Protein AF-A0A9E4C340-F1 (afdb_monomer_lite)

pLDDT: mean 87.8, std 15.32, range [28.52, 98.75]

Structure (mmCIF, N/CA/C/O backbone):
data_AF-A0A9E4C340-F1
#
_entry.id   AF-A0A9E4C340-F1
#
loop_
_atom_site.group_PDB
_atom_site.id
_atom_site.type_symbol
_atom_site.label_atom_id
_atom_site.label_alt_id
_atom_site.label_comp_id
_atom_site.label_asym_id
_atom_site.label_entity_id
_atom_site.label_seq_id
_atom_site.pdbx_PDB_ins_code
_atom_site.Cartn_x
_atom_site.Cartn_y
_atom_site.Cartn_z
_atom_site.occupancy
_atom_site.B_iso_or_equiv
_atom_site.auth_seq_id
_atom_site.auth_comp_id
_atom_site.auth_asym_id
_atom_site.auth_atom_id
_atom_site.pdbx_PDB_model_num
ATOM 1 N N . MET A 1 1 ? -20.995 31.382 -28.869 1.00 38.66 1 MET A N 1
ATOM 2 C CA . MET A 1 1 ? -21.646 30.064 -28.735 1.00 38.66 1 MET A CA 1
ATOM 3 C C . MET A 1 1 ? -21.196 29.485 -27.412 1.00 38.66 1 MET A C 1
ATOM 5 O O . MET A 1 1 ? -20.015 29.545 -27.107 1.00 38.66 1 MET A O 1
ATOM 9 N N . SER A 1 2 ? -22.176 29.126 -26.597 1.00 29.25 2 SER A N 1
ATOM 10 C CA . SER A 1 2 ? -22.113 28.801 -25.174 1.00 29.25 2 SER A CA 1
ATOM 11 C C . SER A 1 2 ? -21.198 27.619 -24.862 1.00 29.25 2 SER A C 1
ATOM 13 O O . SER A 1 2 ? -21.303 26.571 -25.491 1.00 29.25 2 SER A O 1
ATOM 15 N N . ALA A 1 3 ? -20.337 27.803 -23.861 1.00 32.75 3 ALA A N 1
ATOM 16 C CA . ALA A 1 3 ? -19.618 26.727 -23.201 1.00 32.75 3 ALA A CA 1
ATOM 17 C C . ALA A 1 3 ? -20.618 25.907 -22.371 1.00 32.75 3 ALA A C 1
ATOM 19 O O . ALA A 1 3 ? -21.232 26.433 -21.445 1.00 32.75 3 ALA A O 1
ATOM 20 N N . GLU A 1 4 ? -20.802 24.637 -22.723 1.00 28.52 4 GLU A N 1
ATOM 21 C CA . GLU A 1 4 ? -21.484 23.671 -21.865 1.00 28.52 4 GLU A CA 1
ATOM 22 C C . GLU A 1 4 ? -20.519 23.222 -20.767 1.00 28.52 4 GLU A C 1
ATOM 24 O O . GLU A 1 4 ? -19.640 22.382 -20.959 1.00 28.52 4 GLU A O 1
ATOM 29 N N . THR A 1 5 ? -20.699 23.806 -19.590 1.00 36.34 5 THR A N 1
ATOM 30 C CA . THR A 1 5 ? -20.230 23.281 -18.313 1.00 36.34 5 THR A CA 1
ATOM 31 C C . THR A 1 5 ? -20.915 21.937 -18.068 1.00 36.34 5 THR A C 1
ATOM 33 O O . THR A 1 5 ? -22.079 21.882 -17.670 1.00 36.34 5 THR A O 1
ATOM 36 N N . ARG A 1 6 ? -20.204 20.825 -18.285 1.00 29.47 6 ARG A N 1
ATOM 37 C CA . ARG A 1 6 ? -20.629 19.532 -17.737 1.00 29.47 6 ARG A CA 1
ATOM 38 C C . ARG A 1 6 ? -20.331 19.511 -16.243 1.00 29.47 6 ARG A C 1
ATOM 40 O O . ARG A 1 6 ? -19.239 19.162 -15.811 1.00 29.47 6 ARG A O 1
ATOM 47 N N . SER A 1 7 ? -21.344 19.905 -15.479 1.00 37.88 7 SER A N 1
ATOM 48 C CA . SER A 1 7 ? -21.567 19.429 -14.118 1.00 37.88 7 SER A CA 1
ATOM 49 C C . SER A 1 7 ? -21.738 17.910 -14.164 1.00 37.88 7 SER A C 1
ATOM 51 O O . SER A 1 7 ? -22.712 17.411 -14.727 1.00 37.88 7 SER A O 1
ATOM 53 N N . THR A 1 8 ? -20.797 17.175 -13.585 1.00 30.45 8 THR A N 1
ATOM 54 C CA . THR A 1 8 ? -21.028 15.800 -13.132 1.00 30.45 8 THR A CA 1
ATOM 55 C C . THR A 1 8 ? -21.103 15.823 -11.614 1.00 30.45 8 THR A C 1
ATOM 57 O O . THR A 1 8 ? -20.170 15.440 -10.917 1.00 30.45 8 THR A O 1
ATOM 60 N N . SER A 1 9 ? -22.224 16.332 -11.104 1.00 38.88 9 SER A N 1
ATOM 61 C CA . SER A 1 9 ? -22.677 16.050 -9.749 1.00 38.88 9 SER A CA 1
ATOM 62 C C . SER A 1 9 ? -23.346 14.674 -9.732 1.00 38.88 9 SER A C 1
ATOM 64 O O . SER A 1 9 ? -24.536 14.544 -10.015 1.00 38.88 9 SER A O 1
ATOM 66 N N . THR A 1 10 ? -22.591 13.650 -9.368 1.00 33.41 10 THR A N 1
ATOM 67 C CA . THR A 1 10 ? -23.143 12.483 -8.679 1.00 33.41 10 THR A CA 1
ATOM 68 C C . THR A 1 10 ? -22.421 12.416 -7.350 1.00 33.41 10 THR A C 1
ATOM 70 O O . THR A 1 10 ? -21.318 11.888 -7.258 1.00 33.41 10 THR A O 1
ATOM 73 N N . SER A 1 11 ? -23.019 13.034 -6.328 1.00 37.62 11 SER A N 1
ATOM 74 C CA . SER A 1 11 ? -22.662 12.772 -4.938 1.00 37.62 11 SER A CA 1
ATOM 75 C C . SER A 1 11 ? -23.119 11.350 -4.613 1.00 37.62 11 SER A C 1
ATOM 77 O O . SER A 1 11 ? -24.174 11.138 -4.012 1.00 37.62 11 SER A O 1
ATOM 79 N N . GLU A 1 12 ? -22.372 10.359 -5.086 1.00 40.06 12 GLU A N 1
ATOM 80 C CA . GLU A 1 12 ? -22.412 9.054 -4.449 1.00 40.06 12 GLU A CA 1
ATOM 81 C C . GLU A 1 12 ? -21.910 9.278 -3.023 1.00 40.06 12 GLU A C 1
ATOM 83 O O . GLU A 1 12 ? -20.859 9.882 -2.803 1.00 40.06 12 GLU A O 1
ATOM 88 N N . SER A 1 13 ? -22.725 8.901 -2.037 1.00 47.22 13 SER A N 1
ATOM 89 C CA . SER A 1 13 ? -22.276 8.862 -0.649 1.00 47.22 13 SER A CA 1
ATOM 90 C C . SER A 1 13 ? -20.960 8.081 -0.601 1.00 47.22 13 SER A C 1
ATOM 92 O O . SER A 1 13 ? -20.928 7.002 -1.201 1.00 47.22 13 SER A O 1
ATOM 94 N N . PRO A 1 14 ? -19.909 8.583 0.074 1.00 56.44 14 PRO A N 1
ATOM 95 C CA . PRO A 1 14 ? -18.619 7.907 0.107 1.00 56.44 14 PRO A CA 1
ATOM 96 C C . PRO A 1 14 ? -18.816 6.443 0.504 1.00 56.44 14 PRO A C 1
ATOM 98 O O . PRO A 1 14 ? -19.536 6.136 1.462 1.00 56.44 14 PRO A O 1
ATOM 101 N N . GLN A 1 15 ? -18.248 5.542 -0.296 1.00 65.44 15 GLN A N 1
ATOM 102 C CA . GLN A 1 15 ? -18.375 4.106 -0.099 1.00 65.44 15 GLN A CA 1
ATOM 103 C C . GLN A 1 15 ? -17.820 3.750 1.283 1.00 65.44 15 GLN A C 1
ATOM 105 O O . GLN A 1 15 ? -16.647 3.964 1.575 1.00 65.44 15 GLN A O 1
ATOM 110 N N . LYS A 1 16 ? -18.687 3.243 2.166 1.00 85.88 16 LYS A N 1
ATOM 111 C CA . LYS A 1 16 ? -18.307 2.916 3.543 1.00 85.88 16 LYS A CA 1
ATOM 112 C C . LYS A 1 16 ? -17.563 1.586 3.577 1.00 85.88 16 LYS A C 1
ATOM 114 O O . LYS A 1 16 ? -18.162 0.537 3.334 1.00 85.88 16 LYS A O 1
ATOM 119 N N . VAL A 1 17 ? -16.289 1.603 3.957 1.00 93.00 17 VAL A N 1
ATOM 120 C CA . VAL A 1 17 ? -15.510 0.376 4.170 1.00 93.00 17 VAL A CA 1
ATOM 121 C C . VAL A 1 17 ? -15.912 -0.244 5.500 1.00 93.00 17 VAL A C 1
ATOM 123 O O . VAL A 1 17 ? -15.762 0.363 6.557 1.00 93.00 17 VAL A O 1
ATOM 126 N N . MET A 1 18 ? -16.480 -1.450 5.454 1.00 93.44 18 MET A N 1
ATOM 127 C CA . MET A 1 18 ? -17.002 -2.158 6.633 1.00 93.44 18 MET A CA 1
ATOM 128 C C . MET A 1 18 ? -18.031 -1.358 7.463 1.00 93.44 18 MET A C 1
ATOM 130 O O . MET A 1 18 ? -18.258 -1.675 8.628 1.00 93.44 18 MET A O 1
ATOM 134 N N . GLY A 1 19 ? -18.686 -0.356 6.865 1.00 92.75 19 GLY A N 1
ATOM 135 C CA . GLY A 1 19 ? -19.631 0.535 7.550 1.00 92.75 19 GLY A CA 1
ATOM 136 C C . GLY A 1 19 ? -19.000 1.773 8.201 1.00 92.75 19 GLY A C 1
ATOM 137 O O . GLY A 1 19 ? -19.742 2.598 8.734 1.00 92.75 19 GLY A O 1
ATOM 138 N N . LEU A 1 20 ? -17.677 1.937 8.122 1.00 94.44 20 LEU A N 1
ATOM 139 C CA . LEU A 1 20 ? -16.964 3.125 8.592 1.00 94.44 20 LEU A CA 1
ATOM 140 C C . LEU A 1 20 ? -17.092 4.276 7.587 1.00 94.44 20 LEU A C 1
ATOM 142 O O . LEU A 1 20 ? -17.044 4.060 6.377 1.00 94.44 20 LEU A O 1
ATOM 146 N N . GLU A 1 21 ? -17.247 5.503 8.088 1.00 91.44 21 GLU A N 1
ATOM 147 C CA . GLU A 1 21 ? -17.299 6.713 7.245 1.00 91.44 21 GLU A CA 1
ATOM 148 C C . GLU A 1 21 ? -15.922 7.132 6.736 1.00 91.44 21 GLU A C 1
ATOM 150 O O . GLU A 1 21 ? -15.791 7.607 5.614 1.00 91.44 21 GLU A O 1
ATOM 155 N N . LYS A 1 22 ? -14.904 6.915 7.567 1.00 95.00 22 LYS A N 1
ATOM 156 C CA . LYS A 1 22 ? -13.487 7.020 7.237 1.00 95.00 22 LYS A CA 1
ATOM 157 C C . LYS A 1 22 ? -12.737 5.914 7.958 1.00 95.00 22 LYS A C 1
ATOM 159 O O . LYS A 1 22 ? -13.168 5.476 9.024 1.00 95.00 22 LYS A O 1
ATOM 164 N N . VAL A 1 23 ? -11.609 5.502 7.402 1.00 97.81 23 VAL A N 1
ATOM 165 C CA . VAL A 1 23 ? -10.714 4.521 8.014 1.00 97.81 23 VAL A CA 1
ATOM 166 C C . VAL A 1 23 ? -9.498 5.251 8.574 1.00 97.81 23 VAL A C 1
ATOM 168 O O . VAL A 1 23 ? -8.632 5.694 7.835 1.00 97.81 23 VAL A O 1
ATOM 171 N N . ILE A 1 24 ? -9.430 5.376 9.892 1.00 98.19 24 ILE A N 1
ATOM 172 C CA . ILE A 1 24 ? -8.231 5.797 10.619 1.00 98.19 24 ILE A CA 1
ATOM 173 C C . ILE A 1 24 ? -7.776 4.571 11.398 1.00 98.19 24 ILE A C 1
ATOM 175 O O . ILE A 1 24 ? -8.323 4.250 12.462 1.00 98.19 24 ILE A O 1
ATOM 179 N N . ALA A 1 25 ? -6.861 3.827 10.787 1.00 97.88 25 ALA A N 1
ATOM 180 C CA . ALA A 1 25 ? -6.426 2.532 11.280 1.00 97.88 25 ALA A CA 1
ATOM 181 C C . ALA A 1 25 ? -5.114 2.648 12.050 1.00 97.88 25 ALA A C 1
ATOM 183 O O . ALA A 1 25 ? -4.187 3.308 11.597 1.00 97.88 25 ALA A O 1
ATOM 184 N N . PHE A 1 26 ? -4.998 1.945 13.173 1.00 96.75 26 PHE A N 1
ATOM 185 C CA . PHE A 1 26 ? -3.717 1.793 13.857 1.00 96.75 26 PHE A CA 1
ATOM 186 C C . PHE A 1 26 ? -3.390 0.329 14.114 1.00 96.75 26 PHE A C 1
ATOM 188 O O . PHE A 1 26 ? -4.252 -0.492 14.452 1.00 96.75 26 PHE A O 1
ATOM 195 N N . TYR A 1 27 ? -2.098 0.034 14.014 1.00 92.94 27 TYR A N 1
ATOM 196 C CA . TYR A 1 27 ? -1.510 -1.158 14.590 1.00 92.94 27 TYR A CA 1
ATOM 197 C C . TYR A 1 27 ? -1.486 -0.996 16.115 1.00 92.94 27 TYR A C 1
ATOM 199 O O . TYR A 1 27 ? -0.542 -0.447 16.683 1.00 92.94 27 TYR A O 1
ATOM 207 N N . GLY A 1 28 ? -2.553 -1.447 16.771 1.00 92.31 28 GLY A N 1
ATOM 208 C CA . GLY A 1 28 ? -2.768 -1.294 18.208 1.00 92.31 28 GLY A CA 1
ATOM 209 C C . GLY A 1 28 ? -3.967 -0.408 18.551 1.00 92.31 28 GLY A C 1
ATOM 210 O O . GLY A 1 28 ? -4.426 0.406 17.746 1.00 92.31 28 GLY A O 1
ATOM 211 N N . ALA A 1 29 ? -4.460 -0.578 19.779 1.00 91.56 29 ALA A N 1
ATOM 212 C CA . ALA A 1 29 ? -5.578 0.179 20.328 1.00 91.56 29 ALA A CA 1
ATOM 213 C C . ALA A 1 29 ? -5.080 1.372 21.144 1.00 91.56 29 ALA A C 1
ATOM 215 O O . ALA A 1 29 ? -4.397 1.179 22.153 1.00 91.56 29 ALA A O 1
ATOM 216 N N . TYR A 1 30 ? -5.499 2.577 20.754 1.00 94.12 30 TYR A N 1
ATOM 217 C CA . TYR A 1 30 ? -5.166 3.830 21.430 1.00 94.12 30 TYR A CA 1
ATOM 218 C C . TYR A 1 30 ? -6.453 4.579 21.798 1.00 94.12 30 TYR A C 1
ATOM 220 O O . TYR A 1 30 ? -6.888 5.466 21.066 1.00 94.12 30 TYR A O 1
ATOM 228 N N . PRO A 1 31 ? -7.114 4.195 22.910 1.00 92.62 31 PRO A N 1
ATOM 229 C CA . PRO A 1 31 ? -8.370 4.795 23.372 1.00 92.62 31 PRO A CA 1
ATOM 230 C C . PRO A 1 31 ? -8.357 6.327 23.478 1.00 92.62 31 PRO A C 1
ATOM 232 O O . PRO A 1 31 ? -9.414 6.956 23.388 1.00 92.62 31 PRO A O 1
ATOM 235 N N . GLU A 1 32 ? -7.177 6.902 23.699 1.00 94.00 32 GLU A N 1
ATOM 236 C CA . GLU A 1 32 ? -6.914 8.336 23.778 1.00 94.00 32 GLU A CA 1
ATOM 237 C C . GLU A 1 32 ? -7.057 9.083 22.444 1.00 94.00 32 GLU A C 1
ATOM 239 O O . GLU A 1 32 ? -7.231 10.295 22.473 1.00 94.00 32 GLU A O 1
ATOM 244 N N . LEU A 1 33 ? -7.014 8.390 21.301 1.00 95.31 33 LEU A N 1
ATOM 245 C CA . LEU A 1 33 ? -7.186 8.995 19.979 1.00 95.31 33 LEU A CA 1
ATOM 246 C C . LEU A 1 33 ? -8.668 8.957 19.588 1.00 95.31 33 LEU A C 1
ATOM 248 O O . LEU A 1 33 ? -9.248 7.886 19.380 1.00 95.31 33 LEU A O 1
ATOM 252 N N . GLU A 1 34 ? -9.315 10.118 19.499 1.00 95.75 34 GLU A N 1
ATOM 253 C CA . GLU A 1 34 ? -10.730 10.216 19.145 1.00 95.75 34 GLU A CA 1
ATOM 254 C C . GLU A 1 34 ? -11.015 9.871 17.687 1.00 95.75 34 GLU A C 1
ATOM 256 O O . GLU A 1 34 ? -12.070 9.315 17.372 1.00 95.75 34 GLU A O 1
ATOM 261 N N . SER A 1 35 ? -10.053 10.147 16.812 1.00 96.38 35 SER A N 1
ATOM 262 C CA . SER A 1 35 ? -10.132 9.904 15.378 1.00 96.38 35 SER A CA 1
ATOM 263 C C . SER A 1 35 ? -9.988 8.431 14.990 1.00 96.38 35 SER A C 1
ATOM 265 O O . SER A 1 35 ? -10.393 8.078 13.878 1.00 96.38 35 SER A O 1
ATOM 267 N N . GLN A 1 36 ? -9.445 7.573 15.866 1.00 97.56 36 GLN A N 1
ATOM 268 C CA . GLN A 1 36 ? -9.224 6.156 15.574 1.00 97.56 36 GLN A CA 1
ATOM 269 C C . GLN A 1 36 ? -10.558 5.420 15.370 1.00 97.56 36 GLN A C 1
ATOM 271 O O . GLN A 1 36 ? -11.430 5.395 16.237 1.00 97.56 36 GLN A O 1
ATOM 276 N N . THR A 1 37 ? -10.697 4.761 14.219 1.00 97.44 37 THR A N 1
ATOM 277 C CA . THR A 1 37 ? -11.922 4.036 13.821 1.00 97.44 37 THR A CA 1
ATOM 278 C C . THR A 1 37 ? -11.671 2.564 13.510 1.00 97.44 37 THR A C 1
ATOM 280 O O . THR A 1 37 ? -12.612 1.771 13.498 1.00 97.44 37 THR A O 1
ATOM 283 N N . PHE A 1 38 ? -10.414 2.168 13.311 1.00 97.88 38 PHE A N 1
ATOM 284 C CA . PHE A 1 38 ? -10.015 0.774 13.158 1.00 97.88 38 PHE A CA 1
ATOM 285 C C . PHE A 1 38 ? -8.791 0.470 14.032 1.00 97.88 38 PHE A C 1
ATOM 287 O O . PHE A 1 38 ? -7.828 1.239 14.080 1.00 97.88 38 PHE A O 1
ATOM 294 N N . THR A 1 39 ? -8.813 -0.663 14.729 1.00 95.88 39 THR A N 1
ATOM 295 C CA . THR A 1 39 ? -7.707 -1.111 15.582 1.00 95.88 39 THR A CA 1
ATOM 296 C C . THR A 1 39 ? -7.398 -2.587 15.373 1.00 95.88 39 THR A C 1
ATOM 298 O O . THR A 1 39 ? -8.293 -3.419 15.184 1.00 95.88 39 THR A O 1
ATOM 301 N N . ARG A 1 40 ? -6.111 -2.920 15.463 1.00 91.94 40 ARG A N 1
ATOM 302 C CA . ARG A 1 40 ? -5.644 -4.288 15.687 1.00 91.94 40 ARG A CA 1
ATOM 303 C C . ARG A 1 40 ? -5.535 -4.551 17.192 1.00 91.94 40 ARG A C 1
ATOM 305 O O . ARG A 1 40 ? -4.671 -3.988 17.861 1.00 91.94 40 ARG A O 1
ATOM 312 N N . GLY A 1 41 ? -6.400 -5.420 17.704 1.00 88.31 41 GLY A N 1
ATOM 313 C CA . GLY A 1 41 ? -6.553 -5.756 19.118 1.00 88.31 41 GLY A CA 1
ATOM 314 C C . GLY A 1 41 ? -7.369 -4.732 19.917 1.00 88.31 41 GLY A C 1
ATOM 315 O O . GLY A 1 41 ? -7.651 -3.625 19.449 1.00 88.31 41 GLY A O 1
ATOM 316 N N . GLY A 1 42 ? -7.741 -5.110 21.144 1.00 88.25 42 GLY A N 1
ATOM 317 C CA . GLY A 1 42 ? -8.497 -4.283 22.094 1.00 88.25 42 GLY A CA 1
ATOM 318 C C . GLY A 1 42 ? -9.889 -4.837 22.426 1.00 88.25 42 GLY A C 1
ATOM 319 O O . GLY A 1 42 ? -10.308 -5.862 21.903 1.00 88.25 42 GLY A O 1
ATOM 320 N N . ASP A 1 43 ? -10.625 -4.157 23.311 1.00 92.75 43 ASP A N 1
ATOM 321 C CA . ASP A 1 43 ? -11.997 -4.552 23.663 1.00 92.75 43 ASP A CA 1
ATOM 322 C C . ASP A 1 43 ? -12.983 -4.156 22.551 1.00 92.75 43 ASP A C 1
ATOM 324 O O . ASP A 1 43 ? -13.264 -2.974 22.328 1.00 92.75 43 ASP A O 1
ATOM 328 N N . TRP A 1 44 ? -13.548 -5.149 21.864 1.00 94.81 44 TRP A N 1
ATOM 329 C CA . TRP A 1 44 ? -14.502 -4.918 20.781 1.00 94.81 44 TRP A CA 1
ATOM 330 C C . TRP A 1 44 ? -15.765 -4.173 21.232 1.00 94.81 44 TRP A C 1
ATOM 332 O O . TRP A 1 44 ? -16.325 -3.408 20.443 1.00 94.81 44 TRP A O 1
ATOM 342 N N . LYS A 1 45 ? -16.214 -4.338 22.486 1.00 95.69 45 LYS A N 1
ATOM 343 C CA . LYS A 1 45 ? -17.409 -3.647 23.007 1.00 95.69 45 LYS A CA 1
ATOM 344 C C . LYS A 1 45 ? -17.144 -2.157 23.148 1.00 95.69 45 LYS A C 1
ATOM 346 O O . LYS A 1 45 ? -17.985 -1.351 22.749 1.00 95.69 45 LYS A O 1
ATOM 351 N N . TYR A 1 46 ? -15.964 -1.809 23.657 1.00 95.19 46 TYR A N 1
ATOM 352 C CA . TYR A 1 46 ? -15.502 -0.431 23.770 1.00 95.19 46 TYR A CA 1
ATOM 353 C C . TYR A 1 46 ? -15.483 0.272 22.408 1.00 95.19 46 TYR A C 1
ATOM 355 O O . TYR A 1 46 ? -16.138 1.298 22.222 1.00 95.19 46 TYR A O 1
ATOM 363 N N . TRP A 1 47 ? -14.781 -0.307 21.433 1.00 95.19 47 TRP A N 1
ATOM 364 C CA . TRP A 1 47 ? -14.624 0.309 20.115 1.00 95.19 47 TRP A CA 1
ATOM 365 C C . TRP A 1 47 ? -15.937 0.362 19.339 1.00 95.19 47 TRP A C 1
ATOM 367 O O . TRP A 1 47 ? -16.252 1.389 18.739 1.00 95.19 47 TRP A O 1
ATOM 377 N N . ARG A 1 48 ? -16.769 -0.683 19.421 1.00 94.06 48 ARG A N 1
ATOM 378 C CA . ARG A 1 48 ? -18.083 -0.690 18.768 1.00 94.06 48 ARG A CA 1
ATOM 379 C C . ARG A 1 48 ? -19.008 0.400 19.308 1.00 94.06 48 ARG A C 1
ATOM 381 O O . ARG A 1 48 ? -19.731 1.010 18.523 1.00 94.06 48 ARG A O 1
ATOM 388 N N . ALA A 1 49 ? -18.989 0.672 20.616 1.00 95.00 49 ALA A N 1
ATOM 389 C CA . ALA A 1 49 ? -19.781 1.753 21.211 1.00 95.00 49 ALA A CA 1
ATOM 390 C C . ALA A 1 49 ? -19.392 3.145 20.671 1.00 95.00 49 ALA A C 1
ATOM 392 O O . ALA A 1 49 ? -20.205 4.065 20.713 1.00 95.00 49 ALA A O 1
ATOM 393 N N . ARG A 1 50 ? -18.178 3.277 20.123 1.00 93.62 50 ARG A N 1
ATOM 394 C CA . ARG A 1 50 ? -17.645 4.487 19.480 1.00 93.62 50 ARG A CA 1
ATOM 395 C C . ARG A 1 50 ? -17.763 4.471 17.950 1.00 93.62 50 ARG A C 1
ATOM 397 O O . ARG A 1 50 ? -17.238 5.360 17.293 1.00 93.62 50 ARG A O 1
ATOM 404 N N . GLY A 1 51 ? -18.420 3.463 17.375 1.00 93.62 51 GLY A N 1
ATOM 405 C CA . GLY A 1 51 ? -18.520 3.294 15.923 1.00 93.62 51 GLY A CA 1
ATOM 406 C C . GLY A 1 51 ? -17.244 2.769 15.252 1.00 93.62 51 GLY A C 1
ATOM 407 O O . GLY A 1 51 ? -17.160 2.807 14.030 1.00 93.62 51 GLY A O 1
ATOM 408 N N . GLY A 1 52 ? -16.270 2.279 16.025 1.00 95.75 52 GLY A N 1
ATOM 409 C CA . GLY A 1 52 ? -15.039 1.680 15.515 1.00 95.75 52 GLY A CA 1
ATOM 410 C C . GLY A 1 52 ? -15.120 0.163 15.319 1.00 95.75 52 GLY A C 1
ATOM 411 O O . GLY A 1 52 ? -16.073 -0.500 15.740 1.00 95.75 52 GLY A O 1
ATOM 412 N N . ILE A 1 53 ? -14.080 -0.392 14.695 1.00 96.88 53 ILE A N 1
ATOM 413 C CA . ILE A 1 53 ? -13.906 -1.827 14.438 1.00 96.88 53 ILE A CA 1
ATOM 414 C C . ILE A 1 53 ? -12.616 -2.321 15.091 1.00 96.88 53 ILE A C 1
ATOM 416 O O . ILE A 1 53 ? -11.561 -1.703 14.952 1.00 96.88 53 ILE A O 1
ATOM 420 N N . VAL A 1 54 ? -12.707 -3.472 15.759 1.00 96.00 54 VAL A N 1
ATOM 421 C CA . VAL A 1 54 ? -11.554 -4.224 16.267 1.00 96.00 54 VAL A CA 1
ATOM 422 C C . VAL A 1 54 ? -11.328 -5.439 15.395 1.00 96.00 54 VAL A C 1
ATOM 424 O O . VAL A 1 54 ? -12.282 -6.129 15.032 1.00 96.00 54 VAL A O 1
ATOM 427 N N . SER A 1 55 ? -10.063 -5.701 15.101 1.00 96.50 55 SER A N 1
ATOM 428 C CA . SER A 1 55 ? -9.605 -6.925 14.460 1.00 96.50 55 SER A CA 1
ATOM 429 C C . SER A 1 55 ? -8.673 -7.708 15.373 1.00 96.50 55 SER A C 1
ATOM 431 O O . SER A 1 55 ? -7.916 -7.112 16.137 1.00 96.50 55 SER A O 1
ATOM 433 N N . GLU A 1 56 ? -8.695 -9.031 15.261 1.00 96.06 56 GLU A N 1
ATOM 434 C CA . GLU A 1 56 ? -7.694 -9.894 15.884 1.00 96.06 56 GLU A CA 1
ATOM 435 C C . GLU A 1 56 ? -6.523 -10.108 14.931 1.00 96.06 56 GLU A C 1
ATOM 437 O O . GLU A 1 56 ? -6.698 -10.397 13.746 1.00 96.06 56 GLU A O 1
ATOM 442 N N . GLY A 1 57 ? -5.314 -9.922 15.450 1.00 93.44 57 GLY A N 1
ATOM 443 C CA . GLY A 1 57 ? -4.095 -9.920 14.655 1.00 93.44 57 GLY A CA 1
ATOM 444 C C . GLY A 1 57 ? -3.470 -11.300 14.503 1.00 93.44 57 GLY A C 1
ATOM 445 O O . GLY A 1 57 ? -3.246 -11.987 15.497 1.00 93.44 57 GLY A O 1
ATOM 446 N N . VAL A 1 58 ? -3.062 -11.653 13.290 1.00 94.75 58 VAL A N 1
ATOM 447 C CA . VAL A 1 58 ? -2.237 -12.835 13.007 1.00 94.75 58 VAL A CA 1
ATOM 448 C C . VAL A 1 58 ? -1.139 -12.461 12.025 1.00 94.75 58 VAL A C 1
ATOM 450 O O . VAL A 1 58 ? -1.368 -11.674 11.119 1.00 94.75 58 VAL A O 1
ATOM 453 N N . VAL A 1 59 ? 0.064 -13.000 12.203 1.00 91.94 59 VAL A N 1
ATOM 454 C CA . VAL A 1 59 ? 1.174 -12.775 11.268 1.00 91.94 59 VAL A CA 1
ATOM 455 C C . VAL A 1 59 ? 1.200 -13.906 10.250 1.00 91.94 59 VAL A C 1
ATOM 457 O O . VAL A 1 59 ? 1.067 -15.069 10.641 1.00 91.94 59 VAL A O 1
ATOM 460 N N . HIS A 1 60 ? 1.387 -13.591 8.967 1.00 89.19 60 HIS A N 1
ATOM 461 C CA . HIS A 1 60 ? 1.397 -14.572 7.879 1.00 89.19 60 HIS A CA 1
ATOM 462 C C . HIS A 1 60 ? 2.341 -15.755 8.145 1.00 89.19 60 HIS A C 1
ATOM 464 O O . HIS A 1 60 ? 1.970 -16.912 7.940 1.00 89.19 60 HIS A O 1
ATOM 470 N N . TYR A 1 61 ? 3.520 -15.498 8.718 1.00 83.88 61 TYR A N 1
ATOM 471 C CA . TYR A 1 61 ? 4.486 -16.532 9.106 1.00 83.88 61 TYR A CA 1
ATOM 472 C C . TYR A 1 61 ? 3.922 -17.649 9.994 1.00 83.88 61 TYR A C 1
ATOM 474 O O . TYR A 1 61 ? 4.434 -18.768 9.959 1.00 83.88 61 TYR A O 1
ATOM 482 N N . ASN A 1 62 ? 2.857 -17.391 10.759 1.00 87.25 62 ASN A N 1
ATOM 483 C CA . ASN A 1 62 ? 2.230 -18.404 11.609 1.00 87.25 62 ASN A CA 1
ATOM 484 C C . ASN A 1 62 ? 1.574 -19.535 10.800 1.00 87.25 62 ASN A C 1
ATOM 486 O O . ASN A 1 62 ? 1.369 -20.632 11.331 1.00 87.25 62 ASN A O 1
ATOM 490 N N . PHE A 1 63 ? 1.232 -19.282 9.534 1.00 88.12 63 PHE A N 1
ATOM 491 C CA . PHE A 1 63 ? 0.564 -20.254 8.672 1.00 88.12 63 PHE A CA 1
ATOM 492 C C . PHE A 1 63 ? 1.161 -20.397 7.267 1.00 88.12 63 PHE A C 1
ATOM 494 O O . PHE A 1 63 ? 0.794 -21.342 6.583 1.00 88.12 63 PHE A O 1
ATOM 501 N N . LEU A 1 64 ? 2.129 -19.565 6.874 1.00 83.06 64 LEU A N 1
ATOM 502 C CA . LEU A 1 64 ? 2.793 -19.629 5.565 1.00 83.06 64 LEU A CA 1
ATOM 503 C C . LEU A 1 64 ? 3.398 -21.009 5.236 1.00 83.06 64 LEU A C 1
ATOM 505 O O . LEU A 1 64 ? 3.423 -21.422 4.086 1.00 83.06 64 LEU A O 1
ATOM 509 N N . GLY A 1 65 ? 3.912 -21.731 6.237 1.00 79.62 65 GLY A N 1
ATOM 510 C CA . GLY A 1 65 ? 4.513 -23.059 6.040 1.00 79.62 65 GLY A CA 1
ATOM 511 C C . GLY A 1 65 ? 3.518 -24.225 6.030 1.00 79.62 65 GLY A C 1
ATOM 512 O O . GLY A 1 65 ? 3.945 -25.381 6.026 1.00 79.62 65 GLY A O 1
ATOM 513 N N . LYS A 1 66 ? 2.215 -23.947 6.123 1.00 86.56 66 LYS A N 1
ATOM 514 C CA . LYS A 1 66 ? 1.151 -24.954 6.203 1.00 86.56 66 LYS A CA 1
ATOM 515 C C . LYS A 1 66 ? 0.544 -25.187 4.825 1.00 86.56 66 LYS A C 1
ATOM 517 O O . LYS A 1 66 ? 0.636 -24.344 3.941 1.00 86.56 66 LYS A O 1
ATOM 522 N N . ASN A 1 67 ? -0.113 -26.328 4.632 1.00 89.19 67 ASN A N 1
ATOM 523 C CA . ASN A 1 67 ? -0.956 -26.478 3.444 1.00 89.19 67 ASN A CA 1
ATOM 524 C C . ASN A 1 67 ? -2.215 -25.591 3.557 1.00 89.19 67 ASN A C 1
ATOM 526 O O . ASN A 1 67 ? -2.528 -25.078 4.630 1.00 89.19 67 ASN A O 1
ATOM 530 N N . VAL A 1 68 ? -2.944 -25.412 2.452 1.00 91.88 68 VAL A N 1
ATOM 531 C CA . VAL A 1 68 ? -4.107 -24.505 2.381 1.00 91.88 68 VAL A CA 1
ATOM 532 C C . VAL A 1 68 ? -5.188 -24.844 3.417 1.00 91.88 68 VAL A C 1
ATOM 534 O O . VAL A 1 68 ? -5.747 -23.940 4.043 1.00 91.88 68 VAL A O 1
ATOM 537 N N . ASP A 1 69 ? -5.464 -26.130 3.643 1.00 93.62 69 ASP A N 1
ATOM 538 C CA . ASP A 1 69 ? -6.486 -26.564 4.599 1.00 93.62 69 ASP A CA 1
ATOM 539 C C . ASP A 1 69 ? -6.083 -26.234 6.038 1.00 93.62 69 ASP A C 1
ATOM 541 O O . ASP A 1 69 ? -6.861 -25.628 6.772 1.00 93.62 69 ASP A O 1
ATOM 545 N N . GLU A 1 70 ? -4.848 -26.560 6.418 1.00 94.25 70 GLU A N 1
ATOM 546 C CA . GLU A 1 70 ? -4.292 -26.260 7.739 1.00 94.25 70 GLU A CA 1
ATOM 547 C C . GLU A 1 70 ? -4.155 -24.750 7.983 1.00 94.25 70 GLU A C 1
ATOM 549 O O . GLU A 1 70 ? -4.437 -24.269 9.080 1.00 94.25 70 GLU A O 1
ATOM 554 N N . ALA A 1 71 ? -3.712 -23.992 6.978 1.00 93.56 71 ALA A N 1
ATOM 555 C CA . ALA A 1 71 ? -3.565 -22.543 7.060 1.00 93.56 71 ALA A CA 1
ATOM 556 C C . ALA A 1 71 ? -4.920 -21.847 7.235 1.00 93.56 71 ALA A C 1
ATOM 558 O O . ALA A 1 71 ? -5.074 -20.987 8.103 1.00 93.56 71 ALA A O 1
ATOM 559 N N . SER A 1 72 ? -5.923 -22.249 6.453 1.00 96.62 72 SER A N 1
ATOM 560 C CA . SER A 1 72 ? -7.279 -21.716 6.602 1.00 96.62 72 SER A CA 1
ATOM 561 C C . SER A 1 72 ? -7.913 -22.118 7.937 1.00 96.62 72 SER A C 1
ATOM 563 O O . SER A 1 72 ? -8.606 -21.295 8.532 1.00 96.62 72 SER A O 1
ATOM 565 N N . ASP A 1 73 ? -7.621 -23.316 8.461 1.00 97.38 73 ASP A N 1
ATOM 566 C CA . ASP A 1 73 ? -8.068 -23.742 9.795 1.00 97.38 73 ASP A CA 1
ATOM 567 C C . ASP A 1 73 ? -7.508 -22.851 10.911 1.00 97.38 73 ASP A C 1
ATOM 569 O O . ASP A 1 73 ? -8.259 -22.459 11.805 1.00 97.38 73 ASP A O 1
ATOM 573 N N . VAL A 1 74 ? -6.228 -22.461 10.832 1.00 95.88 74 VAL A N 1
ATOM 574 C CA . VAL A 1 74 ? -5.628 -21.502 11.780 1.00 95.88 74 VAL A CA 1
ATOM 575 C C . VAL A 1 74 ? -6.433 -20.206 11.828 1.00 95.88 74 VAL A C 1
ATOM 577 O O . VAL A 1 74 ? -6.715 -19.708 12.915 1.00 95.88 74 VAL A O 1
ATOM 580 N N . LEU A 1 75 ? -6.819 -19.674 10.667 1.00 96.69 75 LEU A N 1
ATOM 581 C CA . LEU A 1 75 ? -7.529 -18.400 10.568 1.00 96.69 75 LEU A CA 1
ATOM 582 C C . LEU A 1 75 ? -8.974 -18.508 11.072 1.00 96.69 75 LEU A C 1
ATOM 584 O O . LEU A 1 75 ? -9.411 -17.692 11.882 1.00 96.69 75 LEU A O 1
ATOM 588 N N . VAL A 1 76 ? -9.729 -19.528 10.654 1.00 96.50 76 VAL A N 1
ATOM 589 C CA . VAL A 1 76 ? -11.148 -19.644 11.045 1.00 96.50 76 VAL A CA 1
ATOM 590 C C . VAL A 1 76 ? -11.344 -19.987 12.523 1.00 96.50 76 VAL A C 1
ATOM 592 O O . VAL A 1 76 ? -12.392 -19.641 13.074 1.00 96.50 76 VAL A O 1
ATOM 595 N N . GLN A 1 77 ? -10.357 -20.635 13.154 1.00 95.31 77 GLN A N 1
ATOM 596 C CA . GLN A 1 77 ? -10.378 -21.045 14.564 1.00 95.31 77 GLN A CA 1
ATOM 597 C C . GLN A 1 77 ? -9.818 -19.990 15.526 1.00 95.31 77 GLN A C 1
ATOM 599 O O . GLN A 1 77 ? -9.771 -20.245 16.730 1.00 95.31 77 GLN A O 1
ATOM 604 N N . MET A 1 78 ? -9.399 -18.819 15.032 1.00 94.88 78 MET A N 1
ATOM 605 C CA . MET A 1 78 ? -8.994 -17.719 15.908 1.00 94.88 78 MET A CA 1
ATOM 606 C C . MET A 1 78 ? -10.112 -17.378 16.904 1.00 94.88 78 MET A C 1
ATOM 608 O O . MET A 1 78 ? -11.302 -17.415 16.574 1.00 94.88 78 MET A O 1
ATOM 612 N N . ASP A 1 79 ? -9.720 -17.064 18.137 1.00 91.88 79 ASP A N 1
ATOM 613 C CA . ASP A 1 79 ? -10.650 -16.671 19.191 1.00 91.88 79 ASP A CA 1
ATOM 614 C C . ASP A 1 79 ? -11.001 -15.186 19.045 1.00 91.88 79 ASP A C 1
ATOM 616 O O . ASP A 1 79 ? -10.132 -14.324 19.132 1.00 91.88 79 ASP A O 1
ATOM 620 N N . PHE A 1 80 ? -12.285 -14.899 18.828 1.00 92.31 80 PHE A N 1
ATOM 621 C CA . PHE A 1 80 ? -12.836 -13.539 18.756 1.00 92.31 80 PHE A CA 1
ATOM 622 C C . PHE A 1 80 ? -13.712 -13.221 19.976 1.00 92.31 80 PHE A C 1
ATOM 624 O O . PHE A 1 80 ? -14.531 -12.296 19.932 1.00 92.31 80 PHE A O 1
ATOM 631 N N . ALA A 1 81 ? -13.596 -14.021 21.041 1.00 89.88 81 ALA A N 1
ATOM 632 C CA . ALA A 1 81 ? -14.480 -14.011 22.193 1.00 89.88 81 ALA A CA 1
ATOM 633 C C . ALA A 1 81 ? -15.962 -14.072 21.766 1.00 89.88 81 ALA A C 1
ATOM 635 O O . ALA A 1 81 ? -16.369 -14.931 20.985 1.00 89.88 81 ALA A O 1
ATOM 636 N N . ASP A 1 82 ? -16.786 -13.156 22.275 1.00 90.81 82 ASP A N 1
ATOM 637 C CA . ASP A 1 82 ? -18.207 -13.025 21.956 1.00 90.81 82 ASP A CA 1
ATOM 638 C C . ASP A 1 82 ? -18.500 -11.960 20.882 1.00 90.81 82 ASP A C 1
ATOM 640 O O . ASP A 1 82 ? -19.643 -11.507 20.774 1.00 90.81 82 ASP A O 1
ATOM 644 N N . ASN A 1 83 ? -17.501 -11.534 20.091 1.00 93.12 83 ASN A N 1
ATOM 645 C CA . ASN A 1 83 ? -17.697 -10.518 19.056 1.00 93.12 83 ASN A CA 1
ATOM 646 C C . ASN A 1 83 ? -18.615 -11.044 17.932 1.00 93.12 83 ASN A C 1
ATOM 648 O O . ASN A 1 83 ? -18.228 -11.954 17.196 1.00 93.12 83 ASN A O 1
ATOM 652 N N . PRO A 1 84 ? -19.807 -10.450 17.723 1.00 91.62 84 PRO A N 1
ATOM 653 C CA . PRO A 1 84 ? -20.748 -10.916 16.706 1.00 91.62 84 PRO A CA 1
ATOM 654 C C . PRO A 1 84 ? -20.351 -10.531 15.273 1.00 91.62 84 PRO A C 1
ATOM 656 O O . PRO A 1 84 ? -21.010 -10.964 14.336 1.00 91.62 84 PRO A O 1
ATOM 659 N N . ASN A 1 85 ? -19.329 -9.687 15.091 1.00 92.69 85 ASN A N 1
ATOM 660 C CA . ASN A 1 85 ? -18.794 -9.297 13.786 1.00 92.69 85 ASN A CA 1
ATOM 661 C C . ASN A 1 85 ? -17.270 -9.507 13.788 1.00 92.69 85 ASN A C 1
ATOM 663 O O . ASN A 1 85 ? -16.524 -8.531 13.914 1.00 92.69 85 ASN A O 1
ATOM 667 N N . PRO A 1 86 ? -16.804 -10.762 13.720 1.00 95.00 86 PRO A N 1
ATOM 668 C CA . PRO A 1 86 ? -15.387 -11.085 13.802 1.00 95.00 86 PRO A CA 1
ATOM 669 C C . PRO A 1 86 ? -14.625 -10.512 12.600 1.00 95.00 86 PRO A C 1
ATOM 671 O O . PRO A 1 86 ? -15.095 -10.564 11.459 1.00 95.00 86 PRO A O 1
ATOM 674 N N . VAL A 1 87 ? -13.438 -9.972 12.869 1.00 97.44 87 VAL A N 1
ATOM 675 C CA . VAL A 1 87 ? -12.528 -9.428 11.858 1.00 97.44 87 VAL A CA 1
ATOM 676 C C . VAL A 1 87 ? -11.123 -9.927 12.163 1.00 97.44 87 VAL A C 1
ATOM 678 O O . VAL A 1 87 ? -10.648 -9.752 13.283 1.00 97.44 87 VAL A O 1
ATOM 681 N N . ILE A 1 88 ? -10.447 -10.515 11.182 1.00 97.12 88 ILE A N 1
ATOM 682 C CA . ILE A 1 88 ? -9.009 -10.799 11.261 1.00 97.12 88 ILE A CA 1
ATOM 683 C C . ILE A 1 88 ? -8.252 -9.671 10.584 1.00 97.12 88 ILE A C 1
ATOM 685 O O . ILE A 1 88 ? -8.675 -9.196 9.534 1.00 97.12 88 ILE A O 1
ATOM 689 N N . ASN A 1 89 ? -7.116 -9.291 11.156 1.00 96.38 89 ASN A N 1
ATOM 690 C CA . ASN A 1 89 ? -6.079 -8.551 10.458 1.00 96.38 89 ASN A CA 1
ATOM 691 C C . ASN A 1 89 ? -4.857 -9.454 10.263 1.00 96.38 89 ASN A C 1
ATOM 693 O O . ASN A 1 89 ? -4.249 -9.898 11.239 1.00 96.38 89 ASN A O 1
ATOM 697 N N . ILE A 1 90 ? -4.527 -9.739 9.005 1.00 95.50 90 ILE A N 1
ATOM 698 C CA . ILE A 1 90 ? -3.372 -10.558 8.638 1.00 95.50 90 ILE A CA 1
ATOM 699 C C . ILE A 1 90 ? -2.197 -9.639 8.328 1.00 95.50 90 ILE A C 1
ATOM 701 O O . ILE A 1 90 ? -2.280 -8.825 7.416 1.00 95.50 90 ILE A O 1
ATOM 705 N N . ASP A 1 91 ? -1.121 -9.777 9.085 1.00 91.81 91 ASP A N 1
ATOM 706 C CA . ASP A 1 91 ? 0.113 -9.013 8.944 1.00 91.81 91 ASP A CA 1
ATOM 707 C C . ASP A 1 91 ? 1.095 -9.647 7.970 1.00 91.81 91 ASP A C 1
ATOM 709 O O . ASP A 1 91 ? 1.133 -10.877 7.865 1.00 91.81 91 ASP A O 1
ATOM 713 N N . GLU A 1 92 ? 1.954 -8.822 7.372 1.00 82.81 92 GLU A N 1
ATOM 714 C CA . GLU A 1 92 ? 3.016 -9.250 6.455 1.00 82.81 92 GLU A CA 1
ATOM 715 C C . GLU A 1 92 ? 2.466 -10.158 5.338 1.00 82.81 92 GLU A C 1
ATOM 717 O O . GLU A 1 92 ? 2.973 -11.253 5.075 1.00 82.81 92 GLU A O 1
ATOM 722 N N . PHE A 1 93 ? 1.370 -9.725 4.713 1.00 78.25 93 PHE A N 1
ATOM 723 C CA . PHE A 1 93 ? 0.618 -10.509 3.736 1.00 78.25 93 PHE A CA 1
ATOM 724 C C . PHE A 1 93 ? 0.883 -10.012 2.308 1.00 78.25 93 PHE A C 1
ATOM 726 O O . PHE A 1 93 ? 0.936 -8.807 2.090 1.00 78.25 93 PHE A O 1
ATOM 733 N N . GLY A 1 94 ? 1.055 -10.924 1.344 1.00 73.25 94 GLY A N 1
ATOM 734 C CA . GLY A 1 94 ? 1.491 -10.610 -0.026 1.00 73.25 94 GLY A CA 1
ATOM 735 C C . GLY A 1 94 ? 2.974 -10.205 -0.095 1.00 73.25 94 GLY A C 1
ATOM 736 O O . GLY A 1 94 ? 3.355 -9.172 0.444 1.00 73.25 94 GLY A O 1
ATOM 737 N N . TRP A 1 95 ? 3.820 -11.035 -0.705 1.00 74.56 95 TRP A N 1
ATOM 738 C CA . TRP A 1 95 ? 5.283 -10.981 -0.567 1.00 74.56 95 TRP A CA 1
ATOM 739 C C . TRP A 1 95 ? 6.063 -10.976 -1.874 1.00 74.56 95 TRP A C 1
ATOM 741 O O . TRP A 1 95 ? 7.192 -10.500 -1.862 1.00 74.56 95 TRP A O 1
ATOM 751 N N . ASP A 1 96 ? 5.556 -11.575 -2.952 1.00 77.12 96 ASP A N 1
ATOM 752 C CA . ASP A 1 96 ? 6.408 -11.935 -4.094 1.00 77.12 96 ASP A CA 1
ATOM 753 C C . ASP A 1 96 ? 5.804 -11.685 -5.478 1.00 77.12 96 ASP A C 1
ATOM 755 O O . ASP A 1 96 ? 6.241 -12.270 -6.472 1.00 77.12 96 ASP A O 1
ATOM 759 N N . TYR A 1 97 ? 4.852 -10.753 -5.544 1.00 80.38 97 TYR A N 1
ATOM 760 C CA . TYR A 1 97 ? 4.204 -10.250 -6.756 1.00 80.38 97 TYR A CA 1
ATOM 761 C C . TYR A 1 97 ? 3.630 -11.351 -7.659 1.00 80.38 97 TYR A C 1
ATOM 763 O O . TYR A 1 97 ? 4.103 -11.571 -8.780 1.00 80.38 97 TYR A O 1
ATOM 771 N N . ASP A 1 98 ? 2.590 -12.031 -7.176 1.00 78.94 98 ASP A N 1
ATOM 772 C CA . ASP A 1 98 ? 1.967 -13.205 -7.816 1.00 78.94 98 ASP A CA 1
ATOM 773 C C . ASP A 1 98 ? 2.939 -14.392 -7.960 1.00 78.94 98 ASP A C 1
ATOM 775 O O . ASP A 1 98 ? 2.814 -15.252 -8.843 1.00 78.94 98 ASP A O 1
ATOM 779 N N . GLY A 1 99 ? 3.963 -14.432 -7.107 1.00 79.94 99 GLY A N 1
ATOM 780 C CA . GLY A 1 99 ? 4.824 -15.588 -6.955 1.00 79.94 99 GLY A CA 1
ATOM 781 C C . GLY A 1 99 ? 4.187 -16.690 -6.127 1.00 79.94 99 GLY A C 1
ATOM 782 O O . GLY A 1 99 ? 2.971 -16.758 -5.931 1.00 79.94 99 GLY A O 1
ATOM 783 N N . GLY A 1 100 ? 5.020 -17.635 -5.709 1.00 78.81 100 GLY A N 1
ATOM 784 C CA . GLY A 1 100 ? 4.532 -18.823 -5.042 1.00 78.81 100 GLY A CA 1
ATOM 785 C C . GLY A 1 100 ? 3.883 -18.539 -3.689 1.00 78.81 100 GLY A C 1
ATOM 786 O O . GLY A 1 100 ? 2.935 -19.233 -3.310 1.00 78.81 100 GLY A O 1
ATOM 787 N N . ILE A 1 101 ? 4.362 -17.513 -2.981 1.00 81.56 101 ILE A N 1
ATOM 788 C CA . ILE A 1 101 ? 3.787 -17.096 -1.700 1.00 81.56 101 ILE A CA 1
ATOM 789 C C . ILE A 1 101 ? 2.417 -16.454 -1.930 1.00 81.56 101 ILE A C 1
ATOM 791 O O . ILE A 1 101 ? 1.453 -16.811 -1.248 1.00 81.56 101 ILE A O 1
ATOM 795 N N . ASP A 1 102 ? 2.295 -15.565 -2.914 1.00 86.31 102 ASP A N 1
ATOM 796 C CA . ASP A 1 102 ? 1.036 -14.884 -3.232 1.00 86.31 102 ASP A CA 1
ATOM 797 C C . ASP A 1 102 ? -0.038 -15.849 -3.761 1.00 86.31 102 ASP A C 1
ATOM 799 O O . ASP A 1 102 ? -1.211 -15.738 -3.400 1.00 86.31 102 ASP A O 1
ATOM 803 N N . GLN A 1 103 ? 0.344 -16.862 -4.544 1.00 86.25 103 GLN A N 1
ATOM 804 C CA . GLN A 1 103 ? -0.584 -17.905 -5.001 1.00 86.25 103 GLN A CA 1
ATOM 805 C C . GLN A 1 103 ? -1.134 -18.744 -3.840 1.00 86.25 103 GLN A C 1
ATOM 807 O O . GLN A 1 103 ? -2.330 -19.044 -3.791 1.00 86.25 103 GLN A O 1
ATOM 812 N N . HIS A 1 104 ? -0.284 -19.101 -2.875 1.00 85.69 104 HIS A N 1
ATOM 813 C CA . HIS A 1 104 ? -0.730 -19.793 -1.668 1.00 85.69 104 HIS A CA 1
ATOM 814 C C . HIS A 1 104 ? -1.654 -18.917 -0.821 1.00 85.69 104 HIS A C 1
ATOM 816 O O . HIS A 1 104 ? -2.734 -19.347 -0.421 1.00 85.69 104 HIS A O 1
ATOM 822 N N . THR A 1 105 ? -1.249 -17.667 -0.610 1.00 89.25 105 THR A N 1
ATOM 823 C CA . THR A 1 105 ? -2.010 -16.615 0.075 1.00 89.25 105 THR A CA 1
ATOM 824 C C . THR A 1 105 ? -3.419 -16.495 -0.514 1.00 89.25 105 THR A C 1
ATOM 826 O O . THR 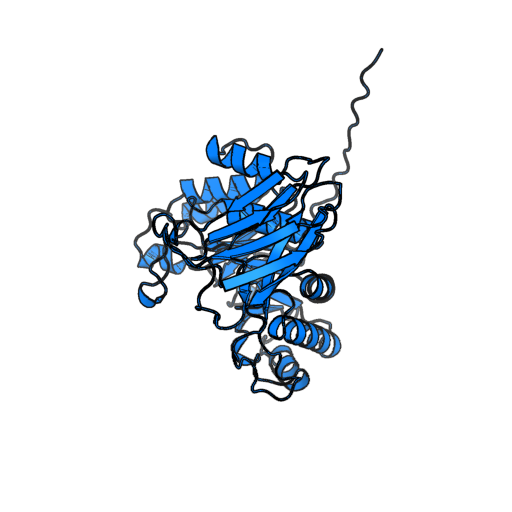A 1 105 ? -4.414 -16.551 0.214 1.00 89.25 105 THR A O 1
ATOM 829 N N . ALA A 1 106 ? -3.521 -16.415 -1.842 1.00 92.06 106 ALA A N 1
ATOM 830 C CA . ALA A 1 106 ? -4.780 -16.388 -2.575 1.00 92.06 106 ALA A CA 1
ATOM 831 C C . ALA A 1 106 ? -5.655 -17.624 -2.289 1.00 92.06 106 ALA A C 1
ATOM 833 O O . ALA A 1 106 ? -6.836 -17.480 -1.957 1.00 92.06 106 ALA A O 1
ATOM 834 N N . ALA A 1 107 ? -5.080 -18.828 -2.356 1.00 92.50 107 ALA A N 1
ATOM 835 C CA . ALA A 1 107 ? -5.802 -20.070 -2.082 1.00 92.50 107 ALA A CA 1
ATOM 836 C C . ALA A 1 107 ? -6.290 -20.161 -0.623 1.00 92.50 107 ALA A C 1
ATOM 838 O O . ALA A 1 107 ? -7.427 -20.565 -0.371 1.00 92.50 107 ALA A O 1
ATOM 839 N N . VAL A 1 108 ? -5.470 -19.734 0.343 1.00 94.25 108 VAL A N 1
ATOM 840 C CA . VAL A 1 108 ? -5.842 -19.690 1.766 1.00 94.25 108 VAL A CA 1
ATOM 841 C C . VAL A 1 108 ? -7.026 -18.755 1.993 1.00 94.25 108 VAL A C 1
ATOM 843 O O . VAL A 1 108 ? -7.983 -19.143 2.662 1.00 94.25 108 VAL A O 1
ATOM 846 N N . LEU A 1 109 ? -7.015 -17.553 1.409 1.00 96.38 109 LEU A N 1
ATOM 847 C CA . LEU A 1 109 ? -8.127 -16.606 1.542 1.00 96.38 109 LEU A CA 1
ATOM 848 C C . LEU A 1 109 ? -9.446 -17.155 0.984 1.00 96.38 109 LEU A C 1
ATOM 850 O O . LEU A 1 109 ? -10.504 -16.948 1.583 1.00 96.38 109 LEU A O 1
ATOM 854 N N . GLN A 1 110 ? -9.393 -17.848 -0.154 1.00 96.56 110 GLN A N 1
ATOM 855 C CA . GLN A 1 110 ? -10.568 -18.494 -0.739 1.00 96.56 110 GLN A CA 1
ATOM 856 C C . GLN A 1 110 ? -11.106 -19.593 0.185 1.00 96.56 110 GLN A C 1
ATOM 858 O O . GLN A 1 110 ? -12.290 -19.580 0.519 1.00 96.56 110 GLN A O 1
ATOM 863 N N . ALA A 1 111 ? -10.230 -20.464 0.694 1.00 97.25 111 ALA A N 1
ATOM 864 C CA . ALA A 1 111 ? -10.608 -21.525 1.625 1.00 97.25 111 ALA A CA 1
ATOM 865 C C . ALA A 1 111 ? -11.202 -20.980 2.939 1.00 97.25 111 ALA A C 1
ATOM 867 O O . ALA A 1 111 ? -12.187 -21.517 3.445 1.00 97.25 111 ALA A O 1
ATOM 868 N N . VAL A 1 112 ? -10.665 -19.880 3.484 1.00 97.62 112 VAL A N 1
ATOM 869 C CA . VAL A 1 112 ? -11.255 -19.203 4.655 1.00 97.62 112 VAL A CA 1
ATOM 870 C C . VAL A 1 112 ? -12.669 -18.722 4.347 1.00 97.62 112 VAL A C 1
ATOM 872 O O . VAL A 1 112 ? -13.575 -18.947 5.150 1.00 97.62 112 VAL A O 1
ATOM 875 N N . ARG A 1 113 ? -12.879 -18.092 3.185 1.00 96.75 113 ARG A N 1
ATOM 876 C CA . ARG A 1 113 ? -14.194 -17.568 2.798 1.00 96.75 113 ARG A CA 1
ATOM 877 C C . ARG A 1 113 ? -15.229 -18.681 2.616 1.00 96.75 113 ARG A C 1
ATOM 879 O O . ARG A 1 113 ? -16.389 -18.477 2.963 1.00 96.75 113 ARG A O 1
ATOM 886 N N . GLU A 1 114 ? -14.817 -19.847 2.126 1.00 97.06 114 GLU A N 1
ATOM 887 C CA . GLU A 1 114 ? -15.670 -21.037 2.031 1.00 97.06 114 GLU A CA 1
ATOM 888 C C . GLU A 1 114 ? -16.016 -21.619 3.409 1.00 97.06 114 GLU A C 1
ATOM 890 O O . GLU A 1 114 ? -17.176 -21.937 3.675 1.00 97.06 114 GLU A O 1
ATOM 895 N N . LYS A 1 115 ? -15.026 -21.732 4.304 1.00 97.62 115 LYS A N 1
ATOM 896 C CA . LYS A 1 115 ? -15.196 -22.313 5.646 1.00 97.62 115 LYS A CA 1
ATOM 897 C C . LYS A 1 115 ? -15.977 -21.406 6.602 1.00 97.62 115 LYS A C 1
ATOM 899 O O . LYS A 1 115 ? -16.724 -21.908 7.441 1.00 97.62 115 LYS A O 1
ATOM 904 N N . ARG A 1 116 ? -15.797 -20.085 6.508 1.00 96.50 116 ARG A N 1
ATOM 905 C CA . ARG A 1 116 ? -16.401 -19.094 7.413 1.00 96.50 116 ARG A CA 1
ATOM 906 C C . ARG A 1 116 ? -16.777 -17.807 6.660 1.00 96.50 116 ARG A C 1
ATOM 908 O O . ARG A 1 116 ? -16.060 -16.811 6.737 1.00 96.50 116 ARG A O 1
ATOM 915 N N . PRO A 1 117 ? -17.901 -17.800 5.921 1.00 94.69 117 PRO A N 1
ATOM 916 C CA . PRO A 1 117 ? -18.252 -16.697 5.025 1.00 94.69 117 PRO A CA 1
ATOM 917 C C . PRO A 1 117 ? -18.575 -15.373 5.730 1.00 94.69 117 PRO A C 1
ATOM 919 O O . PRO A 1 117 ? -18.483 -14.320 5.102 1.00 94.69 117 PRO A O 1
ATOM 922 N N . ASP A 1 118 ? -18.944 -15.410 7.012 1.00 93.81 118 ASP A N 1
ATOM 923 C CA . ASP A 1 118 ? -19.238 -14.248 7.859 1.00 93.81 118 ASP A CA 1
ATOM 924 C C . ASP A 1 118 ? -17.983 -13.544 8.397 1.00 93.81 118 ASP A C 1
ATOM 926 O O . ASP A 1 118 ? -18.060 -12.392 8.830 1.00 93.81 118 ASP A O 1
ATOM 930 N N . LEU A 1 119 ? -16.833 -14.221 8.367 1.00 96.94 119 LEU A N 1
ATOM 931 C CA . LEU A 1 119 ? -15.580 -13.676 8.861 1.00 96.94 119 LEU A CA 1
ATOM 932 C C . LEU A 1 119 ? -15.033 -12.625 7.893 1.00 96.94 119 LEU A C 1
ATOM 934 O O . LEU A 1 119 ? -14.808 -12.903 6.716 1.00 96.94 119 LEU A O 1
ATOM 938 N N . LYS A 1 120 ? -14.791 -11.417 8.405 1.00 97.62 120 LYS A N 1
ATOM 939 C CA . LYS A 1 120 ? -14.135 -10.351 7.644 1.00 97.62 120 LYS A CA 1
ATOM 940 C C . LYS A 1 120 ? -12.623 -10.463 7.776 1.00 97.62 120 LYS A C 1
ATOM 942 O O . LYS A 1 120 ? -12.104 -10.819 8.834 1.00 97.62 120 LYS A O 1
ATOM 947 N N . ILE A 1 121 ? -11.924 -10.112 6.713 1.00 97.94 121 ILE A N 1
ATOM 948 C CA . ILE A 1 121 ? -10.480 -10.172 6.588 1.00 97.94 121 ILE A CA 1
ATOM 949 C C . ILE A 1 121 ? -9.984 -8.790 6.185 1.00 97.94 121 ILE A C 1
ATOM 951 O O . ILE A 1 121 ? -10.411 -8.201 5.194 1.00 97.94 121 ILE A O 1
ATOM 955 N N . THR A 1 122 ? -9.035 -8.277 6.948 1.00 97.56 122 THR A N 1
ATOM 956 C CA . THR A 1 122 ? -8.210 -7.147 6.555 1.00 97.56 122 THR A CA 1
ATOM 957 C C . THR A 1 122 ? -6.773 -7.616 6.444 1.00 97.56 122 THR A C 1
ATOM 959 O O . THR A 1 122 ? -6.361 -8.565 7.114 1.00 97.56 122 THR A O 1
ATOM 962 N N . VAL A 1 123 ? -6.009 -6.977 5.571 1.00 96.38 123 VAL A N 1
ATOM 963 C CA . VAL A 1 123 ? -4.630 -7.383 5.301 1.00 96.38 123 VAL A CA 1
ATOM 964 C C . VAL A 1 123 ? -3.717 -6.186 5.452 1.00 96.38 123 VAL A C 1
ATOM 966 O O . VAL A 1 123 ? -3.998 -5.109 4.929 1.00 96.38 123 VAL A O 1
ATOM 969 N N . TRP A 1 124 ? -2.637 -6.380 6.188 1.00 93.81 124 TRP A N 1
ATOM 970 C CA . TRP A 1 124 ? -1.487 -5.506 6.191 1.00 93.81 124 TRP A CA 1
ATOM 971 C C . TRP A 1 124 ? -0.572 -5.979 5.058 1.00 93.81 124 TRP A C 1
ATOM 973 O O . TRP A 1 124 ? 0.144 -6.976 5.180 1.00 93.81 124 TRP A O 1
ATOM 983 N N . GLN A 1 125 ? -0.732 -5.335 3.901 1.00 91.75 125 GLN A N 1
ATOM 984 C CA . GLN A 1 125 ? -0.078 -5.707 2.655 1.00 91.75 125 GLN A CA 1
ATOM 985 C C . GLN A 1 125 ? 1.387 -5.302 2.718 1.00 91.75 125 GLN A C 1
ATOM 987 O O . GLN A 1 125 ? 1.705 -4.112 2.784 1.00 91.75 125 GLN A O 1
ATOM 992 N N . MET A 1 126 ? 2.262 -6.298 2.651 1.00 84.19 126 MET A N 1
ATOM 993 C CA . MET A 1 126 ? 3.692 -6.071 2.721 1.00 84.19 126 MET A CA 1
ATOM 994 C C . MET A 1 126 ? 4.227 -5.502 1.404 1.00 84.19 126 MET A C 1
ATOM 996 O O . MET A 1 126 ? 3.794 -5.885 0.319 1.00 84.19 126 MET A O 1
ATOM 1000 N N . ARG A 1 127 ? 5.226 -4.621 1.528 1.00 70.62 127 ARG A N 1
ATOM 1001 C CA . ARG A 1 127 ? 6.208 -4.256 0.486 1.00 70.62 127 ARG A CA 1
ATOM 1002 C C . ARG A 1 127 ? 5.636 -4.025 -0.922 1.00 70.62 127 ARG A C 1
ATOM 1004 O O . ARG A 1 127 ? 5.927 -4.744 -1.879 1.00 70.62 127 ARG A O 1
ATOM 1011 N N . GLY A 1 128 ? 4.955 -2.891 -1.057 1.00 80.06 128 GLY A N 1
ATOM 1012 C CA . GLY A 1 128 ? 4.549 -2.327 -2.340 1.00 80.06 128 GLY A CA 1
ATOM 1013 C C . GLY A 1 128 ? 3.182 -2.805 -2.820 1.00 80.06 128 GLY A C 1
ATOM 1014 O O . GLY A 1 128 ? 2.411 -3.364 -2.038 1.00 80.06 128 GLY A O 1
ATOM 1015 N N . PRO A 1 129 ? 2.821 -2.514 -4.082 1.00 87.31 129 PRO A N 1
ATOM 1016 C CA . PRO A 1 129 ? 1.470 -2.778 -4.547 1.00 87.31 129 PRO A CA 1
ATOM 1017 C C . PRO A 1 129 ? 1.028 -4.238 -4.480 1.00 87.31 129 PRO A C 1
ATOM 1019 O O . PRO A 1 129 ? 1.814 -5.163 -4.634 1.00 87.31 129 PRO A O 1
ATOM 1022 N N . VAL A 1 130 ? -0.285 -4.443 -4.391 1.00 90.38 130 VAL A N 1
ATOM 1023 C CA . VAL A 1 130 ? -0.876 -5.769 -4.594 1.00 90.38 130 VAL A CA 1
ATOM 1024 C C . VAL A 1 130 ? -0.779 -6.136 -6.074 1.00 90.38 130 VAL A C 1
ATOM 1026 O O . VAL A 1 130 ? -1.242 -5.385 -6.940 1.00 90.38 130 VAL A O 1
ATOM 1029 N N . ALA A 1 131 ? -0.200 -7.296 -6.361 1.00 86.06 131 ALA A N 1
ATOM 1030 C CA . ALA A 1 131 ? -0.077 -7.813 -7.714 1.00 86.06 131 ALA A CA 1
ATOM 1031 C C . ALA A 1 131 ? -1.446 -8.201 -8.322 1.00 86.06 131 ALA A C 1
ATOM 1033 O O . ALA A 1 131 ? -2.402 -8.438 -7.576 1.00 86.06 131 ALA A O 1
ATOM 1034 N N . PRO A 1 132 ? -1.600 -8.203 -9.660 1.00 88.00 132 PRO A N 1
ATOM 1035 C CA . PRO A 1 132 ? -2.904 -8.371 -10.304 1.00 88.00 132 PRO A CA 1
ATOM 1036 C C . PRO A 1 132 ? -3.681 -9.646 -9.935 1.00 88.00 132 PRO A C 1
ATOM 1038 O O . PRO A 1 132 ? -4.903 -9.563 -9.755 1.00 88.00 132 PRO A O 1
ATOM 1041 N N . GLU A 1 133 ? -3.029 -10.809 -9.825 1.00 88.62 133 GLU A N 1
ATOM 1042 C CA . GLU A 1 133 ? -3.724 -12.068 -9.513 1.00 88.62 133 GLU A CA 1
ATOM 1043 C C . GLU A 1 133 ? -4.181 -12.090 -8.051 1.00 88.62 133 GLU A C 1
ATOM 1045 O O . GLU A 1 133 ? -5.357 -12.354 -7.770 1.00 88.62 133 GLU A O 1
ATOM 1050 N N . LEU A 1 134 ? -3.303 -11.705 -7.121 1.00 91.50 134 LEU A N 1
ATOM 1051 C CA . LEU A 1 134 ? -3.650 -11.559 -5.709 1.00 91.50 134 LEU A CA 1
ATOM 1052 C C . LEU A 1 134 ? -4.755 -10.512 -5.503 1.00 91.50 134 LEU A C 1
ATOM 1054 O O . LEU A 1 134 ? -5.708 -10.739 -4.750 1.00 91.50 134 LEU A O 1
ATOM 1058 N N . ALA A 1 135 ? -4.700 -9.397 -6.236 1.00 94.06 135 ALA A N 1
ATOM 1059 C CA . ALA A 1 135 ? -5.720 -8.357 -6.188 1.00 94.06 135 ALA A CA 1
ATOM 1060 C C . ALA A 1 135 ? -7.097 -8.869 -6.631 1.00 94.06 135 ALA A C 1
ATOM 1062 O O . ALA A 1 135 ? -8.122 -8.468 -6.071 1.00 94.06 135 ALA A O 1
ATOM 1063 N N . ALA A 1 136 ? -7.155 -9.783 -7.605 1.00 94.50 136 ALA A N 1
ATOM 1064 C CA . ALA A 1 136 ? -8.410 -10.404 -8.016 1.00 94.50 136 ALA A CA 1
ATOM 1065 C C . ALA A 1 136 ? -9.065 -11.198 -6.874 1.00 94.50 136 ALA A C 1
ATOM 1067 O O . ALA A 1 136 ? -10.289 -11.138 -6.727 1.00 94.50 136 ALA A O 1
ATOM 1068 N N . VAL A 1 137 ? -8.267 -11.867 -6.038 1.00 95.94 137 VAL A N 1
ATOM 1069 C CA . VAL A 1 137 ? -8.759 -12.564 -4.843 1.00 95.94 137 VAL A CA 1
ATOM 1070 C C . VAL A 1 137 ? -9.137 -11.576 -3.745 1.00 95.94 137 VAL A C 1
ATOM 1072 O O . VAL A 1 137 ? -10.257 -11.649 -3.238 1.00 95.94 137 VAL A O 1
ATOM 1075 N N . TYR A 1 138 ? -8.288 -10.588 -3.444 1.00 96.75 138 TYR A N 1
ATOM 1076 C CA . TYR A 1 138 ? -8.589 -9.551 -2.448 1.00 96.75 138 TYR A CA 1
ATOM 1077 C C . TYR A 1 138 ? -9.904 -8.831 -2.740 1.00 96.75 138 TYR A C 1
ATOM 1079 O O . TYR A 1 138 ? -10.662 -8.529 -1.817 1.00 96.75 138 TYR A O 1
ATOM 1087 N N . ARG A 1 139 ? -10.234 -8.585 -4.017 1.00 96.06 139 ARG A N 1
ATOM 1088 C CA . ARG A 1 139 ? -11.521 -7.985 -4.401 1.00 96.06 139 ARG A CA 1
ATOM 1089 C C . ARG A 1 139 ? -12.723 -8.752 -3.846 1.00 96.06 139 ARG A C 1
ATOM 1091 O O . ARG A 1 139 ? -13.705 -8.110 -3.483 1.00 96.06 139 ARG A O 1
ATOM 1098 N N . GLN A 1 140 ? -12.620 -10.071 -3.715 1.00 95.62 140 GLN A N 1
ATOM 1099 C CA . GLN A 1 140 ? -13.706 -10.954 -3.291 1.00 95.62 140 GLN A CA 1
ATOM 1100 C C . GLN A 1 140 ? -13.649 -11.329 -1.807 1.00 95.62 140 GLN A C 1
ATOM 1102 O O . GLN A 1 140 ? -14.689 -11.598 -1.213 1.00 95.62 140 GLN A O 1
ATOM 1107 N N . THR A 1 141 ? -12.455 -11.380 -1.212 1.00 96.62 141 THR A N 1
ATOM 1108 C CA . THR A 1 141 ? -12.257 -11.994 0.110 1.00 96.62 141 THR A CA 1
ATOM 1109 C C . THR A 1 141 ? -11.800 -11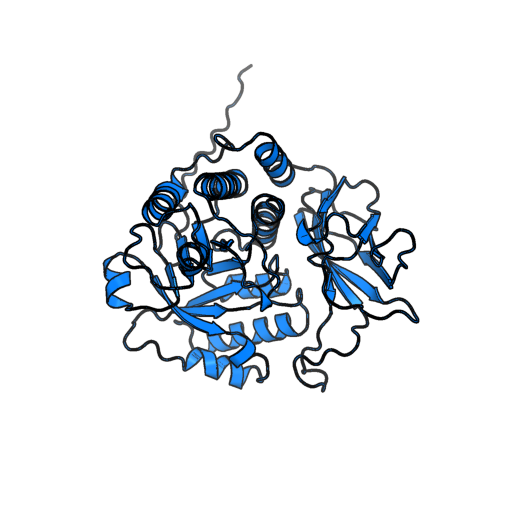.033 1.199 1.00 96.62 141 THR A C 1
ATOM 1111 O O . THR A 1 141 ? -11.916 -11.398 2.366 1.00 96.62 141 THR A O 1
ATOM 1114 N N . VAL A 1 142 ? -11.313 -9.839 0.850 1.00 97.00 142 VAL A N 1
ATOM 1115 C CA . VAL A 1 142 ? -10.727 -8.873 1.791 1.00 97.00 142 VAL A CA 1
ATOM 1116 C C . VAL A 1 142 ? -11.559 -7.593 1.836 1.00 97.00 142 VAL A C 1
ATOM 1118 O O . VAL A 1 142 ? -11.910 -7.019 0.802 1.00 97.00 142 VAL A O 1
ATOM 1121 N N . GLU A 1 143 ? -11.872 -7.126 3.038 1.00 97.44 143 GLU A N 1
ATOM 1122 C CA . GLU A 1 143 ? -12.692 -5.944 3.290 1.00 97.44 143 GLU A CA 1
ATOM 1123 C C . GLU A 1 143 ? -11.875 -4.653 3.398 1.00 97.44 143 GLU A C 1
ATOM 1125 O O . GLU A 1 143 ? -12.415 -3.588 3.113 1.00 97.44 143 GLU A O 1
ATOM 1130 N N . LEU A 1 144 ? -10.604 -4.731 3.802 1.00 97.81 144 LEU A N 1
ATOM 1131 C CA . LEU A 1 144 ? -9.695 -3.585 3.897 1.00 97.81 144 LEU A CA 1
ATOM 1132 C C . LEU A 1 144 ? -8.247 -4.021 3.652 1.00 97.81 144 LEU A C 1
ATOM 1134 O O . LEU A 1 144 ? -7.767 -4.970 4.270 1.00 97.81 144 LEU A O 1
ATOM 1138 N N . VAL A 1 145 ? -7.547 -3.282 2.797 1.00 97.38 145 VAL A N 1
ATOM 1139 C CA . VAL A 1 145 ? -6.121 -3.454 2.506 1.00 97.38 145 VAL A CA 1
ATOM 1140 C C . VAL A 1 145 ? -5.357 -2.265 3.088 1.00 97.38 145 VAL A C 1
ATOM 1142 O O . VAL A 1 145 ? -5.646 -1.114 2.765 1.00 97.38 145 VAL A O 1
ATOM 1145 N N . LEU A 1 146 ? -4.388 -2.530 3.958 1.00 97.00 146 LEU A N 1
ATOM 1146 C CA . LEU A 1 146 ? -3.478 -1.536 4.514 1.00 97.00 146 LEU A CA 1
ATOM 1147 C C . LEU A 1 146 ? -2.127 -1.677 3.811 1.00 97.00 146 LEU A C 1
ATOM 1149 O O . LEU A 1 146 ? -1.403 -2.635 4.047 1.00 97.00 146 LEU A O 1
ATOM 1153 N N . LEU A 1 147 ? -1.827 -0.748 2.910 1.00 95.50 147 LEU A N 1
ATOM 1154 C CA . LEU A 1 147 ? -0.654 -0.756 2.039 1.00 95.50 147 LEU A CA 1
ATOM 1155 C C . LEU A 1 147 ? 0.559 -0.187 2.786 1.00 95.50 147 LEU A C 1
ATOM 1157 O O . LEU A 1 147 ? 0.638 1.031 2.982 1.00 95.50 147 LEU A O 1
ATOM 1161 N N . GLU A 1 148 ? 1.492 -1.035 3.227 1.00 92.31 148 GLU A N 1
ATOM 1162 C CA . GLU A 1 148 ? 2.657 -0.592 4.004 1.00 92.31 148 GLU A CA 1
ATOM 1163 C C . GLU A 1 148 ? 3.483 0.452 3.258 1.00 92.31 148 GLU A C 1
ATOM 1165 O O . GLU A 1 148 ? 4.103 0.176 2.233 1.00 92.31 148 GLU A O 1
ATOM 1170 N N . THR A 1 149 ? 3.494 1.669 3.793 1.00 91.88 149 THR A N 1
ATOM 1171 C CA . THR A 1 149 ? 4.195 2.833 3.250 1.00 91.88 149 THR A CA 1
ATOM 1172 C C . THR A 1 149 ? 4.954 3.529 4.379 1.00 91.88 149 THR A C 1
ATOM 1174 O O . THR A 1 149 ? 4.754 4.710 4.665 1.00 91.88 149 THR A O 1
ATOM 1177 N N . TYR A 1 150 ? 5.805 2.776 5.078 1.00 90.19 150 TYR A N 1
ATOM 1178 C CA . TYR A 1 150 ? 6.585 3.275 6.212 1.00 90.19 150 TYR A CA 1
ATOM 1179 C C . TYR A 1 150 ? 7.797 4.082 5.744 1.00 90.19 150 TYR A C 1
ATOM 1181 O O . TYR A 1 150 ? 8.940 3.646 5.853 1.00 90.19 150 TYR A O 1
ATOM 1189 N N . PHE A 1 151 ? 7.529 5.265 5.206 1.00 85.69 151 PHE A N 1
ATOM 1190 C CA . PHE A 1 151 ? 8.530 6.160 4.644 1.00 85.69 151 PHE A CA 1
ATOM 1191 C C . PHE A 1 151 ? 8.316 7.584 5.150 1.00 85.69 151 PHE A C 1
ATOM 1193 O O . PHE A 1 151 ? 7.202 7.962 5.525 1.00 85.69 151 PHE A O 1
ATOM 1200 N N . ASP A 1 152 ? 9.387 8.372 5.166 1.00 89.25 152 ASP A N 1
ATOM 1201 C CA . ASP A 1 152 ? 9.301 9.817 5.352 1.00 89.25 152 ASP A CA 1
ATOM 1202 C C . ASP A 1 152 ? 9.078 10.530 4.000 1.00 89.25 152 ASP A C 1
ATOM 1204 O O . ASP A 1 152 ? 8.718 9.914 2.992 1.00 89.25 152 ASP A O 1
ATOM 1208 N N . LEU A 1 153 ? 9.236 11.854 3.971 1.00 92.69 153 LEU A N 1
ATOM 1209 C CA . LEU A 1 153 ? 9.020 12.640 2.755 1.00 92.69 153 LEU A CA 1
ATOM 1210 C C . LEU A 1 153 ? 10.120 12.484 1.692 1.00 92.69 153 LEU A C 1
ATOM 1212 O O . LEU A 1 153 ? 9.894 12.904 0.557 1.00 92.69 153 LEU A O 1
ATOM 1216 N N . ASN A 1 154 ? 11.268 11.871 2.002 1.00 90.12 154 ASN A N 1
ATOM 1217 C CA . ASN A 1 154 ? 12.309 11.607 1.002 1.00 90.12 154 ASN A CA 1
ATOM 1218 C C . ASN A 1 154 ? 11.855 10.550 -0.015 1.00 90.12 154 ASN A C 1
ATOM 1220 O O . ASN A 1 154 ? 12.222 10.620 -1.185 1.00 90.12 154 ASN A O 1
ATOM 1224 N N . ASP A 1 155 ? 10.979 9.636 0.411 1.00 91.06 155 ASP A N 1
ATOM 1225 C CA . ASP A 1 155 ? 10.386 8.583 -0.418 1.00 91.06 155 ASP A CA 1
ATOM 1226 C C . ASP A 1 155 ? 8.878 8.771 -0.605 1.00 91.06 155 ASP A C 1
ATOM 1228 O O . ASP A 1 155 ? 8.114 7.820 -0.786 1.00 91.06 155 ASP A O 1
ATOM 1232 N N . ALA A 1 156 ? 8.429 10.030 -0.622 1.00 94.38 156 ALA A N 1
ATOM 1233 C CA . ALA A 1 156 ? 7.017 10.378 -0.770 1.00 94.38 156 ALA A CA 1
ATOM 1234 C C . ALA A 1 156 ? 6.368 9.798 -2.039 1.00 94.38 156 ALA A C 1
ATOM 1236 O O . ALA A 1 156 ? 5.146 9.704 -2.094 1.00 94.38 156 ALA A O 1
ATOM 1237 N N . TRP A 1 157 ? 7.154 9.397 -3.046 1.00 95.06 157 TRP A N 1
ATOM 1238 C CA . TRP A 1 157 ? 6.692 8.751 -4.279 1.00 95.06 157 TRP A CA 1
ATOM 1239 C C . TRP A 1 157 ? 6.035 7.383 -4.041 1.00 95.06 157 TRP A C 1
ATOM 1241 O O . TRP A 1 157 ? 5.178 6.983 -4.831 1.00 95.06 157 TRP A O 1
ATOM 1251 N N . MET A 1 158 ? 6.355 6.702 -2.936 1.00 94.19 158 MET A N 1
ATOM 1252 C CA . MET A 1 158 ? 5.747 5.420 -2.570 1.00 94.19 158 MET A CA 1
ATOM 1253 C C . MET A 1 158 ? 4.239 5.543 -2.320 1.00 94.19 158 MET A C 1
ATOM 1255 O O . MET A 1 158 ? 3.471 4.673 -2.731 1.00 94.19 158 MET A O 1
ATOM 1259 N N . ILE A 1 159 ? 3.796 6.652 -1.715 1.00 96.75 159 ILE A N 1
ATOM 1260 C CA . ILE A 1 159 ? 2.377 6.937 -1.448 1.00 96.75 159 ILE A CA 1
ATOM 1261 C C . ILE A 1 159 ? 1.549 6.934 -2.748 1.00 96.75 159 ILE A C 1
ATOM 1263 O O . ILE A 1 159 ? 0.655 6.094 -2.891 1.00 96.75 159 ILE A O 1
ATOM 1267 N N . PRO A 1 160 ? 1.803 7.830 -3.724 1.00 97.38 160 PRO A N 1
ATOM 1268 C CA . PRO A 1 160 ? 1.027 7.869 -4.948 1.00 97.38 160 PRO A CA 1
ATOM 1269 C C . PRO A 1 160 ? 1.233 6.620 -5.806 1.00 97.38 160 PRO A C 1
ATOM 1271 O O . PRO A 1 160 ? 0.288 6.210 -6.477 1.00 97.38 160 PRO A O 1
ATOM 1274 N N . PHE A 1 161 ? 2.405 5.977 -5.763 1.00 96.75 161 PHE A N 1
ATOM 1275 C CA . PHE A 1 161 ? 2.639 4.729 -6.488 1.00 96.75 161 PHE A CA 1
ATOM 1276 C C . PHE A 1 161 ? 1.688 3.621 -6.024 1.00 96.75 161 PHE A C 1
ATOM 1278 O O . PHE A 1 161 ? 0.980 3.036 -6.846 1.00 96.75 161 PHE A O 1
ATOM 1285 N N . GLN A 1 162 ? 1.603 3.381 -4.712 1.00 95.38 162 GLN A N 1
ATOM 1286 C CA . GLN A 1 162 ? 0.713 2.362 -4.154 1.00 95.38 162 GLN A CA 1
ATOM 1287 C C . GLN A 1 162 ? -0.765 2.684 -4.388 1.00 95.38 162 GLN A C 1
ATOM 1289 O O . GLN A 1 162 ? -1.530 1.805 -4.784 1.00 95.38 162 GLN A O 1
ATOM 1294 N N . LEU A 1 163 ? -1.164 3.950 -4.231 1.00 97.38 163 LEU A N 1
ATOM 1295 C CA . LEU A 1 163 ? -2.542 4.383 -4.476 1.00 97.38 163 LEU A CA 1
ATOM 1296 C C . LEU A 1 163 ? -2.956 4.218 -5.947 1.00 97.38 163 LEU A C 1
ATOM 1298 O O . LEU A 1 163 ? -4.056 3.742 -6.230 1.00 97.38 163 LEU A O 1
ATOM 1302 N N . GLN A 1 164 ? -2.088 4.580 -6.898 1.00 97.50 164 GLN A N 1
ATOM 1303 C CA . GLN A 1 164 ? -2.373 4.369 -8.320 1.00 97.50 164 GLN A CA 1
ATOM 1304 C C . GLN A 1 164 ? -2.417 2.884 -8.666 1.00 97.50 164 GLN A C 1
ATOM 1306 O O . GLN A 1 164 ? -3.328 2.459 -9.372 1.00 97.50 164 GLN A O 1
ATOM 1311 N N . ALA A 1 165 ? -1.492 2.081 -8.144 1.00 95.69 165 ALA A N 1
ATOM 1312 C CA . ALA A 1 165 ? -1.497 0.649 -8.394 1.00 95.69 165 ALA A CA 1
ATOM 1313 C C . ALA A 1 165 ? -2.777 -0.014 -7.852 1.00 95.69 165 ALA A C 1
ATOM 1315 O O . ALA A 1 165 ? -3.436 -0.747 -8.588 1.00 95.69 165 ALA A O 1
ATOM 1316 N N . ALA A 1 166 ? -3.206 0.336 -6.633 1.00 96.62 166 ALA A N 1
ATOM 1317 C CA . ALA A 1 166 ? -4.487 -0.097 -6.069 1.00 96.62 166 ALA A CA 1
ATOM 1318 C C . ALA A 1 166 ? -5.691 0.365 -6.910 1.00 96.62 166 ALA A C 1
ATOM 1320 O O . ALA A 1 166 ? -6.685 -0.353 -7.023 1.00 96.62 166 ALA A O 1
ATOM 1321 N N . ARG A 1 167 ? -5.621 1.546 -7.541 1.00 97.12 167 ARG A N 1
ATOM 1322 C CA . ARG A 1 167 ? -6.663 2.014 -8.468 1.00 97.12 167 ARG A CA 1
ATOM 1323 C C . ARG A 1 167 ? -6.745 1.132 -9.709 1.00 97.12 167 ARG A C 1
ATOM 1325 O O . ARG A 1 167 ? -7.838 0.731 -10.098 1.00 97.12 167 ARG A O 1
ATOM 1332 N N . LEU A 1 168 ? -5.606 0.832 -10.329 1.00 96.50 168 LEU A N 1
ATOM 1333 C CA . LEU A 1 168 ? -5.548 0.033 -11.557 1.00 96.50 168 LEU A CA 1
ATOM 1334 C C . LEU A 1 168 ? -5.960 -1.425 -11.327 1.00 96.50 168 LEU A C 1
ATOM 1336 O O . LEU A 1 168 ? -6.520 -2.044 -12.227 1.00 96.50 168 LEU A O 1
ATOM 1340 N N . THR A 1 169 ? -5.732 -1.961 -10.128 1.00 94.62 169 THR A N 1
ATOM 1341 C CA . THR A 1 169 ? -6.160 -3.317 -9.750 1.00 94.62 169 THR A CA 1
ATOM 1342 C C . THR A 1 169 ? -7.571 -3.373 -9.151 1.00 94.62 169 THR A C 1
ATOM 1344 O O . THR A 1 169 ? -8.077 -4.457 -8.854 1.00 94.62 169 THR A O 1
ATOM 1347 N N . GLY A 1 170 ? -8.251 -2.225 -9.024 1.00 95.69 170 GLY A N 1
ATOM 1348 C CA . GLY A 1 170 ? -9.632 -2.140 -8.543 1.00 95.69 170 GLY A CA 1
ATOM 1349 C C . GLY A 1 170 ? -9.788 -2.434 -7.048 1.00 95.69 170 GLY A C 1
ATOM 1350 O O . GLY A 1 170 ? -10.765 -3.065 -6.653 1.00 95.69 170 GLY A O 1
ATOM 1351 N N . LEU A 1 171 ? -8.806 -2.032 -6.240 1.00 96.44 171 LEU A N 1
ATOM 1352 C CA . LEU A 1 171 ? -8.781 -2.189 -4.782 1.00 96.44 171 LEU A CA 1
ATOM 1353 C C . LEU A 1 171 ? -8.859 -0.863 -4.016 1.00 96.44 171 LEU A C 1
ATOM 1355 O O . LEU A 1 171 ? -9.008 -0.882 -2.794 1.00 96.44 171 LEU A O 1
ATOM 1359 N N . LEU A 1 172 ? -8.696 0.280 -4.688 1.00 96.69 172 LEU A N 1
ATOM 1360 C CA . LEU A 1 172 ? -8.534 1.579 -4.026 1.00 96.69 172 LEU A CA 1
ATOM 1361 C C . LEU A 1 172 ? -9.711 1.963 -3.114 1.00 96.69 172 LEU A C 1
ATOM 1363 O O . LEU A 1 172 ? -9.493 2.535 -2.052 1.00 96.69 172 LEU A O 1
ATOM 1367 N N . ASP A 1 173 ? -10.936 1.593 -3.481 1.00 94.44 173 ASP A N 1
ATOM 1368 C CA . ASP A 1 173 ? -12.158 1.841 -2.701 1.00 94.44 173 ASP A CA 1
ATOM 1369 C C . ASP A 1 173 ? -12.156 1.170 -1.316 1.00 94.44 173 ASP A C 1
ATOM 1371 O O . ASP A 1 173 ? -12.933 1.537 -0.435 1.00 94.44 173 ASP A O 1
ATOM 1375 N N . LYS A 1 174 ? -11.257 0.205 -1.107 1.00 95.81 174 LYS A N 1
ATOM 1376 C CA . LYS A 1 174 ? -11.024 -0.483 0.165 1.00 95.81 174 LYS A CA 1
ATOM 1377 C C . LYS A 1 174 ? -9.552 -0.558 0.556 1.00 95.81 174 LYS A C 1
ATOM 1379 O O . LYS A 1 174 ? -9.167 -1.451 1.309 1.00 95.81 174 LYS A O 1
ATOM 1384 N N . SER A 1 175 ? -8.729 0.358 0.056 1.00 96.88 175 SER A N 1
ATOM 1385 C CA . SER A 1 175 ? -7.302 0.402 0.372 1.00 96.88 175 SER A CA 1
ATOM 1386 C C . SER A 1 175 ? -6.922 1.717 1.029 1.00 96.88 175 SER A C 1
ATOM 1388 O O . SER A 1 175 ? -7.290 2.779 0.545 1.00 96.88 175 SER A O 1
ATOM 1390 N N . VAL A 1 176 ? -6.136 1.652 2.097 1.00 97.50 176 VAL A N 1
ATOM 1391 C CA . VAL A 1 176 ? -5.499 2.819 2.714 1.00 97.50 176 VAL A CA 1
ATOM 1392 C C . VAL A 1 176 ? -3.994 2.628 2.690 1.00 97.50 176 VAL A C 1
ATOM 1394 O O . VAL A 1 176 ? -3.514 1.505 2.827 1.00 97.50 176 VAL A O 1
ATOM 1397 N N . VAL A 1 177 ? -3.230 3.708 2.553 1.00 97.00 177 VAL A N 1
ATOM 1398 C CA . VAL A 1 177 ? -1.791 3.639 2.839 1.00 97.00 177 VAL A CA 1
ATOM 1399 C C . VAL A 1 177 ? -1.579 3.601 4.347 1.00 97.00 177 VAL A C 1
ATOM 1401 O O . VAL A 1 177 ? -2.225 4.348 5.082 1.00 97.00 177 VAL A O 1
ATOM 1404 N N . ALA A 1 178 ? -0.697 2.721 4.807 1.00 96.38 178 ALA A N 1
ATOM 1405 C CA . ALA A 1 178 ? -0.282 2.627 6.197 1.00 96.38 178 ALA A CA 1
ATOM 1406 C C . ALA A 1 178 ? 1.068 3.329 6.380 1.00 96.38 178 ALA A C 1
ATOM 1408 O O . ALA A 1 178 ? 2.094 2.836 5.918 1.00 96.38 178 ALA A O 1
ATOM 1409 N N . LEU A 1 179 ? 1.061 4.487 7.036 1.00 96.88 179 LEU A N 1
ATOM 1410 C CA . LEU A 1 179 ? 2.243 5.306 7.292 1.00 96.88 179 LEU A CA 1
ATOM 1411 C C . LEU A 1 179 ? 3.000 4.805 8.528 1.00 96.88 179 LEU A C 1
ATOM 1413 O O . LEU A 1 179 ? 2.411 4.281 9.476 1.00 96.88 179 LEU A O 1
ATOM 1417 N N . GLY A 1 180 ? 4.320 4.972 8.525 1.00 95.19 180 GLY A N 1
ATOM 1418 C CA . GLY A 1 180 ? 5.160 4.678 9.684 1.00 95.19 180 GLY A CA 1
ATOM 1419 C C . GLY A 1 180 ? 5.262 5.908 10.581 1.00 95.19 180 GLY A C 1
ATOM 1420 O O . GLY A 1 180 ? 5.462 7.013 10.086 1.00 95.19 180 GLY A O 1
ATOM 1421 N N . LEU A 1 181 ? 5.155 5.731 11.896 1.00 96.00 181 LEU A N 1
ATOM 1422 C CA . LEU A 1 181 ? 5.342 6.802 12.875 1.00 96.00 181 LEU A CA 1
ATOM 1423 C C . LEU A 1 181 ? 6.649 6.599 13.644 1.00 96.00 181 LEU A C 1
ATOM 1425 O O . LEU A 1 181 ? 6.932 5.510 14.136 1.00 96.00 181 LEU A O 1
ATOM 1429 N N . GLY A 1 182 ? 7.439 7.659 13.783 1.00 93.00 182 GLY A N 1
ATOM 1430 C CA . GLY A 1 182 ? 8.694 7.650 14.522 1.00 93.00 182 GLY A CA 1
ATOM 1431 C C . GLY A 1 182 ? 9.873 7.139 13.699 1.00 93.00 182 GLY A C 1
ATOM 1432 O O . GLY A 1 182 ? 10.323 7.785 12.749 1.00 93.00 182 GLY A O 1
ATOM 1433 N N . LYS A 1 183 ? 10.462 6.027 14.132 1.00 87.62 183 LYS A N 1
ATOM 1434 C CA . LYS A 1 183 ? 11.649 5.445 13.511 1.00 87.62 183 LYS A CA 1
ATOM 1435 C C . LYS A 1 183 ? 11.643 3.930 13.656 1.00 87.62 183 LYS A C 1
ATOM 1437 O O . LYS A 1 183 ? 11.254 3.392 14.699 1.00 87.62 183 LYS A O 1
ATOM 1442 N N . GLU A 1 184 ? 12.145 3.252 12.636 1.00 81.75 184 GLU A N 1
ATOM 1443 C CA . GLU A 1 184 ? 12.413 1.828 12.716 1.00 81.75 184 GLU A CA 1
ATOM 1444 C C . GLU A 1 184 ? 13.485 1.521 13.774 1.00 81.75 184 GLU A C 1
ATOM 1446 O O . GLU A 1 184 ? 14.332 2.351 14.117 1.00 81.75 184 GLU A O 1
ATOM 1451 N N . SER A 1 185 ? 13.446 0.313 14.333 1.00 74.62 185 SER A N 1
ATOM 1452 C CA . SER A 1 185 ? 14.448 -0.118 15.298 1.00 74.62 185 SER A CA 1
ATOM 1453 C C . SER A 1 185 ? 15.834 -0.272 14.656 1.00 74.62 185 SER A C 1
ATOM 1455 O O . SER A 1 185 ? 15.980 -0.549 13.464 1.00 74.62 185 SER A O 1
ATOM 1457 N N . LYS A 1 186 ? 16.887 -0.095 15.464 1.00 73.69 186 LYS A N 1
ATOM 1458 C CA . LYS A 1 186 ? 18.281 -0.113 14.987 1.00 73.69 186 LYS A CA 1
ATOM 1459 C C . LYS A 1 186 ? 18.693 -1.433 14.340 1.00 73.69 186 LYS A C 1
ATOM 1461 O O . LYS A 1 186 ? 19.470 -1.438 13.396 1.00 73.69 186 LYS A O 1
ATOM 1466 N N . ASP A 1 187 ? 18.181 -2.540 14.859 1.00 72.44 187 ASP A N 1
ATOM 1467 C CA . ASP A 1 187 ? 18.397 -3.896 14.351 1.00 72.44 187 ASP A CA 1
ATOM 1468 C C . ASP A 1 187 ? 17.718 -4.153 12.999 1.00 72.44 187 ASP A C 1
ATOM 1470 O O . ASP A 1 187 ? 18.064 -5.116 12.321 1.00 72.44 187 ASP A O 1
ATOM 1474 N N . LYS A 1 188 ? 16.787 -3.282 12.596 1.00 65.38 188 LYS A N 1
ATOM 1475 C CA . LYS A 1 188 ? 16.025 -3.389 11.351 1.00 65.38 188 LYS A CA 1
ATOM 1476 C C . LYS A 1 188 ? 16.383 -2.337 10.297 1.00 65.38 188 LYS A C 1
ATOM 1478 O O . LYS A 1 188 ? 15.798 -2.349 9.228 1.00 65.38 188 LYS A O 1
ATOM 1483 N N . GLY A 1 189 ? 17.381 -1.490 10.557 1.00 67.50 189 GLY A N 1
ATOM 1484 C CA . GLY A 1 189 ? 17.890 -0.524 9.575 1.00 67.50 189 GLY A CA 1
ATOM 1485 C C . GLY A 1 189 ? 17.855 0.928 10.037 1.00 67.50 189 GLY A C 1
ATOM 1486 O O . GLY A 1 189 ? 18.462 1.775 9.386 1.00 67.50 189 GLY A O 1
ATOM 1487 N N . ASP A 1 190 ? 17.228 1.214 11.187 1.00 76.50 190 ASP A N 1
ATOM 1488 C CA . ASP A 1 190 ? 17.203 2.556 11.784 1.00 76.50 190 ASP A CA 1
ATOM 1489 C C . ASP A 1 190 ? 16.624 3.610 10.809 1.00 76.50 190 ASP A C 1
ATOM 1491 O O . ASP A 1 190 ? 17.096 4.747 10.733 1.00 76.50 190 ASP A O 1
ATOM 1495 N N . HIS A 1 191 ? 15.612 3.223 10.028 1.00 81.94 191 HIS A N 1
ATOM 1496 C CA . HIS A 1 191 ? 14.987 4.069 9.014 1.00 81.94 191 HIS A CA 1
ATOM 1497 C C . HIS A 1 191 ? 14.053 5.107 9.636 1.00 81.94 191 HIS A C 1
ATOM 1499 O O . HIS A 1 191 ? 13.282 4.813 10.551 1.00 81.94 191 HIS A O 1
ATOM 1505 N N . ARG A 1 192 ? 14.141 6.348 9.150 1.00 88.38 192 ARG A N 1
ATOM 1506 C CA . ARG A 1 192 ? 13.259 7.443 9.562 1.00 88.38 192 ARG A CA 1
ATOM 1507 C C . ARG A 1 192 ? 11.891 7.256 8.909 1.00 88.38 192 ARG A C 1
ATOM 1509 O O . ARG A 1 192 ? 11.803 7.018 7.711 1.00 88.38 192 ARG A O 1
ATOM 1516 N N . TRP A 1 193 ? 10.844 7.388 9.712 1.00 93.00 193 TRP A N 1
ATOM 1517 C CA . TRP A 1 193 ? 9.469 7.503 9.236 1.00 93.00 193 TRP A CA 1
ATOM 1518 C C . TRP A 1 193 ? 8.932 8.893 9.597 1.00 93.00 193 TRP A C 1
ATOM 1520 O O . TRP A 1 193 ? 9.712 9.810 9.849 1.00 93.00 193 TRP A O 1
ATOM 1530 N N . THR A 1 194 ? 7.617 9.073 9.647 1.00 94.94 194 THR A N 1
ATOM 1531 C CA . THR A 1 194 ? 6.983 10.357 9.966 1.00 94.94 194 THR A CA 1
ATOM 1532 C C . THR A 1 194 ? 7.181 10.720 11.439 1.00 94.94 194 THR A C 1
ATOM 1534 O O . THR A 1 194 ? 6.785 9.963 12.328 1.00 94.94 194 THR A O 1
ATOM 1537 N N . GLN A 1 195 ? 7.792 11.872 11.728 1.00 95.06 195 GLN A N 1
ATOM 1538 C CA . GLN A 1 195 ? 8.153 12.288 13.092 1.00 95.06 195 GLN A CA 1
ATOM 1539 C C . GLN A 1 195 ? 7.552 13.622 13.523 1.00 95.06 195 GLN A C 1
ATOM 1541 O O . GLN A 1 195 ? 7.512 13.885 14.728 1.00 95.06 195 GLN A O 1
ATOM 1546 N N . THR A 1 196 ? 7.121 14.468 12.586 1.00 97.25 196 THR A N 1
ATOM 1547 C CA . THR A 1 196 ? 6.528 15.778 12.894 1.00 97.25 196 THR A CA 1
ATOM 1548 C C . THR A 1 196 ? 5.102 15.910 12.365 1.00 97.25 196 THR A C 1
ATOM 1550 O O . THR A 1 196 ? 4.661 15.145 11.504 1.00 97.25 196 THR A O 1
ATOM 1553 N N . ALA A 1 197 ? 4.371 16.890 12.901 1.00 98.06 197 ALA A N 1
ATOM 1554 C CA . ALA A 1 197 ? 3.027 17.227 12.442 1.00 98.06 197 ALA A CA 1
ATOM 1555 C C . ALA A 1 197 ? 3.031 17.692 10.981 1.00 98.06 197 ALA A C 1
ATOM 1557 O O . ALA A 1 197 ? 2.187 17.268 10.202 1.00 98.06 197 ALA A O 1
ATOM 1558 N N . GLU A 1 198 ? 4.024 18.488 10.586 1.00 98.12 198 GLU A N 1
ATOM 1559 C CA . GLU A 1 198 ? 4.155 19.009 9.226 1.00 98.12 198 GLU A CA 1
ATOM 1560 C C . GLU A 1 198 ? 4.403 17.884 8.213 1.00 98.12 198 GLU A C 1
ATOM 1562 O O . GLU A 1 198 ? 3.798 17.878 7.143 1.00 98.12 198 GLU A O 1
ATOM 1567 N N . GLU A 1 199 ? 5.256 16.907 8.547 1.00 97.69 199 GLU A N 1
ATOM 1568 C CA . GLU A 1 199 ? 5.482 15.732 7.695 1.00 97.69 199 GLU A CA 1
ATOM 1569 C C . GLU A 1 199 ? 4.189 14.934 7.501 1.00 97.69 199 GLU A C 1
ATOM 1571 O O . GLU A 1 199 ? 3.843 14.577 6.372 1.00 97.69 199 GLU A O 1
ATOM 1576 N N . LEU A 1 200 ? 3.451 14.702 8.591 1.00 98.31 200 LEU A N 1
ATOM 1577 C CA . LEU A 1 200 ? 2.182 13.984 8.552 1.00 98.31 200 LEU A CA 1
ATOM 1578 C C . LEU A 1 200 ? 1.126 14.735 7.729 1.00 98.31 200 LEU A C 1
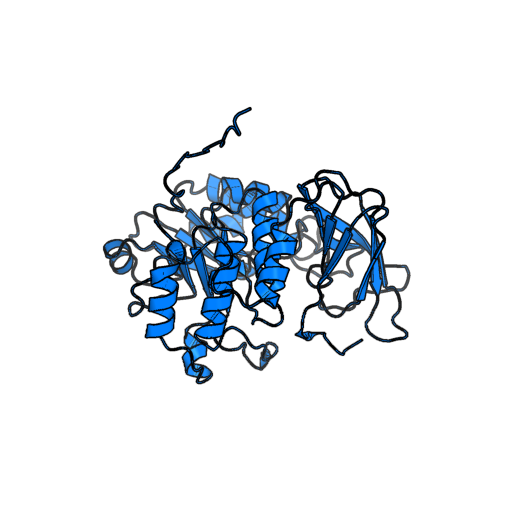ATOM 1580 O O . LEU A 1 200 ? 0.449 14.124 6.901 1.00 98.31 200 LEU A O 1
ATOM 1584 N N . GLU A 1 201 ? 0.996 16.050 7.918 1.00 98.38 201 GLU A N 1
ATOM 1585 C CA . GLU A 1 201 ? 0.083 16.879 7.129 1.00 98.38 201 GLU A CA 1
ATOM 1586 C C . GLU A 1 201 ? 0.416 16.793 5.639 1.00 98.38 201 GLU A C 1
ATOM 1588 O O . GLU A 1 201 ? -0.475 16.533 4.833 1.00 98.38 201 GLU A O 1
ATOM 1593 N N . GLN A 1 202 ? 1.689 16.923 5.254 1.00 98.69 202 GLN A N 1
ATOM 1594 C CA . GLN A 1 202 ? 2.096 16.804 3.851 1.00 98.69 202 GLN A CA 1
ATOM 1595 C C . GLN A 1 202 ? 1.759 15.428 3.258 1.00 98.69 202 GLN A C 1
ATOM 1597 O O . GLN A 1 202 ? 1.254 15.351 2.135 1.00 98.69 202 GLN A O 1
ATOM 1602 N N . GLN A 1 203 ? 1.974 14.340 4.005 1.00 98.38 203 GLN A N 1
ATOM 1603 C CA . GLN A 1 203 ? 1.605 12.995 3.554 1.00 98.38 203 GLN A CA 1
ATOM 1604 C C . GLN A 1 203 ? 0.087 12.843 3.389 1.00 98.38 203 GLN A C 1
ATOM 1606 O O . GLN A 1 203 ? -0.360 12.326 2.365 1.00 98.38 203 GLN A O 1
ATOM 1611 N N . ILE A 1 204 ? -0.723 13.336 4.334 1.00 98.44 204 ILE A N 1
ATOM 1612 C CA . ILE A 1 204 ? -2.190 13.295 4.221 1.00 98.44 204 ILE A CA 1
ATOM 1613 C C . ILE A 1 204 ? -2.683 14.148 3.054 1.00 98.44 204 ILE A C 1
ATOM 1615 O O . ILE A 1 204 ? -3.505 13.678 2.266 1.00 98.44 204 ILE A O 1
ATOM 1619 N N . HIS A 1 205 ? -2.156 15.359 2.881 1.00 98.62 205 HIS A N 1
ATOM 1620 C CA . HIS A 1 205 ? -2.476 16.196 1.727 1.00 98.62 205 HIS A CA 1
ATOM 1621 C C . HIS A 1 205 ? -2.120 15.495 0.406 1.00 98.62 205 HIS A C 1
ATOM 1623 O O . HIS A 1 205 ? -2.900 15.553 -0.546 1.00 98.62 205 HIS A O 1
ATOM 1629 N N . LEU A 1 206 ? -0.996 14.769 0.345 1.00 98.75 206 LEU A N 1
ATOM 1630 C CA . LEU A 1 206 ? -0.590 14.035 -0.856 1.00 98.75 206 LEU A CA 1
ATOM 1631 C C . LEU A 1 206 ? -1.539 12.866 -1.148 1.00 98.75 206 LEU A C 1
ATOM 1633 O O . LEU A 1 206 ? -1.960 12.695 -2.294 1.00 98.75 206 LEU A O 1
ATOM 1637 N N . ILE A 1 207 ? -1.929 12.106 -0.119 1.00 98.44 207 ILE A N 1
ATOM 1638 C CA . ILE A 1 207 ? -2.931 11.034 -0.229 1.00 98.44 207 ILE A CA 1
ATOM 1639 C C . ILE A 1 207 ? -4.240 11.601 -0.786 1.00 98.44 207 ILE A C 1
ATOM 1641 O O . ILE A 1 207 ? -4.767 11.083 -1.770 1.00 98.44 207 ILE A O 1
ATOM 1645 N N . ARG A 1 208 ? -4.748 12.688 -0.193 1.00 98.19 208 ARG A N 1
ATOM 1646 C CA . ARG A 1 208 ? -6.030 13.307 -0.569 1.00 98.19 208 ARG A CA 1
ATOM 1647 C C . ARG A 1 208 ? -6.008 13.939 -1.956 1.00 98.19 208 ARG A C 1
ATOM 1649 O O . ARG A 1 208 ? -7.027 13.915 -2.640 1.00 98.19 208 ARG A O 1
ATOM 1656 N N . PHE A 1 209 ? -4.864 14.463 -2.390 1.00 98.56 209 PHE A N 1
ATOM 1657 C CA . PHE A 1 209 ? -4.684 14.988 -3.741 1.00 98.56 209 PHE A CA 1
ATOM 1658 C C . PHE A 1 209 ? -4.646 13.878 -4.801 1.00 98.56 209 PHE A C 1
ATOM 1660 O O . PHE A 1 209 ? -5.282 13.994 -5.847 1.00 98.56 209 PHE A O 1
ATOM 1667 N N . VAL A 1 210 ? -3.915 12.788 -4.547 1.00 98.19 210 VAL A N 1
ATOM 1668 C CA . VAL A 1 210 ? -3.687 11.731 -5.550 1.00 98.19 210 VAL A CA 1
ATOM 1669 C C . VAL A 1 210 ? -4.804 10.686 -5.580 1.00 98.19 210 VAL A C 1
ATOM 1671 O O . VAL A 1 210 ? -5.086 10.095 -6.631 1.00 98.19 210 VAL A O 1
ATOM 1674 N N . ALA A 1 211 ? -5.441 10.449 -4.439 1.00 97.12 211 ALA A N 1
ATOM 1675 C CA . ALA A 1 211 ? -6.542 9.513 -4.281 1.00 97.12 211 ALA A CA 1
ATOM 1676 C C . ALA A 1 211 ? -7.627 10.072 -3.348 1.00 97.12 211 ALA A C 1
ATOM 1678 O O . ALA A 1 211 ? -7.788 9.592 -2.221 1.00 97.12 211 ALA A O 1
ATOM 1679 N N . PRO A 1 212 ? -8.402 11.074 -3.799 1.00 95.50 212 PRO A N 1
ATOM 1680 C CA . PRO A 1 212 ? -9.526 11.609 -3.031 1.00 95.50 212 PRO A CA 1
ATOM 1681 C C . PRO A 1 212 ? -10.614 10.572 -2.708 1.00 95.50 212 PRO A C 1
ATOM 1683 O O . PRO A 1 212 ? -11.421 10.797 -1.806 1.00 95.50 212 PRO A O 1
ATOM 1686 N N . GLU A 1 213 ? -10.649 9.449 -3.418 1.00 92.81 213 GLU A N 1
ATOM 1687 C CA . GLU A 1 213 ? -11.533 8.314 -3.155 1.00 92.81 213 GLU A CA 1
ATOM 1688 C C . GLU A 1 213 ? -10.990 7.331 -2.106 1.00 92.81 213 GLU A C 1
ATOM 1690 O O . GLU A 1 213 ? -11.747 6.476 -1.653 1.00 92.81 213 GLU A O 1
ATOM 1695 N N . SER A 1 214 ? -9.712 7.438 -1.712 1.00 95.19 214 SER A N 1
ATOM 1696 C CA . SER A 1 214 ? -9.156 6.602 -0.645 1.00 95.19 214 SER A CA 1
ATOM 1697 C C . SER A 1 214 ? -9.977 6.801 0.638 1.00 95.19 214 SER A C 1
ATOM 1699 O O . SER A 1 214 ? -10.166 7.950 1.065 1.00 95.19 214 SER A O 1
ATOM 1701 N N . PRO A 1 215 ? -10.445 5.718 1.285 1.00 96.00 215 PRO A N 1
ATOM 1702 C CA . PRO A 1 215 ? -11.335 5.788 2.439 1.00 96.00 215 PRO A CA 1
ATOM 1703 C C . PRO A 1 215 ? -10.635 6.281 3.711 1.00 96.00 215 PRO A C 1
ATOM 1705 O O . PRO A 1 215 ? -11.299 6.485 4.731 1.00 96.00 215 PRO A O 1
ATOM 1708 N N . GLY A 1 216 ? -9.308 6.443 3.701 1.00 97.38 216 GLY A N 1
ATOM 1709 C CA . GLY A 1 216 ? -8.580 6.728 4.926 1.00 97.38 216 GLY A CA 1
ATOM 1710 C C . GLY A 1 216 ? -7.062 6.609 4.864 1.00 97.38 216 GLY A C 1
ATOM 1711 O O . GLY A 1 216 ? -6.444 6.643 3.797 1.00 97.38 216 GLY A O 1
ATOM 1712 N N . VAL A 1 217 ? -6.483 6.444 6.052 1.00 98.19 217 VAL A N 1
ATOM 1713 C CA . VAL A 1 217 ? -5.051 6.274 6.311 1.00 98.19 217 VAL A CA 1
ATOM 1714 C C . VAL A 1 217 ? -4.851 5.303 7.483 1.00 98.19 217 VAL A C 1
ATOM 1716 O O . VAL A 1 217 ? -5.659 5.243 8.414 1.00 98.19 217 VAL A O 1
ATOM 1719 N N . GLY A 1 218 ? -3.794 4.501 7.415 1.00 97.75 218 GLY A N 1
ATOM 1720 C CA . GLY A 1 218 ? -3.360 3.606 8.482 1.00 97.75 218 GLY A CA 1
ATOM 1721 C C . GLY A 1 218 ? -2.041 4.052 9.106 1.00 97.75 218 GLY A C 1
ATOM 1722 O O . GLY A 1 218 ? -1.294 4.815 8.497 1.00 97.75 218 GLY A O 1
ATOM 1723 N N . PHE A 1 219 ? -1.729 3.534 10.292 1.00 97.44 219 PHE A N 1
ATOM 1724 C CA . PHE A 1 219 ? -0.504 3.860 11.014 1.00 97.44 219 PHE A CA 1
ATOM 1725 C C . PHE A 1 219 ? 0.112 2.645 11.699 1.00 97.44 219 PHE A C 1
ATOM 1727 O O . PHE A 1 219 ? -0.563 1.893 12.409 1.00 97.44 219 PHE A O 1
ATOM 1734 N N . PHE A 1 220 ? 1.424 2.513 11.551 1.00 94.69 220 PHE A N 1
ATOM 1735 C CA . PHE A 1 220 ? 2.257 1.603 12.324 1.00 94.69 220 PHE A CA 1
ATOM 1736 C C . PHE A 1 220 ? 3.199 2.389 13.236 1.00 94.69 220 PHE A C 1
ATOM 1738 O O . PHE A 1 220 ? 3.689 3.459 12.879 1.00 94.69 220 PHE A O 1
ATOM 1745 N N . GLY A 1 221 ? 3.490 1.839 14.415 1.00 91.75 221 GLY A N 1
ATOM 1746 C CA . GLY A 1 221 ? 4.554 2.368 15.263 1.00 91.75 221 GLY A CA 1
ATOM 1747 C C . GLY A 1 221 ? 4.169 3.570 16.122 1.00 91.75 221 GLY A C 1
ATOM 1748 O O . GLY A 1 221 ? 5.053 4.306 16.530 1.00 91.75 221 GLY A O 1
ATOM 1749 N N . LYS A 1 222 ? 2.898 3.786 16.490 1.00 94.38 222 LYS A N 1
ATOM 1750 C CA . LYS A 1 222 ? 2.525 4.909 17.386 1.00 94.38 222 LYS A CA 1
ATOM 1751 C C . LYS A 1 222 ? 3.344 4.939 18.687 1.00 94.38 222 LYS A C 1
ATOM 1753 O O . LYS A 1 222 ? 3.742 6.002 19.153 1.00 94.38 222 LYS A O 1
ATOM 1758 N N . TRP A 1 223 ? 3.684 3.774 19.248 1.00 92.38 223 TRP A N 1
ATOM 1759 C CA . TRP A 1 223 ? 4.562 3.676 20.425 1.00 92.38 223 TRP A CA 1
ATOM 1760 C C . TRP A 1 223 ? 5.980 4.224 20.182 1.00 92.38 223 TRP A C 1
ATOM 1762 O O . TRP A 1 223 ? 6.625 4.696 21.122 1.00 92.38 223 TRP A O 1
ATOM 1772 N N . LYS A 1 224 ? 6.452 4.224 18.928 1.00 92.38 224 LYS A N 1
ATOM 1773 C CA . LYS A 1 224 ? 7.757 4.758 18.524 1.00 92.38 224 LYS A CA 1
ATOM 1774 C C . LYS A 1 224 ? 7.859 6.263 18.684 1.00 92.38 224 LYS A C 1
ATOM 1776 O O . LYS A 1 224 ? 8.944 6.734 19.003 1.00 92.38 224 LYS A O 1
ATOM 1781 N N . LEU A 1 225 ? 6.757 7.008 18.572 1.00 92.94 225 LEU A N 1
ATOM 1782 C CA . LEU A 1 225 ? 6.769 8.454 18.820 1.00 92.94 225 LEU A CA 1
ATOM 1783 C C . LEU A 1 225 ? 7.329 8.769 20.211 1.00 92.94 225 LEU A C 1
ATOM 1785 O O . LEU A 1 225 ? 8.220 9.604 20.362 1.00 92.94 225 LEU A O 1
ATOM 1789 N N . LYS A 1 226 ? 6.891 8.010 21.222 1.00 91.19 226 LYS A N 1
ATOM 1790 C CA . LYS A 1 226 ? 7.408 8.126 22.586 1.00 91.19 226 LYS A CA 1
ATOM 1791 C C . LYS A 1 226 ? 8.810 7.535 22.734 1.00 91.19 226 LYS A C 1
ATOM 1793 O O . LYS A 1 226 ? 9.667 8.179 23.333 1.00 91.19 226 LYS A O 1
ATOM 1798 N N . GLU A 1 227 ? 9.062 6.331 22.209 1.00 91.56 227 GLU A N 1
ATOM 1799 C CA . GLU A 1 227 ? 10.385 5.681 22.313 1.00 91.56 227 GLU A CA 1
ATOM 1800 C C . GLU A 1 227 ? 11.507 6.507 21.674 1.00 91.56 227 GLU A C 1
ATOM 1802 O O . GLU A 1 227 ? 12.647 6.470 22.133 1.00 91.56 227 GLU A O 1
ATOM 1807 N N . ASN A 1 228 ? 11.197 7.242 20.607 1.00 89.69 228 ASN A N 1
ATOM 1808 C CA . ASN A 1 228 ? 12.159 8.028 19.846 1.00 89.69 228 ASN A CA 1
ATOM 1809 C C . ASN A 1 228 ? 12.125 9.521 20.191 1.00 89.69 228 ASN A C 1
ATOM 1811 O O . ASN A 1 228 ? 12.881 10.282 19.588 1.00 89.69 228 ASN A O 1
ATOM 1815 N N . ASN A 1 229 ? 11.307 9.930 21.172 1.00 91.81 229 ASN A N 1
ATOM 1816 C CA . ASN A 1 229 ? 11.130 11.326 21.576 1.00 91.81 229 ASN A CA 1
ATOM 1817 C C . ASN A 1 229 ? 10.830 12.236 20.368 1.00 91.81 229 ASN A C 1
ATOM 1819 O O . ASN A 1 229 ? 11.475 13.270 20.169 1.00 91.81 229 ASN A O 1
ATOM 1823 N N . CYS A 1 230 ? 9.899 11.794 19.520 1.00 94.25 230 CYS A N 1
ATOM 1824 C CA . CYS A 1 230 ? 9.500 12.511 18.318 1.00 94.25 230 CYS A CA 1
ATOM 1825 C C . CYS A 1 230 ? 8.699 13.780 18.662 1.00 94.25 230 CYS A C 1
ATOM 1827 O O . CYS A 1 230 ? 7.971 13.782 19.655 1.00 94.25 230 CYS A O 1
ATOM 1829 N N . PRO A 1 231 ? 8.801 14.847 17.845 1.00 95.94 231 PRO A N 1
ATOM 1830 C CA . PRO A 1 231 ? 8.031 16.077 18.048 1.00 95.94 231 PRO A CA 1
ATOM 1831 C C . PRO A 1 231 ? 6.511 15.933 17.903 1.00 95.94 231 PRO A C 1
ATOM 1833 O O . PRO A 1 231 ? 5.785 16.694 18.533 1.00 95.94 231 PRO A O 1
ATOM 1836 N N . LEU A 1 232 ? 6.034 15.001 17.071 1.00 97.00 232 LEU A N 1
ATOM 1837 C CA . LEU A 1 232 ? 4.606 14.761 16.854 1.00 97.00 232 LEU A CA 1
ATOM 1838 C C . LEU A 1 232 ? 3.920 14.275 18.142 1.00 97.00 232 LEU A C 1
ATOM 1840 O O . LEU A 1 232 ? 4.257 13.202 18.650 1.00 97.00 232 LEU A O 1
ATOM 1844 N N . THR A 1 233 ? 2.947 15.043 18.643 1.00 96.06 233 THR A N 1
ATOM 1845 C CA . THR A 1 233 ? 2.154 14.671 19.828 1.00 96.06 233 THR A CA 1
ATOM 1846 C C . THR A 1 233 ? 0.907 13.863 19.471 1.00 96.06 233 THR A C 1
ATOM 1848 O O . THR A 1 233 ? 0.449 13.867 18.327 1.00 96.06 233 THR A O 1
ATOM 1851 N N . ASP A 1 234 ? 0.331 13.194 20.474 1.00 96.06 234 ASP A N 1
ATOM 1852 C CA . ASP A 1 234 ? -0.933 12.468 20.324 1.00 96.06 234 ASP A CA 1
ATOM 1853 C C . ASP A 1 234 ? -2.079 13.420 19.936 1.00 96.06 234 ASP A C 1
ATOM 1855 O O . ASP A 1 234 ? -2.876 13.066 19.071 1.00 96.06 234 ASP A O 1
ATOM 1859 N N . GLU A 1 235 ? -2.137 14.644 20.488 1.00 97.62 235 GLU A N 1
ATOM 1860 C CA . GLU A 1 235 ? -3.177 15.617 20.117 1.00 97.62 235 GLU A CA 1
ATOM 1861 C C . GLU A 1 235 ? -3.052 16.076 18.660 1.00 97.62 235 GLU A C 1
ATOM 1863 O O . GLU A 1 235 ? -4.055 16.168 17.957 1.00 97.62 235 GLU A O 1
ATOM 1868 N N . GLN A 1 236 ? -1.828 16.336 18.188 1.00 98.38 236 GLN A N 1
ATOM 1869 C CA . GLN A 1 236 ? -1.590 16.730 16.796 1.00 98.38 236 GLN A CA 1
ATOM 1870 C C . GLN A 1 236 ? -1.950 15.600 15.832 1.00 98.38 236 GLN A C 1
ATOM 1872 O O . GLN A 1 236 ? -2.631 15.828 14.834 1.00 98.38 236 GLN A O 1
ATOM 1877 N N . LEU A 1 237 ? -1.517 14.375 16.144 1.00 98.00 237 LEU A N 1
ATOM 1878 C CA . LEU A 1 237 ? -1.860 13.184 15.374 1.00 98.00 237 LEU A CA 1
ATOM 1879 C C . LEU A 1 237 ? -3.382 13.015 15.278 1.00 98.00 237 LEU A C 1
ATOM 1881 O O . LEU A 1 237 ? -3.905 12.794 14.183 1.00 98.00 237 LEU A O 1
ATOM 1885 N N . ASP A 1 238 ? -4.088 13.157 16.400 1.00 98.00 238 ASP A N 1
ATOM 1886 C CA . ASP A 1 238 ? -5.537 12.997 16.458 1.00 98.00 238 ASP A CA 1
ATOM 1887 C C . ASP A 1 238 ? -6.291 14.105 15.712 1.00 98.00 238 ASP A C 1
ATOM 1889 O O . ASP A 1 238 ? -7.218 13.815 14.958 1.00 98.00 238 ASP A O 1
ATOM 1893 N N . GLU A 1 239 ? -5.862 15.364 15.844 1.00 98.38 239 GLU A N 1
ATOM 1894 C CA . GLU A 1 239 ? -6.435 16.507 15.124 1.00 98.38 239 GLU A CA 1
ATOM 1895 C C . GLU A 1 239 ? -6.290 16.338 13.605 1.00 98.38 239 GLU A C 1
ATOM 1897 O O . GLU A 1 239 ? -7.264 16.465 12.852 1.00 98.38 239 GLU A O 1
ATOM 1902 N N . ILE A 1 240 ? -5.079 16.010 13.151 1.00 98.44 240 ILE A N 1
ATOM 1903 C CA . ILE A 1 240 ? -4.760 15.824 11.736 1.00 98.44 240 ILE A CA 1
ATOM 1904 C C . ILE A 1 240 ? -5.586 14.662 11.149 1.00 98.44 240 ILE A C 1
ATOM 1906 O O . ILE A 1 240 ? -6.230 14.816 10.107 1.00 98.44 240 ILE A O 1
ATOM 1910 N N . CYS A 1 241 ? -5.663 13.521 11.843 1.00 97.62 241 CYS A N 1
ATOM 1911 C CA . CYS A 1 241 ? -6.483 12.375 11.424 1.00 97.62 241 CYS A CA 1
ATOM 1912 C C . CYS A 1 241 ? -7.994 12.653 11.525 1.00 97.62 241 CYS A C 1
ATOM 1914 O O . CYS A 1 241 ? -8.805 12.166 10.722 1.00 97.62 241 CYS A O 1
ATOM 1916 N N . GLY A 1 242 ? -8.397 13.461 12.505 1.00 96.62 242 GLY A N 1
ATOM 1917 C CA . GLY A 1 242 ? -9.753 13.958 12.711 1.00 96.62 242 GLY A CA 1
ATOM 1918 C C . GLY A 1 242 ? -10.308 14.621 11.453 1.00 96.62 242 GLY A C 1
ATOM 1919 O O . GLY A 1 242 ? -11.428 14.311 11.037 1.00 96.62 242 GLY A O 1
ATOM 1920 N N . ARG A 1 243 ? -9.473 15.411 10.777 1.00 96.75 243 ARG A N 1
ATOM 1921 C CA . ARG A 1 243 ? -9.835 16.186 9.586 1.00 96.75 243 ARG A CA 1
ATOM 1922 C C . ARG A 1 243 ? -9.509 15.519 8.249 1.00 96.75 243 ARG A C 1
ATOM 1924 O O . ARG A 1 243 ? -9.647 16.166 7.221 1.00 96.75 243 ARG A O 1
ATOM 1931 N N . PHE A 1 244 ? -9.133 14.237 8.215 1.00 97.19 244 PHE A N 1
ATOM 1932 C CA . PHE A 1 244 ? -8.698 13.565 6.976 1.00 97.19 244 PHE A CA 1
ATOM 1933 C C . PHE A 1 244 ? -9.630 13.790 5.764 1.00 97.19 244 PHE A C 1
ATOM 1935 O O . PHE A 1 244 ? -9.164 14.091 4.668 1.00 97.19 244 PHE A O 1
ATOM 1942 N N . LEU A 1 245 ? -10.952 13.665 5.947 1.00 95.06 245 LEU A N 1
ATOM 1943 C CA . LEU A 1 245 ? -11.925 13.880 4.863 1.00 95.06 245 LEU A CA 1
ATOM 1944 C C . LEU A 1 245 ? -12.167 15.364 4.534 1.00 95.06 245 LEU A C 1
ATOM 1946 O O . LEU A 1 245 ? -12.683 15.666 3.461 1.00 95.06 245 LEU A O 1
ATOM 1950 N N . GLU A 1 246 ? -11.802 16.275 5.436 1.00 96.19 246 GLU A N 1
ATOM 1951 C CA . GLU A 1 246 ? -11.893 17.731 5.261 1.00 96.19 246 GLU A CA 1
ATOM 1952 C C . GLU A 1 246 ? -10.657 18.303 4.550 1.00 96.19 246 GLU A C 1
ATOM 1954 O O . GLU A 1 246 ? -10.715 19.400 3.995 1.00 96.19 246 GLU A O 1
ATOM 1959 N N . THR A 1 247 ? -9.543 17.564 4.540 1.00 97.19 247 THR A N 1
ATOM 1960 C CA . THR A 1 247 ? -8.323 17.946 3.829 1.00 97.19 247 THR A CA 1
ATOM 1961 C C . THR A 1 247 ? -8.598 18.141 2.325 1.00 97.19 247 THR A C 1
ATOM 1963 O O . THR A 1 247 ? -9.174 17.247 1.687 1.00 97.19 247 THR A O 1
ATOM 1966 N N . PRO A 1 248 ? -8.162 19.274 1.729 1.00 96.88 248 PRO A N 1
ATOM 1967 C CA . PRO A 1 248 ? -8.379 19.578 0.316 1.00 96.88 248 PRO A CA 1
ATOM 1968 C C . PRO A 1 248 ? -7.841 18.507 -0.639 1.00 96.88 248 PRO A C 1
ATOM 1970 O O . PRO A 1 248 ? -6.788 17.913 -0.419 1.00 96.88 248 PRO A O 1
ATOM 1973 N N . THR A 1 249 ? -8.544 18.310 -1.754 1.00 97.62 249 THR A N 1
ATOM 1974 C CA . THR A 1 249 ? -8.198 17.319 -2.788 1.00 97.62 249 THR A CA 1
ATOM 1975 C C . THR A 1 249 ? -7.629 17.949 -4.060 1.00 97.62 249 THR A C 1
ATOM 1977 O O . THR A 1 249 ? -7.420 17.264 -5.054 1.00 97.62 249 THR A O 1
ATOM 1980 N N . ASP A 1 250 ? -7.427 19.265 -4.070 1.00 96.75 250 ASP A N 1
ATOM 1981 C CA . ASP A 1 250 ? -6.930 20.040 -5.216 1.00 96.75 250 ASP A CA 1
ATOM 1982 C C . ASP A 1 250 ? -5.413 20.302 -5.158 1.00 96.75 250 ASP A C 1
ATOM 1984 O O . ASP A 1 250 ? -4.852 20.943 -6.048 1.00 96.75 250 ASP A O 1
ATOM 1988 N N . GLY A 1 251 ? -4.754 19.786 -4.117 1.00 96.38 251 GLY A N 1
ATOM 1989 C CA . GLY A 1 251 ? -3.330 19.966 -3.855 1.00 96.38 251 GLY A CA 1
ATOM 1990 C C . GLY A 1 251 ? -3.004 21.200 -3.010 1.00 96.38 251 GLY A C 1
ATOM 1991 O O . GLY A 1 251 ? -1.830 21.446 -2.732 1.00 96.38 251 GLY A O 1
ATOM 1992 N N . SER A 1 252 ? -4.004 21.970 -2.565 1.00 97.62 252 SER A N 1
ATOM 1993 C CA . SER A 1 252 ? -3.793 23.061 -1.610 1.00 97.62 252 SER A CA 1
ATOM 1994 C C . SER A 1 252 ? -3.151 22.537 -0.327 1.00 97.62 252 SER A C 1
ATOM 1996 O O . SER A 1 252 ? -3.580 21.524 0.220 1.00 97.62 252 SER A O 1
ATOM 1998 N N . GLY A 1 253 ? -2.129 23.240 0.160 1.00 96.81 253 GLY A N 1
ATOM 1999 C CA . GLY A 1 253 ? -1.369 22.869 1.357 1.00 96.81 253 GLY A CA 1
ATOM 2000 C C . GLY A 1 253 ? -0.152 21.983 1.090 1.00 96.81 253 GLY A C 1
ATOM 2001 O O . GLY A 1 253 ? 0.685 21.867 1.977 1.00 96.81 253 GLY A O 1
ATOM 2002 N N . LEU A 1 254 ? 0.006 21.425 -0.118 1.00 98.56 254 LEU A N 1
ATOM 2003 C CA . LEU A 1 254 ? 1.237 20.729 -0.498 1.00 98.56 254 LEU A CA 1
ATOM 2004 C C . LEU A 1 254 ? 2.395 21.702 -0.732 1.00 98.56 254 LEU A C 1
ATOM 2006 O O . LEU A 1 254 ? 2.202 22.798 -1.270 1.00 98.56 254 LEU A O 1
ATOM 2010 N N . THR A 1 255 ? 3.616 21.271 -0.410 1.00 98.31 255 THR A N 1
ATOM 2011 C CA . THR A 1 255 ? 4.821 21.935 -0.922 1.00 98.31 255 THR A CA 1
ATOM 2012 C C . THR A 1 255 ? 4.875 21.849 -2.455 1.00 98.31 255 THR A C 1
ATOM 2014 O O . THR A 1 255 ? 4.291 20.933 -3.048 1.00 98.31 255 THR A O 1
ATOM 2017 N N . PRO A 1 256 ? 5.575 22.776 -3.137 1.00 98.25 256 PRO A N 1
ATOM 2018 C CA . PRO A 1 256 ? 5.705 22.741 -4.594 1.00 98.25 256 PRO A CA 1
ATOM 2019 C C . PRO A 1 256 ? 6.231 21.404 -5.137 1.00 98.25 256 PRO A C 1
ATOM 2021 O O . PRO A 1 256 ? 5.744 20.925 -6.160 1.00 98.25 256 PRO A O 1
ATOM 2024 N N . GLU A 1 257 ? 7.184 20.785 -4.441 1.00 97.56 257 GLU A N 1
ATOM 2025 C CA . GLU A 1 257 ? 7.811 19.522 -4.834 1.00 97.56 257 GLU A CA 1
ATOM 2026 C C . GLU A 1 257 ? 6.816 18.357 -4.763 1.00 97.56 257 GLU A C 1
ATOM 2028 O O . GLU A 1 257 ? 6.695 17.579 -5.712 1.00 97.56 257 GLU A O 1
ATOM 2033 N N . LEU A 1 258 ? 6.048 18.263 -3.671 1.00 98.25 258 LEU A N 1
ATOM 2034 C CA . LEU A 1 258 ? 5.043 17.212 -3.496 1.00 98.25 258 LEU A CA 1
ATOM 2035 C C . LEU A 1 258 ? 3.834 17.412 -4.410 1.00 98.25 258 LEU A C 1
ATOM 2037 O O . LEU A 1 258 ? 3.257 16.437 -4.895 1.00 98.25 258 LEU A O 1
ATOM 2041 N N . LEU A 1 259 ? 3.468 18.664 -4.692 1.00 98.50 259 LEU A N 1
ATOM 2042 C CA . LEU A 1 259 ? 2.431 18.973 -5.668 1.00 98.50 259 LEU A CA 1
ATOM 2043 C C . LEU A 1 259 ? 2.836 18.504 -7.070 1.00 98.50 259 LEU A C 1
ATOM 2045 O O . LEU A 1 259 ? 2.019 17.909 -7.774 1.00 98.50 259 LEU A O 1
ATOM 2049 N N . GLU A 1 260 ? 4.083 18.742 -7.479 1.00 98.19 260 GLU A N 1
ATOM 2050 C CA . GLU A 1 260 ? 4.575 18.277 -8.777 1.00 98.19 260 GLU A CA 1
ATOM 2051 C C . GLU A 1 260 ? 4.658 16.749 -8.834 1.00 98.19 260 GLU A C 1
ATOM 2053 O O . GLU A 1 260 ? 4.169 16.148 -9.791 1.00 98.19 260 GLU A O 1
ATOM 2058 N N . LEU A 1 261 ? 5.156 16.103 -7.776 1.00 98.00 261 LEU A N 1
ATOM 2059 C CA . LEU A 1 261 ? 5.128 14.645 -7.650 1.00 98.00 261 LEU A CA 1
ATOM 2060 C C . LEU A 1 261 ? 3.701 14.094 -7.805 1.00 98.00 261 LEU A C 1
ATOM 2062 O O . LEU A 1 261 ? 3.458 13.209 -8.625 1.00 98.00 261 LEU A O 1
ATOM 2066 N N . GLY A 1 262 ? 2.730 14.643 -7.073 1.00 98.06 262 GLY A N 1
ATOM 2067 C CA . GLY A 1 262 ? 1.333 14.225 -7.183 1.00 98.06 262 GLY A CA 1
ATOM 2068 C C . GLY A 1 262 ? 0.752 14.454 -8.584 1.00 98.06 262 GLY A C 1
ATOM 2069 O O . GLY A 1 262 ? -0.031 13.635 -9.073 1.00 98.06 262 GLY A O 1
ATOM 2070 N N . ARG A 1 263 ? 1.165 15.521 -9.285 1.00 98.12 263 ARG A N 1
ATOM 2071 C CA . ARG A 1 263 ? 0.765 15.781 -10.679 1.00 98.12 263 ARG A CA 1
ATOM 2072 C C . ARG A 1 263 ? 1.289 14.728 -11.637 1.00 98.12 263 ARG A C 1
ATOM 2074 O O . ARG A 1 263 ? 0.554 14.350 -12.544 1.00 98.12 263 ARG A O 1
ATOM 2081 N N . VAL A 1 264 ? 2.502 14.215 -11.432 1.00 97.75 264 VAL A N 1
ATOM 2082 C CA . VAL A 1 264 ? 3.032 13.108 -12.240 1.00 97.75 264 VAL A CA 1
ATOM 2083 C C . VAL A 1 264 ? 2.095 11.895 -12.166 1.00 97.75 264 VAL A C 1
ATOM 2085 O O . VAL A 1 264 ? 1.765 11.317 -13.194 1.00 97.75 264 VAL A O 1
ATOM 2088 N N . PHE A 1 265 ? 1.575 11.545 -10.988 1.00 97.88 265 PHE A N 1
ATOM 2089 C CA . PHE A 1 265 ? 0.693 10.377 -10.841 1.00 97.88 265 PHE A CA 1
ATOM 2090 C C . PHE A 1 265 ? -0.780 10.637 -11.197 1.00 97.88 265 PHE A C 1
ATOM 2092 O O . PHE A 1 265 ? -1.503 9.702 -11.535 1.00 97.88 265 PHE A O 1
ATOM 2099 N N . THR A 1 266 ? -1.250 11.885 -11.137 1.00 96.38 266 THR A N 1
ATOM 2100 C CA . THR A 1 266 ? -2.645 12.252 -11.468 1.00 96.38 266 THR A CA 1
ATOM 2101 C C . THR A 1 266 ? -2.826 12.710 -12.914 1.00 96.38 266 THR A C 1
ATOM 2103 O O . THR A 1 266 ? -3.953 12.805 -13.407 1.00 96.38 266 THR A O 1
ATOM 2106 N N . LYS A 1 267 ? -1.728 12.967 -13.631 1.00 96.19 267 LYS A N 1
ATOM 2107 C CA . LYS A 1 267 ? -1.753 13.350 -15.039 1.00 96.19 267 LYS A CA 1
ATOM 2108 C C . LYS A 1 267 ? -2.364 12.246 -15.901 1.00 96.19 267 LYS A C 1
ATOM 2110 O O . LYS A 1 267 ? -2.079 11.058 -15.766 1.00 96.19 267 LYS A O 1
ATOM 2115 N N . ARG A 1 268 ? -3.164 12.668 -16.878 1.00 96.06 268 ARG A N 1
ATOM 2116 C CA . ARG A 1 268 ? -3.624 11.809 -17.968 1.00 96.06 268 ARG A CA 1
ATOM 2117 C C . ARG A 1 268 ? -2.544 11.727 -19.048 1.00 96.06 268 ARG A C 1
ATOM 2119 O O . ARG A 1 268 ? -2.205 12.735 -19.668 1.00 96.06 268 ARG A O 1
ATOM 2126 N N . TYR A 1 269 ? -2.020 10.529 -19.275 1.00 97.88 269 TYR A N 1
ATOM 2127 C CA . TYR A 1 269 ? -1.032 10.252 -20.314 1.00 97.88 269 TYR A CA 1
ATOM 2128 C C . TYR A 1 269 ? -1.714 9.607 -21.522 1.00 97.88 269 TYR A C 1
ATOM 2130 O O . TYR A 1 269 ? -2.271 8.523 -21.402 1.00 97.88 269 TYR A O 1
ATOM 2138 N N . GLU A 1 270 ? -1.683 10.266 -22.682 1.00 97.44 270 GLU A N 1
ATOM 2139 C CA . GLU A 1 270 ? -2.220 9.684 -23.925 1.00 97.44 270 GLU A CA 1
ATOM 2140 C C . GLU A 1 270 ? -1.307 8.570 -24.465 1.00 97.44 270 GLU A C 1
ATOM 2142 O O . GLU A 1 270 ? -1.787 7.534 -24.903 1.00 97.44 270 GLU A O 1
ATOM 2147 N N . LYS A 1 271 ? 0.013 8.752 -24.356 1.00 98.06 271 LYS A N 1
ATOM 2148 C CA . LYS A 1 271 ? 1.028 7.738 -24.687 1.00 98.06 271 LYS A CA 1
ATOM 2149 C C . LYS A 1 271 ? 1.385 6.880 -23.469 1.00 98.06 271 LYS A C 1
ATOM 2151 O O . LYS A 1 271 ? 1.088 7.307 -22.349 1.00 98.06 271 LYS A O 1
ATOM 2156 N N . PRO A 1 272 ? 2.062 5.729 -23.647 1.00 98.25 272 PRO A N 1
ATOM 2157 C CA . PRO A 1 272 ? 2.499 4.921 -22.519 1.00 98.25 272 PRO A CA 1
ATOM 2158 C C . PRO A 1 272 ? 3.426 5.706 -21.579 1.00 98.25 272 PRO A C 1
ATOM 2160 O O . PRO A 1 272 ? 4.288 6.480 -22.013 1.00 98.25 272 PRO A O 1
ATOM 2163 N N . ALA A 1 273 ? 3.228 5.512 -20.280 1.00 98.38 273 ALA A N 1
ATOM 2164 C CA . ALA A 1 273 ? 4.002 6.149 -19.223 1.00 98.38 273 ALA A CA 1
ATOM 2165 C C . ALA A 1 273 ? 4.287 5.106 -18.148 1.00 98.38 273 ALA A C 1
ATOM 2167 O O . ALA A 1 273 ? 3.378 4.722 -17.414 1.00 98.38 273 ALA A O 1
ATOM 2168 N N . ILE A 1 274 ? 5.530 4.632 -18.114 1.00 98.06 274 ILE A N 1
ATOM 2169 C CA . ILE A 1 274 ? 5.982 3.522 -17.282 1.00 98.06 274 ILE A CA 1
ATOM 2170 C C . ILE A 1 274 ? 6.537 4.057 -15.969 1.00 98.06 274 ILE A C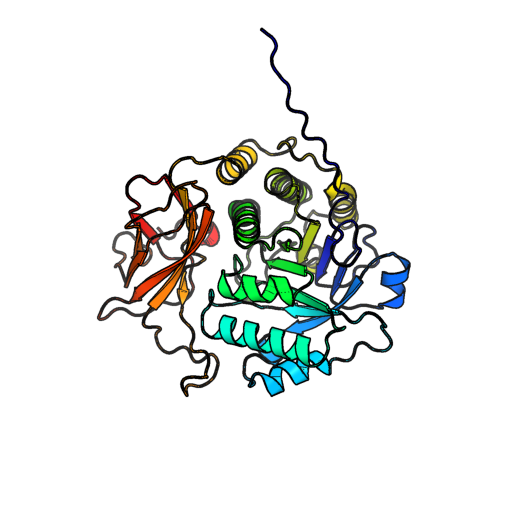 1
ATOM 2172 O O . ILE A 1 274 ? 7.410 4.920 -15.965 1.00 98.06 274 ILE A O 1
ATOM 2176 N N . PHE A 1 275 ? 6.028 3.521 -14.871 1.00 97.38 275 PHE A N 1
ATOM 2177 C CA . PHE A 1 275 ? 6.427 3.795 -13.501 1.00 97.38 275 PHE A CA 1
ATOM 2178 C C . PHE A 1 275 ? 7.014 2.510 -12.926 1.00 97.38 275 PHE A C 1
ATOM 2180 O O . PHE A 1 275 ? 6.366 1.461 -12.964 1.00 97.38 275 PHE A O 1
ATOM 2187 N N . CYS A 1 276 ? 8.236 2.582 -12.415 1.00 94.38 276 CYS A N 1
ATOM 2188 C CA . CYS A 1 276 ? 8.961 1.418 -11.919 1.00 94.38 276 CYS A CA 1
ATOM 2189 C C . CYS A 1 276 ? 9.966 1.808 -10.833 1.00 94.38 276 CYS A C 1
ATOM 2191 O O . CYS A 1 276 ? 10.321 2.978 -10.696 1.00 94.38 276 CYS A O 1
ATOM 2193 N N . SER A 1 277 ? 10.423 0.813 -10.079 1.00 92.25 277 SER A N 1
ATOM 2194 C CA . SER A 1 277 ? 11.489 0.954 -9.090 1.00 92.25 277 SER A CA 1
ATOM 2195 C C . SER A 1 277 ? 12.174 -0.393 -8.871 1.00 92.25 277 SER A C 1
ATOM 2197 O O . SER A 1 277 ? 11.506 -1.430 -8.918 1.00 92.25 277 SER A O 1
ATOM 2199 N N . SER A 1 278 ? 13.484 -0.389 -8.606 1.00 88.81 278 SER A N 1
ATOM 2200 C CA . SER A 1 278 ? 14.213 -1.587 -8.164 1.00 88.81 278 SER A CA 1
ATOM 2201 C C . SER A 1 278 ? 13.744 -2.096 -6.796 1.00 88.81 278 SER A C 1
ATOM 2203 O O . SER A 1 278 ? 13.897 -3.284 -6.522 1.00 88.81 278 SER A O 1
ATOM 2205 N N . GLU A 1 279 ? 13.079 -1.267 -5.979 1.00 85.56 279 GLU A N 1
ATOM 2206 C CA . GLU A 1 279 ? 12.435 -1.703 -4.724 1.00 85.56 279 GLU A CA 1
ATOM 2207 C C . GLU A 1 279 ? 11.421 -2.832 -4.943 1.00 85.56 279 GLU A C 1
ATOM 2209 O O . GLU A 1 279 ? 11.216 -3.675 -4.071 1.00 85.56 279 GLU A O 1
ATOM 2214 N N . PHE A 1 280 ? 10.797 -2.871 -6.124 1.00 87.06 280 PHE A N 1
ATOM 2215 C CA . PHE A 1 280 ? 9.780 -3.858 -6.486 1.00 87.06 280 PHE A CA 1
ATOM 2216 C C . PHE A 1 280 ? 10.318 -4.971 -7.393 1.00 87.06 280 PHE A C 1
ATOM 2218 O O . PHE A 1 280 ? 9.553 -5.593 -8.133 1.00 87.06 280 PHE A O 1
ATOM 2225 N N . ALA A 1 281 ? 11.631 -5.209 -7.368 1.00 86.06 281 ALA A N 1
ATOM 2226 C CA . ALA A 1 281 ? 12.294 -6.280 -8.104 1.00 86.06 281 ALA A CA 1
ATOM 2227 C C . ALA A 1 281 ? 12.432 -7.551 -7.246 1.00 86.06 281 ALA A C 1
ATOM 2229 O O . ALA A 1 281 ? 13.530 -7.908 -6.840 1.00 86.06 281 ALA A O 1
ATOM 2230 N N . LEU A 1 282 ? 11.332 -8.243 -6.949 1.00 80.00 282 LEU A N 1
ATOM 2231 C CA . LEU A 1 282 ? 11.318 -9.350 -5.988 1.00 80.00 282 LEU A CA 1
ATOM 2232 C C . LEU A 1 282 ? 11.729 -10.704 -6.599 1.00 80.00 282 LEU A C 1
ATOM 2234 O O . LEU A 1 282 ? 11.467 -10.973 -7.774 1.00 80.00 282 LEU A O 1
ATOM 2238 N N . PRO A 1 283 ? 12.365 -11.599 -5.822 1.00 74.25 283 PRO A N 1
ATOM 2239 C CA . PRO A 1 283 ? 12.688 -12.938 -6.298 1.00 74.25 283 PRO A CA 1
ATOM 2240 C C . PRO A 1 283 ? 11.415 -13.775 -6.489 1.00 74.25 283 PRO A C 1
ATOM 2242 O O . PRO A 1 283 ? 10.431 -13.621 -5.770 1.00 74.25 283 PRO A O 1
ATOM 2245 N N . HIS A 1 284 ? 11.445 -14.713 -7.437 1.00 70.50 284 HIS A N 1
ATOM 2246 C CA . HIS A 1 284 ? 10.388 -15.715 -7.583 1.00 70.50 284 HIS A CA 1
ATOM 2247 C C . HIS A 1 284 ? 10.551 -16.796 -6.503 1.00 70.50 284 HIS A C 1
ATOM 2249 O O . HIS A 1 284 ? 11.407 -17.670 -6.642 1.00 70.50 284 HIS A O 1
ATOM 2255 N N . PHE A 1 285 ? 9.747 -16.768 -5.435 1.00 67.44 285 PHE A N 1
ATOM 2256 C CA . PHE A 1 285 ? 9.799 -17.824 -4.420 1.00 67.44 285 PHE A CA 1
ATOM 2257 C C . PHE A 1 285 ? 9.037 -19.074 -4.860 1.00 67.44 285 PHE A C 1
ATOM 2259 O O . PHE A 1 285 ? 7.988 -19.002 -5.503 1.00 67.44 285 PHE A O 1
ATOM 2266 N N . HIS A 1 286 ? 9.556 -20.237 -4.463 1.00 60.53 286 HIS A N 1
ATOM 2267 C CA . HIS A 1 286 ? 8.841 -21.499 -4.602 1.0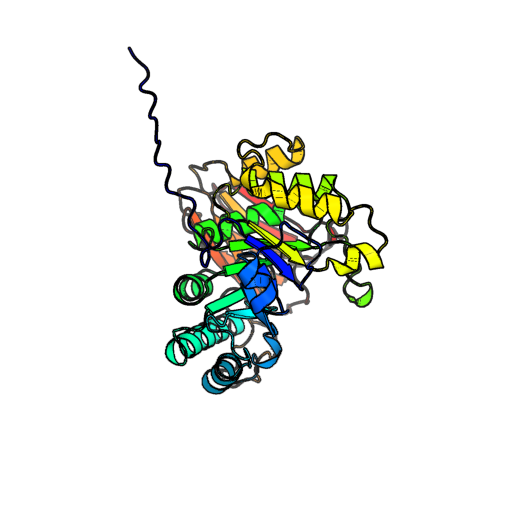0 60.53 286 HIS A CA 1
ATOM 2268 C C . HIS A 1 286 ? 7.629 -21.530 -3.669 1.00 60.53 286 HIS A C 1
ATOM 2270 O O . HIS A 1 286 ? 7.740 -21.253 -2.472 1.00 60.53 286 HIS A O 1
ATOM 2276 N N . SER A 1 287 ? 6.487 -21.950 -4.210 1.00 54.44 287 SER A N 1
ATOM 2277 C CA . SER A 1 287 ? 5.244 -22.134 -3.458 1.00 54.44 287 SER A CA 1
ATOM 2278 C C . SER A 1 287 ? 5.215 -23.429 -2.648 1.00 54.44 287 SER A C 1
ATOM 2280 O O . SER A 1 287 ? 4.172 -23.782 -2.128 1.00 54.44 287 SER A O 1
ATOM 2282 N N . GLY A 1 288 ? 6.283 -24.233 -2.614 1.00 51.88 288 GLY A N 1
ATOM 2283 C CA . GLY A 1 288 ? 6.277 -25.548 -1.957 1.00 51.88 288 GLY A CA 1
ATOM 2284 C C . GLY A 1 288 ? 5.367 -26.606 -2.615 1.00 51.88 288 GLY A C 1
ATOM 2285 O O . GLY A 1 288 ? 5.498 -27.793 -2.317 1.00 51.88 288 GLY A O 1
ATOM 2286 N N . HIS A 1 289 ? 4.489 -26.226 -3.554 1.00 46.25 289 HIS A N 1
ATOM 2287 C CA . HIS A 1 289 ? 3.627 -27.127 -4.334 1.00 46.25 289 HIS A CA 1
ATOM 2288 C C . HIS A 1 289 ? 4.389 -27.941 -5.395 1.00 46.25 289 HIS A C 1
ATOM 2290 O O . HIS A 1 289 ? 3.887 -28.937 -5.910 1.00 46.25 289 HIS A O 1
ATOM 2296 N N . ASP A 1 290 ? 5.618 -27.544 -5.692 1.00 49.34 290 ASP A N 1
ATOM 2297 C CA . ASP A 1 290 ? 6.570 -28.152 -6.618 1.00 49.34 290 ASP A CA 1
ATOM 2298 C C . ASP A 1 290 ? 7.571 -29.106 -5.927 1.00 49.34 290 ASP A C 1
ATOM 2300 O O . ASP A 1 290 ? 8.547 -29.553 -6.531 1.00 49.34 290 ASP A O 1
ATOM 2304 N N . GLY A 1 291 ? 7.310 -29.475 -4.666 1.00 43.12 291 GLY A N 1
ATOM 2305 C CA . GLY A 1 291 ? 8.062 -30.498 -3.927 1.00 43.12 291 GLY A CA 1
ATOM 2306 C C . GLY A 1 291 ? 9.301 -29.984 -3.183 1.00 43.12 291 GLY A C 1
ATOM 2307 O O . GLY A 1 291 ? 10.069 -30.788 -2.649 1.00 43.12 291 GLY A O 1
ATOM 2308 N N . GLY A 1 292 ? 9.508 -28.664 -3.135 1.00 54.19 292 GLY A N 1
ATOM 2309 C CA . GLY A 1 292 ? 10.488 -28.012 -2.263 1.00 54.19 292 GLY A CA 1
ATOM 2310 C C . GLY A 1 292 ? 9.912 -27.666 -0.879 1.00 54.19 292 GLY A C 1
ATOM 2311 O O . GLY A 1 292 ? 8.695 -27.599 -0.720 1.00 54.19 292 GLY A O 1
ATOM 2312 N N . PRO A 1 293 ? 10.753 -27.424 0.144 1.00 54.09 293 PRO A N 1
ATOM 2313 C CA . PRO A 1 293 ? 10.281 -26.830 1.393 1.00 54.09 293 PRO A CA 1
ATOM 2314 C C . PRO A 1 293 ? 9.631 -25.460 1.131 1.00 54.09 293 PRO A C 1
ATOM 2316 O O . PRO A 1 293 ? 10.172 -24.660 0.364 1.00 54.09 293 PRO A O 1
ATOM 2319 N N . TRP A 1 294 ? 8.504 -25.176 1.784 1.00 51.91 294 TRP A N 1
ATOM 2320 C CA . TRP A 1 294 ? 7.841 -23.866 1.746 1.00 51.91 294 TRP A CA 1
ATOM 2321 C C . TRP A 1 294 ? 8.812 -22.732 2.090 1.00 51.91 294 TRP A C 1
ATOM 2323 O O . TRP A 1 294 ? 9.581 -22.845 3.046 1.00 51.91 294 TRP A O 1
ATOM 2333 N N . GLY A 1 295 ? 8.807 -21.660 1.293 1.00 48.06 295 GLY A N 1
ATOM 2334 C CA . GLY A 1 295 ? 9.714 -20.523 1.481 1.00 48.06 295 GLY A CA 1
ATOM 2335 C C . GLY A 1 295 ? 11.196 -20.843 1.245 1.00 48.06 295 GLY A C 1
ATOM 2336 O O . GLY A 1 295 ? 12.052 -20.007 1.538 1.00 48.06 295 GLY A O 1
ATOM 2337 N N . SER A 1 296 ? 11.538 -22.032 0.724 1.00 53.09 296 SER A N 1
ATOM 2338 C CA . SER A 1 296 ? 12.922 -22.322 0.352 1.00 53.09 296 SER A CA 1
ATOM 2339 C C . SER A 1 296 ? 13.335 -21.473 -0.849 1.00 53.09 296 SER A C 1
ATOM 2341 O O . SER A 1 296 ? 12.832 -21.613 -1.963 1.00 53.09 296 SER A O 1
ATOM 2343 N N . MET A 1 297 ? 14.287 -20.577 -0.602 1.00 49.34 297 MET A N 1
ATOM 2344 C CA . MET A 1 297 ? 14.962 -19.803 -1.632 1.00 49.34 297 MET A CA 1
ATOM 2345 C C . MET A 1 297 ? 16.001 -20.723 -2.288 1.00 49.34 297 MET A C 1
ATOM 2347 O O . MET A 1 297 ? 17.099 -20.918 -1.769 1.00 49.34 297 MET A O 1
ATOM 2351 N N . ARG A 1 298 ? 15.644 -21.361 -3.403 1.00 54.78 298 ARG A N 1
ATOM 2352 C CA . ARG A 1 298 ? 16.660 -21.738 -4.398 1.00 54.78 298 ARG A CA 1
ATOM 2353 C C . ARG A 1 298 ? 16.938 -20.482 -5.215 1.00 54.78 298 ARG A C 1
ATOM 2355 O O . ARG A 1 298 ? 16.033 -19.659 -5.324 1.00 54.78 298 ARG A O 1
ATOM 2362 N N . GLU A 1 299 ? 18.158 -20.302 -5.725 1.00 60.03 299 GLU A N 1
ATOM 2363 C CA . GLU A 1 299 ? 18.452 -19.177 -6.626 1.00 60.03 299 GLU A CA 1
ATOM 2364 C C . GLU A 1 299 ? 17.340 -19.092 -7.679 1.00 60.03 299 GLU A C 1
ATOM 2366 O O . GLU A 1 299 ? 17.166 -20.045 -8.449 1.00 60.03 299 GLU A O 1
ATOM 2371 N N . PRO A 1 300 ? 16.514 -18.030 -7.653 1.00 70.38 300 PRO A N 1
ATOM 2372 C CA . PRO A 1 300 ? 15.345 -17.990 -8.502 1.00 70.38 300 PRO A CA 1
ATOM 2373 C C . PRO A 1 300 ? 15.840 -17.824 -9.939 1.00 70.38 300 PRO A C 1
ATOM 2375 O O . PRO A 1 300 ? 16.691 -16.975 -10.187 1.00 70.38 300 PRO A O 1
ATOM 2378 N N . PRO A 1 301 ? 15.332 -18.588 -10.917 1.00 76.12 301 PRO A N 1
ATOM 2379 C CA . PRO A 1 301 ? 15.759 -18.416 -12.306 1.00 76.12 301 PRO A CA 1
ATOM 2380 C C . PRO A 1 301 ? 15.367 -17.036 -12.859 1.00 76.12 301 PRO A C 1
ATOM 2382 O O . PRO A 1 301 ? 15.946 -16.570 -13.838 1.00 76.12 301 PRO A O 1
ATOM 2385 N N . THR A 1 302 ? 14.394 -16.379 -12.219 1.00 84.50 302 THR A N 1
ATOM 2386 C CA . THR A 1 302 ? 13.826 -15.099 -12.637 1.00 84.50 302 THR A CA 1
ATOM 2387 C C . THR A 1 302 ? 13.580 -14.170 -11.454 1.00 84.50 302 THR A C 1
ATOM 2389 O O . THR A 1 302 ? 13.136 -14.611 -10.391 1.00 84.50 302 THR A O 1
ATOM 2392 N N . VAL A 1 303 ? 13.739 -12.874 -11.687 1.00 87.06 303 VAL A N 1
ATOM 2393 C CA . VAL A 1 303 ? 13.258 -11.789 -10.827 1.00 87.06 303 VAL A CA 1
ATOM 2394 C C . VAL A 1 303 ? 11.948 -11.249 -11.393 1.00 87.06 303 VAL A C 1
ATOM 2396 O O . VAL A 1 303 ? 11.802 -11.099 -12.605 1.00 87.06 303 VAL A O 1
ATOM 2399 N N . ARG A 1 304 ? 10.990 -10.956 -10.520 1.00 86.81 304 ARG A N 1
ATOM 2400 C CA . ARG A 1 304 ? 9.729 -10.296 -10.848 1.00 86.81 304 ARG A CA 1
ATOM 2401 C C . ARG A 1 304 ? 9.871 -8.803 -10.600 1.00 86.81 304 ARG A C 1
ATOM 2403 O O . ARG A 1 304 ? 10.034 -8.387 -9.461 1.00 86.81 304 ARG A O 1
ATOM 2410 N N . LEU A 1 305 ? 9.793 -8.002 -11.654 1.00 88.75 305 LEU A N 1
ATOM 2411 C CA . LEU A 1 305 ? 9.800 -6.548 -11.553 1.00 88.75 305 LEU A CA 1
ATOM 2412 C C . LEU A 1 305 ? 8.398 -6.002 -11.811 1.00 88.75 305 LEU A C 1
ATOM 2414 O O . LEU A 1 305 ? 7.881 -6.129 -12.924 1.00 88.75 305 LEU A O 1
ATOM 2418 N N . LEU A 1 306 ? 7.800 -5.357 -10.810 1.00 89.88 306 LEU A N 1
ATOM 2419 C CA . LEU A 1 306 ? 6.551 -4.634 -11.023 1.00 89.88 306 LEU A CA 1
ATOM 2420 C C . LEU A 1 306 ? 6.789 -3.389 -11.883 1.00 89.88 306 LEU A C 1
ATOM 2422 O O . LEU A 1 306 ? 7.664 -2.562 -11.614 1.00 89.88 306 LEU A O 1
ATOM 2426 N N . MET A 1 307 ? 5.938 -3.223 -12.889 1.00 93.44 307 MET A N 1
ATOM 2427 C CA . MET A 1 307 ? 5.833 -2.012 -13.690 1.00 93.44 307 MET A CA 1
ATOM 2428 C C . MET A 1 307 ? 4.380 -1.566 -13.770 1.00 93.44 307 MET A C 1
ATOM 2430 O O . MET A 1 307 ? 3.468 -2.375 -13.929 1.00 93.44 307 MET A O 1
ATOM 2434 N N . MET A 1 308 ? 4.162 -0.260 -13.710 1.00 96.19 308 MET A N 1
ATOM 2435 C CA . MET A 1 308 ? 2.845 0.342 -13.857 1.00 96.19 308 MET A CA 1
ATOM 2436 C C . MET A 1 308 ? 2.820 1.236 -15.093 1.00 96.19 308 MET A C 1
ATOM 2438 O O . MET A 1 308 ? 3.687 2.086 -15.263 1.00 96.19 308 MET A O 1
ATOM 2442 N N . ASN A 1 309 ? 1.812 1.075 -15.946 1.00 97.81 309 ASN A N 1
ATOM 2443 C CA . ASN A 1 309 ? 1.572 1.955 -17.084 1.00 97.81 309 ASN A CA 1
ATOM 2444 C C . ASN A 1 309 ? 0.333 2.819 -16.830 1.00 97.81 309 ASN A C 1
ATOM 2446 O O . ASN A 1 309 ? -0.791 2.317 -16.803 1.00 97.81 309 ASN A O 1
ATOM 2450 N N . LEU A 1 310 ? 0.526 4.133 -16.687 1.00 98.19 310 LEU A N 1
ATOM 2451 C CA . LEU A 1 310 ? -0.577 5.096 -16.546 1.00 98.19 310 LEU A CA 1
ATOM 2452 C C . LEU A 1 310 ? -1.085 5.651 -17.885 1.00 98.19 310 LEU A C 1
ATOM 2454 O O . LEU A 1 310 ? -2.074 6.394 -17.899 1.00 98.19 310 LEU A O 1
ATOM 2458 N N . GLY A 1 311 ? -0.449 5.283 -18.997 1.00 98.12 311 GLY A N 1
ATOM 2459 C CA . GLY A 1 311 ? -0.847 5.654 -20.351 1.00 98.12 311 GLY A CA 1
ATOM 2460 C C . GLY A 1 311 ? -2.124 4.973 -20.838 1.00 98.12 311 GLY A C 1
ATOM 2461 O O . GLY A 1 311 ? -2.519 3.927 -20.324 1.00 98.12 311 GLY A O 1
ATOM 2462 N N . GLN A 1 312 ? -2.765 5.575 -21.844 1.00 97.88 312 GLN A N 1
ATOM 2463 C CA . GLN A 1 312 ? -3.943 5.018 -22.531 1.00 97.88 312 GLN A CA 1
ATOM 2464 C C . GLN A 1 312 ? -3.595 3.977 -23.609 1.00 97.88 312 GLN A C 1
ATOM 2466 O O . GLN A 1 312 ? -4.491 3.352 -24.168 1.00 97.88 312 GLN A O 1
ATOM 2471 N N . GLU A 1 313 ? -2.310 3.780 -23.893 1.00 98.19 313 GLU A N 1
ATOM 2472 C CA . GLU A 1 313 ? -1.804 2.831 -24.884 1.00 98.19 313 GLU A CA 1
ATOM 2473 C C . GLU A 1 313 ? -0.874 1.805 -24.224 1.00 98.19 313 GLU A C 1
ATOM 2475 O O . GLU A 1 313 ? -0.232 2.090 -23.205 1.00 98.19 313 GLU A O 1
ATOM 2480 N N . ASP A 1 314 ? -0.788 0.616 -24.821 1.00 98.19 314 ASP A N 1
ATOM 2481 C CA . ASP A 1 314 ? 0.154 -0.423 -24.407 1.00 98.19 314 ASP A CA 1
ATOM 2482 C C . ASP A 1 314 ? 1.597 0.037 -24.652 1.00 98.19 314 ASP A C 1
ATOM 2484 O O . ASP A 1 314 ? 1.930 0.522 -25.738 1.00 98.19 314 ASP A O 1
ATOM 2488 N N . ALA A 1 315 ? 2.483 -0.178 -23.681 1.00 97.75 315 ALA A N 1
ATOM 2489 C CA . ALA A 1 315 ? 3.919 -0.071 -23.907 1.00 97.75 315 ALA A CA 1
ATOM 2490 C C . ALA A 1 315 ? 4.426 -1.397 -24.479 1.00 97.75 315 ALA A C 1
ATOM 2492 O O . ALA A 1 315 ? 4.306 -2.434 -23.828 1.00 97.75 315 ALA A O 1
ATOM 2493 N N . ARG A 1 316 ? 4.997 -1.373 -25.686 1.00 96.88 316 ARG A N 1
ATOM 2494 C CA . ARG A 1 316 ? 5.505 -2.580 -26.355 1.00 96.88 316 ARG A CA 1
ATOM 2495 C C . ARG A 1 316 ? 7.021 -2.616 -26.390 1.00 96.88 316 ARG A C 1
ATOM 2497 O O . ARG A 1 316 ? 7.663 -1.597 -26.638 1.00 96.88 316 ARG A O 1
ATOM 2504 N N . GLY A 1 317 ? 7.577 -3.809 -26.217 1.00 95.38 317 GLY A N 1
ATOM 2505 C CA . GLY A 1 317 ? 9.014 -4.042 -26.267 1.00 95.38 317 GLY A CA 1
ATOM 2506 C C . GLY A 1 317 ? 9.775 -3.338 -25.148 1.00 95.38 317 GLY A C 1
ATOM 2507 O O . GLY A 1 317 ? 10.904 -2.906 -25.378 1.00 95.38 317 GLY A O 1
ATOM 2508 N N . VAL A 1 318 ? 9.165 -3.200 -23.964 1.00 97.62 318 VAL A N 1
ATOM 2509 C CA . VAL A 1 318 ? 9.837 -2.634 -22.791 1.00 97.62 318 VAL A CA 1
ATOM 2510 C C . VAL A 1 318 ? 10.898 -3.621 -22.338 1.00 97.62 318 VAL A C 1
ATOM 2512 O O . VAL A 1 318 ? 10.585 -4.758 -21.998 1.00 97.62 318 VAL A O 1
ATOM 2515 N N . LYS A 1 319 ? 12.158 -3.200 -22.338 1.00 97.25 319 LYS A N 1
ATOM 2516 C CA . LYS A 1 319 ? 13.269 -3.998 -21.818 1.00 97.25 319 LYS A CA 1
ATOM 2517 C C . LYS A 1 319 ? 13.680 -3.443 -20.472 1.00 97.25 319 LYS A C 1
ATOM 2519 O O . LYS A 1 319 ? 13.844 -2.232 -20.337 1.00 97.25 319 LYS A O 1
ATOM 2524 N N . ALA A 1 320 ? 13.904 -4.332 -19.518 1.00 96.19 320 ALA A N 1
ATOM 2525 C CA . ALA A 1 320 ? 14.442 -3.972 -18.220 1.00 96.19 320 ALA A CA 1
ATOM 2526 C C . ALA A 1 320 ? 15.664 -4.809 -17.874 1.00 96.19 320 ALA A C 1
ATOM 2528 O O . ALA A 1 320 ? 15.788 -5.969 -18.284 1.00 96.19 320 ALA A O 1
ATOM 2529 N N . ARG A 1 321 ? 16.586 -4.195 -17.137 1.00 94.06 321 ARG A N 1
ATOM 2530 C CA . ARG A 1 321 ? 17.811 -4.828 -16.654 1.00 94.06 321 ARG A CA 1
ATOM 2531 C C . ARG A 1 321 ? 18.093 -4.381 -15.233 1.00 94.06 321 ARG A C 1
ATOM 2533 O O . ARG A 1 321 ? 17.867 -3.222 -14.899 1.00 94.06 321 ARG A O 1
ATOM 2540 N N . LEU A 1 322 ? 18.621 -5.299 -14.435 1.00 91.69 322 LEU A N 1
ATOM 2541 C CA . LEU A 1 322 ? 19.138 -5.004 -13.106 1.00 91.69 322 LEU A CA 1
ATOM 2542 C C . LEU A 1 322 ? 20.655 -5.099 -13.145 1.00 91.69 322 LEU A C 1
ATOM 2544 O O . LEU A 1 322 ? 21.225 -6.105 -13.588 1.00 91.69 322 LEU A O 1
ATOM 2548 N N . ARG A 1 323 ? 21.296 -4.029 -12.687 1.00 89.44 323 ARG A N 1
ATOM 2549 C CA . ARG A 1 323 ? 22.741 -3.932 -12.528 1.00 89.44 323 ARG A CA 1
ATOM 2550 C C . ARG A 1 323 ? 23.074 -3.797 -11.047 1.00 89.44 323 ARG A C 1
ATOM 2552 O O . ARG A 1 323 ? 22.373 -3.105 -10.312 1.00 89.44 323 ARG A O 1
ATOM 2559 N N . SER A 1 324 ? 24.148 -4.451 -10.615 1.00 86.94 324 SER A N 1
ATOM 2560 C CA . SER A 1 324 ? 24.720 -4.194 -9.292 1.00 86.94 324 SER A CA 1
ATOM 2561 C C . SER A 1 324 ? 25.117 -2.712 -9.144 1.00 86.94 324 SER A C 1
ATOM 2563 O O . SER A 1 324 ? 25.493 -2.097 -10.139 1.00 86.94 324 SER A O 1
ATOM 2565 N N . PRO A 1 325 ? 25.038 -2.126 -7.939 1.00 80.31 325 PRO A N 1
ATOM 2566 C CA . PRO A 1 325 ? 25.475 -0.746 -7.715 1.00 80.31 325 PRO A CA 1
ATOM 2567 C C . PRO A 1 325 ? 26.977 -0.552 -8.004 1.00 80.31 325 PRO A C 1
ATOM 2569 O O . PRO A 1 325 ? 27.749 -1.515 -7.932 1.00 80.31 325 PRO A O 1
ATOM 2572 N N . GLY A 1 326 ? 27.386 0.689 -8.299 1.00 74.38 326 GLY A N 1
ATOM 2573 C CA . GLY A 1 326 ? 28.761 1.080 -8.628 1.00 74.38 326 GLY A CA 1
ATOM 2574 C C . GLY A 1 326 ? 29.029 1.305 -10.125 1.00 74.38 326 GLY A C 1
ATOM 2575 O O . GLY A 1 326 ? 28.408 0.681 -10.989 1.00 74.38 326 GLY A O 1
ATOM 2576 N N . ASP A 1 327 ? 30.037 2.133 -10.427 1.00 66.38 327 ASP A N 1
ATOM 2577 C CA . ASP A 1 327 ? 30.481 2.500 -11.789 1.00 66.38 327 ASP A CA 1
ATOM 2578 C C . ASP A 1 327 ? 30.812 1.298 -12.705 1.00 66.38 327 ASP A C 1
ATOM 2580 O O . ASP A 1 327 ? 30.643 1.369 -13.924 1.00 66.38 327 ASP A O 1
ATOM 2584 N N . GLU A 1 328 ? 31.270 0.178 -12.133 1.00 77.62 328 GLU A N 1
ATOM 2585 C CA . GLU A 1 328 ? 31.591 -1.070 -12.851 1.00 77.62 328 GLU A CA 1
ATOM 2586 C C . GLU A 1 328 ? 30.553 -2.183 -12.619 1.00 77.62 328 GLU A C 1
ATOM 2588 O O . GLU A 1 328 ? 30.824 -3.362 -12.855 1.00 77.62 328 GLU A O 1
ATOM 2593 N N . GLY A 1 329 ? 29.359 -1.827 -12.139 1.00 81.25 329 GLY A N 1
ATOM 2594 C CA . GLY A 1 329 ? 28.295 -2.778 -11.854 1.00 81.25 329 GLY A CA 1
ATOM 2595 C C . GLY A 1 329 ? 27.962 -3.664 -13.058 1.00 81.25 329 GLY A C 1
ATOM 2596 O O . GLY A 1 329 ? 27.702 -3.192 -14.171 1.00 81.25 329 GLY A O 1
ATOM 2597 N N . GLU A 1 330 ? 27.928 -4.977 -12.844 1.00 88.94 330 GLU A N 1
ATOM 2598 C CA . GLU A 1 330 ? 27.553 -5.923 -13.890 1.00 88.94 330 GLU A CA 1
ATOM 2599 C C . GLU A 1 330 ? 26.032 -6.078 -13.970 1.00 88.94 330 GLU A C 1
ATOM 2601 O O . GLU A 1 330 ? 25.328 -6.103 -12.956 1.00 88.94 330 GLU A O 1
ATOM 2606 N N . ILE A 1 331 ? 25.519 -6.221 -15.194 1.00 92.06 331 ILE A N 1
ATOM 2607 C CA . ILE A 1 331 ? 24.131 -6.637 -15.406 1.00 92.06 331 ILE A CA 1
ATOM 2608 C C . ILE A 1 331 ? 24.023 -8.098 -14.974 1.00 92.06 331 ILE A C 1
ATOM 2610 O O . ILE A 1 331 ? 24.789 -8.947 -15.441 1.00 92.06 331 ILE A O 1
ATOM 2614 N N . TRP A 1 332 ? 23.066 -8.385 -14.097 1.00 90.50 332 TRP A N 1
ATOM 2615 C CA . TRP A 1 332 ? 22.872 -9.723 -13.544 1.00 90.50 332 TRP A CA 1
ATOM 2616 C C . TRP A 1 332 ? 21.491 -10.311 -13.837 1.00 90.50 332 TRP A C 1
ATOM 2618 O O . TRP A 1 332 ? 21.364 -11.534 -13.853 1.00 90.50 332 TRP A O 1
ATOM 2628 N N . ALA A 1 333 ? 20.498 -9.478 -14.163 1.00 92.25 333 ALA A N 1
ATOM 2629 C CA . ALA A 1 333 ? 19.208 -9.930 -14.675 1.00 92.25 333 ALA A CA 1
ATOM 2630 C C . ALA A 1 333 ? 18.701 -9.046 -15.818 1.00 92.25 333 ALA A C 1
ATOM 2632 O O . ALA A 1 333 ? 18.968 -7.840 -15.860 1.00 92.25 333 ALA A O 1
ATOM 2633 N N . SER A 1 334 ? 17.959 -9.637 -16.754 1.00 94.88 334 SER A N 1
ATOM 2634 C CA . SER A 1 334 ? 17.345 -8.899 -17.860 1.00 94.88 334 SER A CA 1
ATOM 2635 C C . SER A 1 334 ? 16.089 -9.572 -18.385 1.00 94.88 334 SER A C 1
ATOM 2637 O O . SER A 1 334 ? 16.009 -10.794 -18.414 1.00 94.88 334 SER A O 1
ATOM 2639 N N . GLY A 1 335 ? 15.152 -8.779 -18.887 1.00 95.00 335 GLY A N 1
ATOM 2640 C CA . GLY A 1 335 ? 13.940 -9.294 -19.505 1.00 95.00 335 GLY A CA 1
ATOM 2641 C C . GLY A 1 335 ? 13.268 -8.271 -20.403 1.00 95.00 335 GLY A C 1
ATOM 2642 O O . GLY A 1 335 ? 13.677 -7.108 -20.487 1.00 95.00 335 GLY A O 1
ATOM 2643 N N . GLN A 1 336 ? 12.228 -8.729 -21.090 1.00 94.94 336 GLN A N 1
ATOM 2644 C CA . GLN A 1 336 ? 11.374 -7.898 -21.925 1.00 94.94 336 GLN A CA 1
ATOM 2645 C C . GLN A 1 336 ? 9.914 -8.190 -21.591 1.00 94.94 336 GLN A C 1
ATOM 2647 O O . GLN A 1 336 ? 9.531 -9.349 -21.446 1.00 94.94 336 GLN A O 1
ATOM 2652 N N . ALA A 1 337 ? 9.103 -7.143 -21.509 1.00 93.75 337 ALA A N 1
ATOM 2653 C CA . ALA A 1 337 ? 7.673 -7.242 -21.284 1.00 93.75 337 ALA A CA 1
ATOM 2654 C C . ALA A 1 337 ? 6.916 -6.228 -22.148 1.00 93.75 337 ALA A C 1
ATOM 2656 O O . ALA A 1 337 ? 7.426 -5.158 -22.485 1.00 93.75 337 ALA A O 1
ATOM 2657 N N . ASP A 1 338 ? 5.679 -6.574 -22.485 1.00 95.94 338 ASP A N 1
ATOM 2658 C CA . ASP A 1 338 ? 4.692 -5.602 -22.936 1.00 95.94 338 ASP A CA 1
ATOM 2659 C C . ASP A 1 338 ? 3.839 -5.230 -21.721 1.00 95.94 338 ASP A C 1
ATOM 2661 O O . ASP A 1 338 ? 3.384 -6.113 -20.991 1.00 95.94 338 ASP A O 1
ATOM 2665 N N . ILE A 1 339 ? 3.643 -3.933 -21.484 1.00 96.62 339 ILE A N 1
ATOM 2666 C CA . ILE A 1 339 ? 2.898 -3.425 -20.328 1.00 96.62 339 ILE A CA 1
ATOM 2667 C C . ILE A 1 339 ? 1.573 -2.848 -20.832 1.00 96.62 339 ILE A C 1
ATOM 2669 O O . ILE A 1 339 ? 1.583 -1.775 -21.453 1.00 96.62 339 ILE A O 1
ATOM 2673 N N . PRO A 1 340 ? 0.434 -3.526 -20.595 1.00 97.25 340 PRO A N 1
ATOM 2674 C CA . PRO A 1 340 ? -0.859 -3.073 -21.092 1.00 97.25 340 PRO A CA 1
ATOM 2675 C C . PRO A 1 340 ? -1.196 -1.647 -20.653 1.00 97.25 340 PRO A C 1
ATOM 2677 O O . PRO A 1 340 ? -0.748 -1.181 -19.600 1.00 97.25 340 PRO A O 1
ATOM 2680 N N . ALA A 1 341 ? -2.002 -0.948 -21.446 1.00 97.62 341 ALA A N 1
ATOM 2681 C CA . ALA A 1 341 ? -2.541 0.353 -21.070 1.00 97.62 341 ALA A CA 1
ATOM 2682 C C . ALA A 1 341 ? -3.225 0.288 -19.698 1.00 97.62 341 ALA A C 1
ATOM 2684 O O . ALA A 1 341 ? -3.947 -0.668 -19.408 1.00 97.62 341 ALA A O 1
ATOM 2685 N N . ARG A 1 342 ? -3.045 1.329 -18.875 1.00 96.81 342 ARG A N 1
ATOM 2686 C CA . ARG A 1 342 ? -3.744 1.477 -17.585 1.00 96.81 342 ARG A CA 1
ATOM 2687 C C . ARG A 1 342 ? -3.673 0.211 -16.724 1.00 96.81 342 ARG A C 1
ATOM 2689 O O . ARG A 1 342 ? -4.693 -0.260 -16.226 1.00 96.81 342 ARG A O 1
ATOM 2696 N N . SER A 1 343 ? -2.475 -0.338 -16.560 1.00 95.88 343 SER A N 1
ATOM 2697 C CA . SER A 1 343 ? -2.281 -1.602 -15.852 1.00 95.88 343 SER A CA 1
ATOM 2698 C C . SER A 1 343 ? -1.075 -1.582 -14.924 1.00 95.88 343 SER A C 1
ATOM 2700 O O . SER A 1 343 ? -0.166 -0.759 -15.055 1.00 95.88 343 SER A O 1
ATOM 2702 N N . VAL A 1 344 ? -1.091 -2.520 -13.985 1.00 93.44 344 VAL A N 1
ATOM 2703 C CA . VAL A 1 344 ? 0.096 -3.010 -13.292 1.00 93.44 344 VAL A CA 1
ATOM 2704 C C . VAL A 1 344 ? 0.438 -4.354 -13.923 1.00 93.44 344 VAL A C 1
ATOM 2706 O O . VAL A 1 344 ? -0.455 -5.179 -14.118 1.00 93.44 344 VAL A O 1
ATOM 2709 N N . ALA A 1 345 ? 1.705 -4.573 -14.250 1.00 91.44 345 ALA A N 1
ATOM 2710 C CA . ALA A 1 345 ? 2.193 -5.822 -14.814 1.00 91.44 345 ALA A CA 1
ATOM 2711 C C . ALA A 1 345 ? 3.510 -6.239 -14.158 1.00 91.44 345 ALA A C 1
ATOM 2713 O O . ALA A 1 345 ? 4.252 -5.412 -13.627 1.00 91.44 345 ALA A O 1
ATOM 2714 N N . VAL A 1 346 ? 3.803 -7.534 -14.233 1.00 88.12 346 VAL A N 1
ATOM 2715 C CA . VAL A 1 346 ? 5.061 -8.110 -13.761 1.00 88.12 346 VAL A CA 1
ATOM 2716 C C . VAL A 1 346 ? 5.928 -8.438 -14.970 1.00 88.12 346 VAL A C 1
ATOM 2718 O O . VAL A 1 346 ? 5.572 -9.280 -15.794 1.00 88.12 346 VAL A O 1
ATOM 2721 N N . ALA A 1 347 ? 7.076 -7.775 -15.076 1.00 89.56 347 ALA A N 1
ATOM 2722 C CA . ALA A 1 347 ? 8.119 -8.136 -16.022 1.00 89.56 347 ALA A CA 1
ATOM 2723 C C . ALA A 1 347 ? 9.005 -9.222 -15.400 1.00 89.56 347 ALA A C 1
ATOM 2725 O O . ALA A 1 347 ? 9.574 -9.029 -14.325 1.00 89.56 347 ALA A O 1
ATOM 2726 N N . LEU A 1 348 ? 9.129 -10.361 -16.079 1.00 90.06 348 LEU A N 1
ATOM 2727 C CA . LEU A 1 348 ? 10.049 -11.423 -15.679 1.00 90.06 348 LEU A CA 1
ATOM 2728 C C . LEU A 1 348 ? 11.437 -11.118 -16.242 1.00 90.06 348 LEU A C 1
ATOM 2730 O O . LEU A 1 348 ? 11.600 -10.967 -17.454 1.00 90.06 348 LEU A O 1
ATOM 2734 N N . LEU A 1 349 ? 12.423 -10.998 -15.357 1.00 91.62 349 LEU A N 1
ATOM 2735 C CA . LEU A 1 349 ? 13.820 -10.770 -15.704 1.00 91.62 349 LEU A CA 1
ATOM 2736 C C . LEU A 1 349 ? 14.604 -12.048 -15.424 1.00 91.62 349 LEU A C 1
ATOM 2738 O O . LEU A 1 349 ? 14.742 -12.444 -14.268 1.00 91.62 349 LEU A O 1
ATOM 2742 N N . ASP A 1 350 ? 15.126 -12.682 -16.465 1.00 91.44 350 ASP A N 1
ATOM 2743 C CA . ASP A 1 350 ? 15.963 -13.868 -16.324 1.00 91.44 350 ASP A CA 1
ATOM 2744 C C . ASP A 1 350 ? 17.279 -13.490 -15.641 1.00 91.44 350 ASP A C 1
ATOM 2746 O O . ASP A 1 350 ? 17.922 -12.505 -16.025 1.00 91.44 350 ASP A O 1
ATOM 2750 N N . ILE A 1 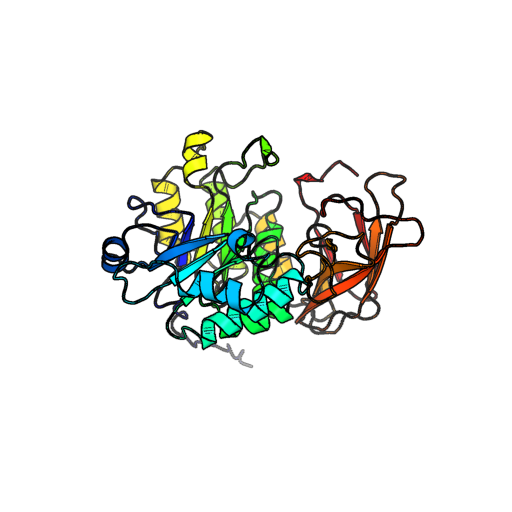351 ? 17.702 -14.288 -14.658 1.00 89.25 351 ILE A N 1
ATOM 2751 C CA . ILE A 1 351 ? 19.059 -14.187 -14.115 1.00 89.25 351 ILE A CA 1
ATOM 2752 C C . ILE A 1 351 ? 20.038 -14.706 -15.172 1.00 89.25 351 ILE A C 1
ATOM 2754 O O . ILE A 1 351 ? 19.882 -15.800 -15.716 1.00 89.25 351 ILE A O 1
ATOM 2758 N N . LEU A 1 352 ? 21.052 -13.901 -15.492 1.00 90.56 352 LEU A N 1
ATOM 2759 C CA . LEU A 1 352 ? 21.982 -14.199 -16.577 1.00 90.56 352 LEU A CA 1
ATOM 2760 C C . LEU A 1 352 ? 22.928 -15.367 -16.230 1.00 90.56 352 LEU A C 1
ATOM 2762 O O . LEU A 1 352 ? 23.269 -15.566 -15.063 1.00 90.56 352 LEU A O 1
ATOM 2766 N N . PRO A 1 353 ? 23.426 -16.126 -17.228 1.00 88.81 353 PRO A N 1
ATOM 2767 C CA . PRO A 1 353 ? 24.334 -17.245 -16.984 1.00 88.81 353 PRO A CA 1
ATOM 2768 C C . PRO A 1 353 ? 25.572 -16.851 -16.167 1.00 88.81 353 PRO A C 1
ATOM 2770 O O . PRO A 1 353 ? 26.274 -15.896 -16.500 1.00 88.81 353 PRO A O 1
ATOM 2773 N N . GLY A 1 354 ? 25.858 -17.619 -15.112 1.00 85.06 354 GLY A N 1
ATOM 2774 C CA . GLY A 1 354 ? 26.987 -17.363 -14.209 1.00 85.06 354 GLY A CA 1
ATOM 2775 C C . GLY A 1 354 ? 26.780 -16.178 -13.261 1.00 85.06 354 GLY A C 1
ATOM 2776 O O . GLY A 1 354 ? 27.728 -15.778 -12.586 1.00 85.06 354 GLY A O 1
ATOM 2777 N N . LYS A 1 355 ? 25.570 -15.612 -13.215 1.00 86.44 355 LYS A N 1
ATOM 2778 C CA . LYS A 1 355 ? 25.151 -14.614 -12.234 1.00 86.44 355 LYS A CA 1
ATOM 2779 C C . LYS A 1 355 ? 24.251 -15.270 -11.192 1.00 86.44 355 LYS A C 1
ATOM 2781 O O . LYS A 1 355 ? 23.661 -16.318 -11.438 1.00 86.44 355 LYS A O 1
ATOM 2786 N N . GLN A 1 356 ? 24.167 -14.631 -10.036 1.00 77.25 356 GLN A N 1
ATOM 2787 C CA . GLN A 1 356 ? 23.340 -15.053 -8.913 1.00 77.25 356 GLN A CA 1
ATOM 2788 C C . GLN A 1 356 ? 22.471 -13.880 -8.469 1.00 77.25 356 GLN A C 1
ATOM 2790 O O . GLN A 1 356 ? 22.829 -12.714 -8.668 1.00 77.25 356 GLN A O 1
ATOM 2795 N N . TYR A 1 357 ? 21.344 -14.189 -7.840 1.00 75.75 357 TYR A N 1
ATOM 2796 C CA . TYR A 1 357 ? 20.568 -13.185 -7.129 1.00 75.75 357 TYR A CA 1
ATOM 2797 C C . TYR A 1 357 ? 21.365 -12.714 -5.905 1.00 75.75 357 TYR A C 1
ATOM 2799 O O . TYR A 1 357 ? 21.717 -13.524 -5.050 1.00 75.75 357 TYR A O 1
ATOM 2807 N N . ASN A 1 358 ? 21.655 -11.415 -5.811 1.00 64.50 358 ASN A N 1
ATOM 2808 C CA . ASN A 1 358 ? 22.550 -10.884 -4.775 1.00 64.50 358 ASN A CA 1
ATOM 2809 C C . ASN A 1 358 ? 21.848 -10.420 -3.485 1.00 64.50 358 ASN A C 1
ATOM 2811 O O . ASN A 1 358 ? 22.516 -9.894 -2.598 1.00 64.50 358 ASN A O 1
ATOM 2815 N N . GLY A 1 359 ? 20.552 -10.704 -3.318 1.00 62.88 359 GLY A N 1
ATOM 2816 C CA . GLY A 1 359 ? 19.823 -10.418 -2.080 1.00 62.88 359 GLY A CA 1
ATOM 2817 C C . GLY A 1 359 ? 19.525 -8.931 -1.849 1.00 62.88 359 GLY A C 1
ATOM 2818 O O . GLY A 1 359 ? 20.305 -8.065 -2.208 1.00 62.88 359 GLY A O 1
ATOM 2819 N N . TRP A 1 360 ? 18.386 -8.676 -1.195 1.00 55.56 360 TRP A N 1
ATOM 2820 C CA . TRP A 1 360 ? 17.807 -7.361 -0.868 1.00 55.56 360 TRP A CA 1
ATOM 2821 C C . TRP A 1 360 ? 17.700 -6.358 -2.029 1.00 55.56 360 TRP A C 1
ATOM 2823 O O . TRP A 1 360 ? 18.613 -5.600 -2.350 1.00 55.56 360 TRP A O 1
ATOM 2833 N N . THR A 1 361 ? 16.484 -6.340 -2.562 1.00 63.50 361 THR A N 1
ATOM 2834 C CA . THR A 1 361 ? 15.959 -5.474 -3.615 1.00 63.50 361 THR A CA 1
ATOM 2835 C C . THR A 1 361 ? 16.018 -4.006 -3.209 1.00 63.50 361 THR A C 1
ATOM 2837 O O . THR A 1 361 ? 15.857 -3.691 -2.027 1.00 63.50 361 THR A O 1
ATOM 2840 N N . GLY A 1 362 ? 16.244 -3.121 -4.179 1.00 65.25 362 GLY A N 1
ATOM 2841 C CA . GLY A 1 362 ? 16.255 -1.668 -3.976 1.00 65.25 362 GLY A CA 1
ATOM 2842 C C . GLY A 1 362 ? 17.630 -1.017 -4.091 1.00 65.25 362 GLY A C 1
ATOM 2843 O O . GLY A 1 362 ? 17.749 0.166 -4.400 1.00 65.25 362 GLY A O 1
ATOM 2844 N N . THR A 1 363 ? 18.696 -1.804 -3.928 1.00 73.88 363 THR A N 1
ATOM 2845 C CA . THR A 1 363 ? 20.080 -1.323 -4.089 1.00 73.88 363 THR A CA 1
ATOM 2846 C C . THR A 1 363 ? 20.553 -1.317 -5.538 1.00 73.88 363 THR A C 1
ATOM 2848 O O . THR A 1 363 ? 21.601 -0.752 -5.847 1.00 73.88 363 THR A O 1
ATOM 2851 N N . GLU A 1 364 ? 19.826 -1.990 -6.424 1.00 82.88 364 GLU A N 1
ATOM 2852 C CA . GLU A 1 364 ? 20.217 -2.172 -7.810 1.00 82.88 364 GLU A CA 1
ATOM 2853 C C . GLU A 1 364 ? 19.857 -0.970 -8.672 1.00 82.88 364 GLU A C 1
ATOM 2855 O O . GLU A 1 364 ? 18.831 -0.309 -8.485 1.00 82.88 364 GLU A O 1
ATOM 2860 N N . ILE A 1 365 ? 20.671 -0.759 -9.703 1.00 87.94 365 ILE A N 1
ATOM 2861 C CA . ILE A 1 365 ? 20.359 0.191 -10.761 1.00 87.94 365 ILE A CA 1
ATOM 2862 C C . ILE A 1 365 ? 19.403 -0.509 -11.728 1.00 87.94 365 ILE A C 1
ATOM 2864 O O . ILE A 1 365 ? 19.784 -1.446 -12.441 1.00 87.94 365 ILE A O 1
ATOM 2868 N N . LEU A 1 366 ? 18.152 -0.049 -11.743 1.00 91.44 366 LEU A N 1
ATOM 2869 C CA . LEU A 1 366 ? 17.151 -0.465 -12.717 1.00 91.44 366 LEU A CA 1
ATOM 2870 C C . LEU A 1 366 ? 17.324 0.335 -14.013 1.00 91.44 366 LEU A C 1
ATOM 2872 O O . LEU A 1 366 ? 17.150 1.550 -14.032 1.00 91.44 366 LEU A O 1
ATOM 2876 N N . GLU A 1 367 ? 17.617 -0.349 -15.115 1.00 93.56 367 GLU A N 1
ATOM 2877 C CA . GLU A 1 367 ? 17.640 0.249 -16.450 1.00 93.56 367 GLU A CA 1
ATOM 2878 C C . GLU A 1 367 ? 16.385 -0.138 -17.221 1.00 93.56 367 GLU A C 1
ATOM 2880 O O . GLU A 1 367 ? 16.079 -1.325 -17.334 1.00 93.56 367 GLU A O 1
ATOM 2885 N N . VAL A 1 368 ? 15.687 0.845 -17.797 1.00 95.75 368 VAL A N 1
ATOM 2886 C CA . VAL A 1 368 ? 14.474 0.612 -18.593 1.00 95.75 368 VAL A CA 1
ATOM 2887 C C . VAL A 1 368 ? 14.585 1.287 -19.957 1.00 95.75 368 VAL A C 1
ATOM 2889 O O . VAL A 1 368 ? 14.699 2.507 -20.063 1.00 95.75 368 VAL A O 1
ATOM 2892 N N . GLU A 1 369 ? 14.500 0.484 -21.015 1.00 96.75 369 GLU A N 1
ATOM 2893 C CA . GLU A 1 369 ? 14.347 0.931 -22.401 1.00 96.75 369 GLU A CA 1
ATOM 2894 C C . GLU A 1 369 ? 12.891 0.686 -22.814 1.00 96.75 369 GLU A C 1
ATOM 2896 O O . GLU A 1 369 ? 12.489 -0.451 -23.055 1.00 96.75 369 GLU A O 1
ATOM 2901 N N . ALA A 1 370 ? 12.093 1.751 -22.893 1.00 96.19 370 ALA A N 1
ATOM 2902 C CA . ALA A 1 370 ? 10.681 1.685 -23.270 1.00 96.19 370 ALA A CA 1
ATOM 2903 C C . ALA A 1 370 ? 10.415 2.585 -24.494 1.00 96.19 370 ALA A C 1
ATOM 2905 O O . ALA A 1 370 ? 10.132 3.779 -24.338 1.00 96.19 370 ALA A O 1
ATOM 2906 N N . PRO A 1 371 ? 10.532 2.060 -25.730 1.00 95.50 371 PRO A N 1
ATOM 2907 C CA . PRO A 1 371 ? 10.380 2.857 -26.944 1.00 95.50 371 PRO A CA 1
ATOM 2908 C C . PRO A 1 371 ? 9.051 3.620 -26.984 1.00 95.50 371 PRO A C 1
ATOM 2910 O O . PRO A 1 371 ? 7.982 3.061 -26.757 1.00 95.50 371 PRO A O 1
ATOM 2913 N N . GLY A 1 372 ? 9.117 4.924 -27.267 1.00 94.50 372 GLY A N 1
ATOM 2914 C CA . GLY A 1 372 ? 7.929 5.779 -27.374 1.00 94.50 372 GLY A CA 1
ATOM 2915 C C . GLY A 1 372 ? 7.191 6.053 -26.056 1.00 94.50 372 GLY A C 1
ATOM 2916 O O . GLY A 1 372 ? 6.150 6.711 -26.095 1.00 94.50 372 GLY A O 1
ATOM 2917 N N . SER A 1 373 ? 7.727 5.598 -24.921 1.00 96.94 373 SER A N 1
ATOM 2918 C CA . SER A 1 373 ? 7.126 5.749 -23.594 1.00 96.94 373 SER A CA 1
ATOM 2919 C C . SER A 1 373 ? 7.858 6.810 -22.771 1.00 96.94 373 SER A C 1
ATOM 2921 O O . SER A 1 373 ? 9.068 6.991 -22.910 1.00 96.94 373 SER A O 1
ATOM 2923 N N . ALA A 1 374 ? 7.141 7.497 -21.882 1.00 97.19 374 ALA A N 1
ATOM 2924 C CA . ALA A 1 374 ? 7.789 8.187 -20.766 1.00 97.19 374 ALA A CA 1
ATOM 2925 C C . ALA A 1 374 ? 8.181 7.152 -19.701 1.00 97.19 374 ALA A C 1
ATOM 2927 O O . ALA A 1 374 ? 7.415 6.220 -19.462 1.00 97.19 374 ALA A O 1
ATOM 2928 N N . VAL A 1 375 ? 9.340 7.314 -19.062 1.00 96.81 375 VAL A N 1
ATOM 2929 C CA . VAL A 1 375 ? 9.814 6.414 -18.001 1.00 96.81 375 VAL A CA 1
ATOM 2930 C C . VAL A 1 375 ? 10.068 7.223 -16.735 1.00 96.81 375 VAL A C 1
ATOM 2932 O O . VAL A 1 375 ? 10.826 8.190 -16.757 1.00 96.81 375 VAL A O 1
ATOM 2935 N N . PHE A 1 376 ? 9.430 6.810 -15.647 1.00 96.56 376 PHE A N 1
ATOM 2936 C CA . PHE A 1 376 ? 9.594 7.333 -14.298 1.00 96.56 376 PHE A CA 1
ATOM 2937 C C . PHE A 1 376 ? 10.178 6.214 -13.437 1.00 96.56 376 PHE A C 1
ATOM 2939 O O . PHE A 1 376 ? 9.465 5.300 -13.017 1.00 96.56 376 PHE A O 1
ATOM 2946 N N . ASN A 1 377 ? 11.494 6.267 -13.246 1.00 92.38 377 ASN A N 1
ATOM 2947 C CA . ASN A 1 377 ? 12.240 5.297 -12.460 1.00 92.38 377 ASN A CA 1
ATOM 2948 C C . ASN A 1 377 ? 12.534 5.892 -11.084 1.00 92.38 377 ASN A C 1
ATOM 2950 O O . ASN A 1 377 ? 13.251 6.888 -10.991 1.00 92.38 377 ASN A O 1
ATOM 2954 N N . PHE A 1 378 ? 11.933 5.318 -10.048 1.00 90.38 378 PHE A N 1
ATOM 2955 C CA . PHE A 1 378 ? 12.084 5.780 -8.676 1.00 90.38 378 PHE A CA 1
ATOM 2956 C C . PHE A 1 378 ? 13.087 4.902 -7.939 1.00 90.38 378 PHE A C 1
ATOM 2958 O O . PHE A 1 378 ? 13.085 3.680 -8.090 1.00 90.38 378 PHE A O 1
ATOM 2965 N N . THR A 1 379 ? 13.898 5.531 -7.102 1.00 80.69 379 THR A N 1
ATOM 2966 C CA . THR A 1 379 ? 14.882 4.852 -6.261 1.00 80.69 379 THR A CA 1
ATOM 2967 C C . THR A 1 379 ? 14.654 5.288 -4.833 1.00 80.69 379 THR A C 1
ATOM 2969 O O . THR A 1 379 ? 14.494 6.483 -4.570 1.00 80.69 379 THR A O 1
ATOM 2972 N N . ASP A 1 380 ? 14.663 4.325 -3.926 1.00 73.69 380 ASP A N 1
ATOM 2973 C CA . ASP A 1 380 ? 14.549 4.582 -2.503 1.00 73.69 380 ASP A CA 1
ATOM 2974 C C . ASP A 1 380 ? 15.731 5.406 -1.980 1.00 73.69 380 ASP A C 1
ATOM 2976 O O . ASP A 1 380 ? 16.900 5.148 -2.300 1.00 73.69 380 ASP A O 1
ATOM 2980 N N . SER A 1 381 ? 15.418 6.411 -1.166 1.00 70.06 381 SER A N 1
ATOM 2981 C CA . SER A 1 381 ? 16.389 7.347 -0.611 1.00 70.06 381 SER A CA 1
ATOM 2982 C C . SER A 1 381 ? 17.456 6.682 0.253 1.00 70.06 381 SER A C 1
ATOM 2984 O O . SER A 1 381 ? 18.593 7.158 0.304 1.00 70.06 381 SER A O 1
ATOM 2986 N N . ARG A 1 382 ? 17.162 5.519 0.849 1.00 63.56 382 ARG A N 1
ATOM 2987 C CA . ARG A 1 382 ? 18.122 4.695 1.604 1.00 63.56 382 ARG A CA 1
ATOM 2988 C C . ARG A 1 382 ? 19.288 4.211 0.743 1.00 63.56 382 ARG A C 1
ATOM 2990 O O . ARG A 1 382 ? 20.328 3.820 1.285 1.00 63.56 382 ARG A O 1
ATOM 2997 N N . PHE A 1 383 ? 19.129 4.227 -0.577 1.00 60.97 383 PHE A N 1
ATOM 2998 C CA . PHE A 1 383 ? 20.141 3.797 -1.536 1.00 60.97 383 PHE A CA 1
ATOM 2999 C C . PHE A 1 383 ? 20.731 4.949 -2.356 1.00 60.97 383 PHE A C 1
ATOM 3001 O O . PHE A 1 383 ? 21.648 4.719 -3.147 1.00 60.97 383 PHE A O 1
ATOM 3008 N N . HIS A 1 384 ? 20.308 6.196 -2.112 1.00 57.12 384 HIS A N 1
ATOM 3009 C CA . HIS A 1 384 ? 20.931 7.371 -2.726 1.00 57.12 384 HIS A CA 1
ATOM 3010 C C . HIS A 1 384 ? 22.401 7.478 -2.278 1.00 57.12 384 HIS A C 1
ATOM 3012 O O . HIS A 1 384 ? 22.710 7.461 -1.086 1.00 57.12 384 HIS A O 1
ATOM 3018 N N . GLY A 1 385 ? 23.329 7.570 -3.238 1.00 45.88 385 GLY A N 1
ATOM 3019 C CA . GLY A 1 385 ? 24.770 7.700 -2.973 1.00 45.88 385 GLY A CA 1
ATOM 3020 C C . GLY A 1 385 ? 25.550 6.388 -2.796 1.00 45.88 385 GLY A C 1
ATOM 3021 O O . GLY A 1 385 ? 26.716 6.436 -2.407 1.00 45.88 385 GLY A O 1
ATOM 3022 N N . LYS A 1 386 ? 24.940 5.229 -3.086 1.00 45.81 386 LYS A N 1
ATOM 3023 C CA . LYS A 1 386 ? 25.666 3.974 -3.385 1.00 45.81 386 LYS A CA 1
ATOM 3024 C C . LYS A 1 386 ? 25.924 3.779 -4.890 1.00 45.81 386 LYS A C 1
ATOM 3026 O O . LYS A 1 386 ? 26.319 2.685 -5.292 1.00 45.81 386 LYS A O 1
ATOM 3031 N N . GLU A 1 387 ? 25.647 4.814 -5.682 1.00 38.62 387 GLU A N 1
ATOM 3032 C CA . GLU A 1 387 ? 25.912 4.876 -7.124 1.00 38.62 387 GLU A CA 1
ATOM 3033 C C . GLU A 1 387 ? 27.407 4.849 -7.434 1.00 38.62 387 GLU A C 1
ATOM 3035 O O . GLU A 1 387 ? 28.175 5.539 -6.719 1.00 38.62 387 GLU A O 1
#

Foldseek 3Di:
DDDDDPDPDDPPQQDAQVNHQFAAEEAADDVVQLLHAEYEDDDQVVNVVSNHGYAHEDECVVQLQDALLVSLCVVLPDPPDPDPQYEHEYEAQADAQPFLSLVRSLSNLVVNCVVPVSYAYEYAHPQAAHHQVSLVSCVPRHRAYADEDAAFPLVLLRLLRRLLQCVLSVNQLRYAYEYEEAFDDPVVPGHGTDQALLRVLQSLLLNCQQCVSRRAHHYYDPVNNVVRVGHDDSVSVSVSSVCSNVRDRNSPSHDPVSSVSSCVSNDAAQWWAKEFEQSQFGARARNCPVVDRRRDDDQGQWTWTKMFTQHQAKFAFKKKWWFAFDPPTDTQWIFTDIGGHSHIDITITGGDPPHTDPDDTQLIDMDIDTPRYHYHYDGDPSNPPSD

Radius of gyration: 21.11 Å; chains: 1; bounding box: 55×61×52 Å

Secondary structure (DSSP, 8-state):
-----------PPPP-BTTBSSEEEESS--TT-TT--EEESS-HHHHHHTT-EEEEEEEGGGTTTS-HHHHHHHHHT---TT-SS-EEEEEEE--SSSSHHHHHHHHHHHHHHHH-TT-EEEEEE-SSPPPHHHHHHHHHH-SEEEEEE---GGGTTHHHHHHHHHHHTT-GGGEEEEEEBSB--GGGT--B-B-SHHHHHHHHHHHHHH-TT--EEEEE-HHHHHHTT-S--HHHHHHHHHTTTTS-SSSTT--HHHHHHHHHHHSPBSS-EEEEEEEEEEE----STTSSPTT-----SEEEEEEEE-BSS-EEEEEEEEE-SSTTPPEEEEEEEEE-TTEEEEEEEEEPTT----SSTTSSEEEEE-TT-EEEEE--GGGTT--

Sequence (387 aa):
MSAETRSTSTSESPQKVMGLEKVIAFYGAYPELESQTFTRGGDWKYWRARGGIVSEGVVHYNFLGKNVDEASDVLVQMDFADNPNPVINIDEFGWDYDGGIDQHTAAVLQAVREKRPDLKITVWQMRGPVAPELAAVYRQTVELVLLETYFDLNDAWMIPFQLQAARLTGLLDKSVVALGLGKESKDKGDHRWTQTAEELEQQIHLIRFVAPESPGVGFFGKWKLKENNCPLTDEQLDEICGRFLETPTDGSGLTPELLELGRVFTKRYEKPAIFCSSEFALPHFHSGHDGGPWGSMREPPTVRLLMMNLGQEDARGVKARLRSPGDEGEIWASGQADIPARSVAVALLDILPGKQYNGWTGTEILEVEAPGSAVFNFTDSRFHGKE